Protein 7ZRN (pdb70)

B-factor: mean 32.04, std 11.94, range [15.29, 106.59]

Solvent-accessible surface area: 23651 Å² total; per-residue (Å²): 150,17,63,38,52,7,113,60,59,110,45,14,126,75,25,79,83,0,16,92,42,0,12,98,8,0,79,155,28,48,6,26,102,73,101,36,100,175,7,24,60,46,0,98,14,1,0,39,7,0,0,67,3,10,11,127,7,126,40,109,37,0,48,0,0,0,0,8,15,0,0,15,27,9,2,31,41,59,4,32,67,36,6,43,126,62,24,80,3,122,74,1,13,62,49,0,80,101,10,8,23,7,11,169,24,144,130,92,64,26,7,117,1,2,32,37,1,29,143,53,2,19,127,18,17,45,21,63,0,81,137,8,5,17,61,19,2,38,3,0,2,7,0,10,5,4,19,1,3,5,50,84,45,138,53,30,2,6,31,43,1,2,36,32,4,29,9,17,15,19,10,11,24,1,8,0,1,3,19,3,6,9,44,78,80,37,1,35,57,125,1,2,84,60,14,13,1,30,8,1,13,59,0,0,0,0,2,3,2,3,4,27,0,21,43,0,5,138,62,20,61,97,54,211,9,39,11,0,0,0,15,0,0,55,73,38,50,183,48,147,80,133,47,0,48,68,89,0,26,40,20,5,39,40,20,0,97,7,0,53,64,7,21,156,121,52,32,112,64,50,82,73,39,46,137,15,2,33,117,5,3,71,10,0,68,27,10,10,58,9,10,31,57,20,5,103,114,7,82,52,40,140,20,71,32,64,6,106,65,55,111,44,9,121,72,28,78,89,0,11,77,43,0,10,88,23,0,88,170,34,49,7,27,101,72,97,42,100,161,10,39,74,51,0,96,14,2,0,42,4,0,0,69,3,11,19,112,10,141,29,122,45,0,38,0,0,0,0,10,5,0,0,14,35,17,0,27,42,60,4,36,63,36,5,21,118,65,26,78,4,109,72,3,18,60,49,0,61,77,2,8,31,24,15,163,104,117,80,49,20,1,105,3,3,21,44,2,34,165,75,2,16,135,16,15,46,23,63,0,78,137,2,7,18,55,22,4,30,4,0,1,7,0,8,9,8,18,0,3,6,43,81,39,140,34,32,1,10,28,42,1,1,35,32,3,27,8,16,14,20,10,11,26,0,8,0,2,2,20,2,6,6,36,76,62,38,1,42,60,109,0,3,77,58,13,13,0,30,9,0,18,61,0,0,0,0,2,2,2,4,3,24,0,18,32,0,5,116,58,22,63,97,50,149,10,32,11,0,0,0,26,0,0,55,86,32,48,188,43,132,72,127,51,0,49,68,88,0,19,40,19,3,34,36,19,0,111,8,0,58,60,5,20,147,115,51,30,110,57,50,94,75,35,47,122,16,2,53,122,7,2,76,9,0,67,30,10,5,60,10,8,24,54,22,0,78,108,1,56,30,16,100

Nearest PDB structures (foldseek):
  7zrn-assembly1_A  TM=1.003E+00  e=1.644E-41  Sorangium cellulosum
  7zrn-assembly1_B  TM=9.999E-01  e=4.196E-40  Sorangium cellulosum
  7ofl-assembly1_B  TM=9.224E-01  e=2.511E-15  Coniophora puteana RWD-64-598 SS2
  9c7i-assembly4_D  TM=8.944E-01  e=2.142E-12  Streptomyces griseus
  8itq-assembly1_A  TM=8.736E-01  e=1.958E-12  Amycolatopsis arida

Sequence (602 aa):
ALLCCPFPATTPHPQAAQLANDCLEEWTRKCGLLPDESPRTLDKVRRSYSALAAHCYPDAHFERLRAICCDYYSWLFFFFDDDVCCENTSLNGAEPKVVSSLLFDVYGVLRGPTAPFAQALADIWRRIGDGCCPGFWRRRLIRHVENYIDGCVWEAQNRQLDDRVPSRAVFEGMRMHTSTMYEFWDFIEYAGDLFLPDEEVVEHPLVAEVRRAGNAIASFANDIYSLRKETSNRDVHNLVVVLMHEERIELEAAYARAAGIHDAQVEHFLDLVKHLPTFSATIDRNLARYVEGIRIWIRANHDWSIVTPRRYALLCPFPATTPHPQAAQLANDCLEWTRKCGLLPDESPRTLDKVRSYSALAAHCYPDAHFERLRAICCDYYSWLFFFDDVCENTSLNGAEPKVVSSLLFDVYGVLRGHAPFAQALADIWRRIGDGCCPGFWRRRLIRHVENYIDGCVWEAQNRQLDRRVPSRAVFEGMRMHTSTMYEFWDFIEYAGDLFLPDEVVEHPLVAEVRRAGNAIASFANDIYSLRKETSNRDVHNLVVVLMHEERIELEAAYARAAGIHDAQVEHFLDLVKHLPTFSATIDRNLARYVEGIRIWIRANHDWSIVTPRYN

Foldseek 3Di:
DFDQPFDFDDFAPCLVVLLVVLLVLCVVLPLQPDDDVLSSLLLSLLSLLLRQLLRPFDSLLSSLVSNVSSLCVSVLVVLLCCLLVPHALVVSLCSLCVQLVCLVHDDPSSNVSVVVSSVSLVVQDDPQLSVQLSVLSVLLSVLSSVQSVCSNVVHQDAQVVLLVSLLSVVSLSNVLSSLCSRVSHDADPCQCVVVLNVLLSSLLSSLLSLLLLLLCVVVCVVSVGNSGQLSNCCVNVVDDRVVSSVVSSVVSNVSVVVNVVSVVPRDDDDDRNVVSVVSSSVSSSSSSVSSNVSSNPRPVD/DFDQPFDFDDFAPCLPVLLVVLLVLCVVLPLQPDDDPLRSLLLSLLSLLLRQLLRPFDSLLSSLVSNVSSLCVRVVVVLVCCLLVPDALVVSLCSLCVQLVLLPPVDSNNVSVVVSCVSLVVLDDPQLSVVLSVLSVLLSVLSSVQSVCSNVVHQDAQVVLLVSLLSVVSQSNVLSSLCSRVSHDADCCQCVVVLNVLLSSLLSSLLSLLLLLLQVVVCVVSVGRSGQLSNCCVNVVDDRVVSSVVSSVVSNVSVVVNVVSVVPGDDDDPSNVVSVVSSSVSSSSSSVSSNVSSVDNSSRD

Radius of gyration: 24.59 Å; Cα contacts (8 Å, |Δi|>4): 810; chains: 2; bounding box: 52×53×74 Å

Structure (mmCIF, N/CA/C/O backbone):
data_7ZRN
#
_entry.id   7ZRN
#
_cell.length_a   74.315
_cell.length_b   89.644
_cell.length_c   100.563
_cell.angle_alpha   90.000
_cell.angle_beta   90.000
_cell.angle_gamma   90.000
#
_symmetry.space_group_name_H-M   'P 21 21 21'
#
loop_
_entity.id
_entity.type
_entity.pdbx_description
1 polymer '10-epi-cubebol synthase'
2 non-polymer PYROPHOSPHATE
3 non-polymer 'MAGNESIUM ION'
4 non-polymer 'ACETATE ION'
5 water water
#
loop_
_atom_site.group_PDB
_atom_site.id
_atom_site.type_symbol
_atom_site.label_atom_id
_atom_site.label_alt_id
_atom_site.label_comp_id
_atom_site.label_asym_id
_atom_site.label_entity_id
_atom_site.label_seq_id
_atom_site.pdbx_PDB_ins_code
_atom_site.Cartn_x
_atom_site.Cartn_y
_atom_site.Cartn_z
_atom_site.occupancy
_atom_site.B_iso_or_equiv
_atom_site.auth_seq_id
_atom_site.auth_comp_id
_atom_site.auth_asym_id
_atom_site.auth_atom_id
_atom_site.pdbx_PDB_model_num
ATOM 1 N N . ALA A 1 32 ? 88.84791 5.41119 -21.14610 1.000 36.06532 32 ALA A N 1
ATOM 2 C CA . ALA A 1 32 ? 88.28645 6.05864 -19.96597 1.000 45.25159 32 ALA A CA 1
ATOM 3 C C . ALA A 1 32 ? 88.19249 5.08632 -18.78903 1.000 40.76450 32 ALA A C 1
ATOM 4 O O . ALA A 1 32 ? 88.99458 5.16449 -17.85665 1.000 46.81197 32 ALA A O 1
ATOM 6 N N . LEU A 1 33 ? 87.22072 4.17393 -18.82270 1.000 36.90797 33 LEU A N 1
ATOM 7 C CA . LEU A 1 33 ? 87.09648 3.19885 -17.74727 1.000 33.44365 33 LEU A CA 1
ATOM 8 C C . LEU A 1 33 ? 88.19754 2.14963 -17.84706 1.000 31.87140 33 LEU A C 1
ATOM 9 O O . LEU A 1 33 ? 88.56972 1.70943 -18.93860 1.000 32.69211 33 LEU A O 1
ATOM 24 N N . LEU A 1 34 ? 88.71993 1.75248 -16.69309 1.000 27.12885 34 LEU A N 1
ATOM 25 C CA . LEU A 1 34 ? 89.77916 0.75607 -16.64328 1.000 25.83712 34 LEU A CA 1
ATOM 26 C C . LEU A 1 34 ? 89.22777 -0.60151 -17.05721 1.000 27.24548 34 LEU A C 1
ATOM 27 O O . LEU A 1 34 ? 88.27815 -1.10221 -16.44857 1.000 27.20475 34 LEU A O 1
ATOM 43 N N A CYS A 1 35 ? 89.91795 -1.23300 -18.00520 0.405 28.78685 35 CYS A N 1
ATOM 44 N N B CYS A 1 35 ? 89.73346 -1.16366 -18.15243 0.595 28.80137 35 CYS A N 1
ATOM 45 C CA A CYS A 1 35 ? 89.49450 -2.49449 -18.61518 0.405 29.69432 35 CYS A CA 1
ATOM 46 C CA B CYS A 1 35 ? 89.42122 -2.55049 -18.50116 0.595 29.48026 35 CYS A CA 1
ATOM 47 C C A CYS A 1 35 ? 90.74507 -3.34251 -18.82607 0.405 29.77849 35 CYS A C 1
ATOM 48 C C B CYS A 1 35 ? 90.73267 -3.27768 -18.76906 0.595 29.75615 35 CYS A C 1
ATOM 49 O O A CYS A 1 35 ? 91.29347 -3.40660 -19.93403 0.405 31.40371 35 CYS A O 1
ATOM 50 O O B CYS A 1 35 ? 91.30165 -3.18219 -19.87259 0.595 31.59013 35 CYS A O 1
ATOM 65 N N . PRO A 1 36 ? 91.24814 -3.98889 -17.77340 1.000 27.46051 36 PRO A N 1
ATOM 66 C CA . PRO A 1 36 ? 92.51748 -4.72175 -17.89525 1.000 28.53294 36 PRO A CA 1
ATOM 67 C C . PRO A 1 36 ? 92.39690 -6.16221 -18.36843 1.000 29.76457 36 PRO A C 1
ATOM 68 O O . PRO A 1 36 ? 93.37425 -6.90538 -18.24349 1.000 31.35487 36 PRO A O 1
ATOM 79 N N . PHE A 1 37 ? 91.24621 -6.57998 -18.88596 1.000 27.19104 37 PHE A N 1
ATOM 80 C CA . PHE A 1 37 ? 91.05555 -7.96355 -19.30332 1.000 26.61405 37 PHE A CA 1
ATOM 81 C C . PHE A 1 37 ? 91.03111 -8.04966 -20.81787 1.000 27.79589 37 PHE A C 1
ATOM 82 O O . PHE A 1 37 ? 90.10892 -7.50825 -21.44797 1.000 28.50048 37 PHE A O 1
ATOM 99 N N . PRO A 1 38 ? 92.00962 -8.70598 -21.44384 1.000 27.24688 38 PRO A N 1
ATOM 100 C CA . PRO A 1 38 ? 91.99799 -8.81425 -22.90505 1.000 30.43058 38 PRO A CA 1
ATOM 101 C C . PRO A 1 38 ? 90.72603 -9.47094 -23.41229 1.000 27.24453 38 PRO A C 1
ATOM 102 O O . PRO A 1 38 ? 90.09927 -10.28897 -22.73367 1.000 27.77649 38 PRO A O 1
ATOM 113 N N . ALA A 1 39 ? 90.35339 -9.09156 -24.62967 1.000 28.90308 39 ALA A N 1
ATOM 114 C CA . ALA A 1 39 ? 89.19287 -9.64776 -25.29431 1.000 29.70846 39 ALA A CA 1
ATOM 115 C C . ALA A 1 39 ? 89.46501 -11.07764 -25.76712 1.000 30.57890 39 ALA A C 1
ATOM 116 O O . ALA A 1 39 ? 90.60422 -11.54555 -25.84185 1.000 30.25954 39 ALA A O 1
ATOM 123 N N . THR A 1 40 ? 88.37315 -11.76078 -26.10359 1.000 28.63279 40 THR A N 1
ATOM 124 C CA . THR A 1 40 ? 88.36162 -13.14434 -26.54843 1.000 31.64227 40 THR A CA 1
ATOM 125 C C . THR A 1 40 ? 87.49331 -13.22287 -27.79464 1.000 29.09770 40 THR A C 1
ATOM 126 O O . THR A 1 40 ? 86.50676 -12.49323 -27.91393 1.000 31.95980 40 THR A O 1
ATOM 137 N N . THR A 1 41 ? 87.84279 -14.11056 -28.72070 1.000 27.92874 41 THR A N 1
ATOM 138 C CA . THR A 1 41 ? 86.96508 -14.31206 -29.86470 1.000 31.67205 41 THR A CA 1
ATOM 139 C C . THR A 1 41 ? 85.62405 -14.86652 -29.38277 1.000 28.62683 41 THR A C 1
ATOM 140 O O . THR A 1 41 ? 85.56771 -15.61752 -28.40486 1.000 26.68223 41 THR A O 1
ATOM 151 N N . PRO A 1 42 ? 84.52589 -14.50607 -30.03574 1.000 26.77551 42 PRO A N 1
ATOM 152 C CA . PRO A 1 42 ? 83.21582 -15.00873 -29.60976 1.000 25.33194 42 PRO A CA 1
ATOM 153 C C . PRO A 1 42 ? 83.01569 -16.45069 -30.05619 1.000 23.78534 42 PRO A C 1
ATOM 154 O O . PRO A 1 42 ? 83.81056 -17.01556 -30.80712 1.000 27.56636 42 PRO A O 1
ATOM 165 N N . HIS A 1 43 ? 81.92640 -17.04142 -29.58206 1.000 24.41943 43 HIS A N 1
ATOM 166 C CA . HIS A 1 43 ? 81.56841 -18.37792 -30.02989 1.000 26.23041 43 HIS A CA 1
ATOM 167 C C . HIS A 1 43 ? 81.52392 -18.40643 -31.55914 1.000 28.26106 43 HIS A C 1
ATOM 168 O O . HIS A 1 43 ? 80.95639 -17.49214 -32.17417 1.000 25.36983 43 HIS A O 1
ATOM 182 N N . PRO A 1 44 ? 82.11650 -19.41534 -32.20603 1.000 29.44140 44 PRO A N 1
ATOM 183 C CA . PRO A 1 44 ? 82.15461 -19.41366 -33.68131 1.000 29.27303 44 PRO A CA 1
ATOM 184 C C . PRO A 1 44 ? 80.78746 -19.49348 -34.34390 1.000 27.70905 44 PRO A C 1
ATOM 185 O O . PRO A 1 44 ? 80.66805 -19.14742 -35.52616 1.000 32.07128 44 PRO A O 1
ATOM 196 N N . GLN A 1 45 ? 79.75607 -19.95544 -33.63757 1.000 29.06842 45 GLN A N 1
ATOM 197 C CA . GLN A 1 45 ? 78.40541 -20.02163 -34.18281 1.000 31.50097 45 GLN A CA 1
ATOM 198 C C . GLN A 1 45 ? 77.54776 -18.84684 -33.72867 1.000 26.21065 45 GLN A C 1
ATOM 199 O O . GLN A 1 45 ? 76.31829 -18.95598 -33.67129 1.000 27.10565 45 GLN A O 1
ATOM 213 N N . ALA A 1 46 ? 78.18397 -17.71271 -33.42902 1.000 25.98842 46 ALA A N 1
ATOM 214 C CA . ALA A 1 46 ? 77.45386 -16.54436 -32.95106 1.000 24.93080 46 ALA A CA 1
ATOM 215 C C . ALA A 1 46 ? 76.35317 -16.12386 -33.91862 1.000 27.59520 46 ALA A C 1
ATOM 216 O O . ALA A 1 46 ? 75.27643 -15.68959 -33.49235 1.000 24.65288 46 ALA A O 1
ATOM 223 N N . ALA A 1 47 ? 76.60862 -16.21522 -35.22425 1.000 26.59106 47 ALA A N 1
ATOM 224 C CA . ALA A 1 47 ? 75.62540 -15.73819 -36.19296 1.000 28.41755 47 ALA A CA 1
ATOM 225 C C . ALA A 1 47 ? 74.37097 -16.60322 -36.16507 1.000 29.53838 47 ALA A C 1
ATOM 226 O O . ALA A 1 47 ? 73.24782 -16.08704 -36.11405 1.000 28.99394 47 ALA A O 1
ATOM 233 N N . GLN A 1 48 ? 74.54544 -17.92727 -36.18439 1.000 29.05572 48 GLN A N 1
ATOM 234 C CA . GLN A 1 48 ? 73.39912 -18.82895 -36.11607 1.000 31.13449 48 GLN A CA 1
ATOM 235 C C . GLN A 1 48 ? 72.68768 -18.69628 -34.77730 1.000 28.91951 48 GLN A C 1
ATOM 236 O O . GLN A 1 48 ? 71.45759 -18.79145 -34.70310 1.000 29.15943 48 GLN A O 1
ATOM 250 N N . LEU A 1 49 ? 73.45169 -18.48312 -33.71021 1.000 26.68818 49 LEU A N 1
ATOM 251 C CA . LEU A 1 49 ? 72.86353 -18.27687 -32.39471 1.000 28.70689 49 LEU A CA 1
ATOM 252 C C . LEU A 1 49 ? 71.90017 -17.09757 -32.39252 1.000 25.75357 49 LEU A C 1
ATOM 253 O O . LEU A 1 49 ? 70.79864 -17.18750 -31.83648 1.000 22.59042 49 LEU A O 1
ATOM 269 N N . ALA A 1 50 ? 72.29562 -15.98172 -33.00861 1.000 26.73197 50 ALA A N 1
ATOM 270 C CA . ALA A 1 50 ? 71.42148 -14.81461 -33.05054 1.000 24.39549 50 ALA A CA 1
ATOM 271 C C . ALA A 1 50 ? 70.17417 -15.09108 -33.88129 1.000 27.44441 50 ALA A C 1
ATOM 272 O O . ALA A 1 50 ? 69.06622 -14.71310 -33.48506 1.000 23.13640 50 ALA A O 1
ATOM 279 N N . ASN A 1 51 ? 70.32978 -15.76118 -35.02817 1.000 27.01974 51 ASN A N 1
ATOM 280 C CA . ASN A 1 51 ? 69.16719 -16.13988 -35.82662 1.000 28.08409 51 ASN A CA 1
ATOM 281 C C . ASN A 1 51 ? 68.21356 -17.02256 -35.02634 1.000 25.65615 51 ASN A C 1
ATOM 282 O O . ASN A 1 51 ? 67.00039 -16.78286 -34.99729 1.000 28.44623 51 ASN A O 1
ATOM 293 N N . ASP A 1 52 ? 68.74679 -18.06916 -34.38675 1.000 25.93157 52 ASP A N 1
ATOM 294 C CA . ASP A 1 52 ? 67.89855 -18.99933 -33.64726 1.000 25.96029 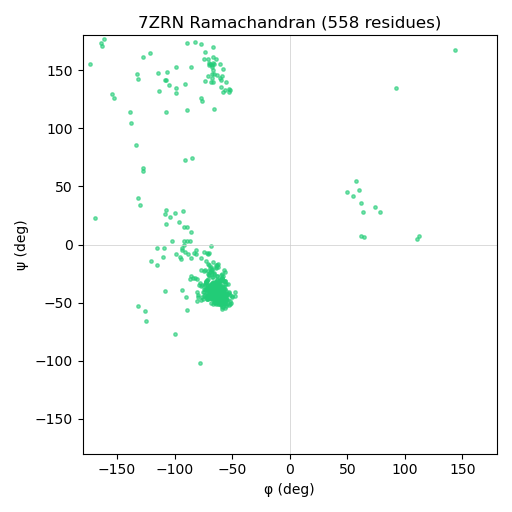52 ASP A CA 1
ATOM 295 C C . ASP A 1 52 ? 67.21988 -18.31538 -32.46739 1.000 27.94371 52 ASP A C 1
ATOM 296 O O . ASP A 1 52 ? 66.04511 -18.57435 -32.17681 1.000 24.73160 52 ASP A O 1
ATOM 305 N N . CYS A 1 53 ? 67.95281 -17.45528 -31.75879 1.000 26.75827 53 CYS A N 1
ATOM 306 C CA . CYS A 1 53 ? 67.37058 -16.77112 -30.61144 1.000 23.94499 53 CYS A CA 1
ATOM 307 C C . CYS A 1 53 ? 66.24330 -15.84170 -31.03895 1.000 25.05209 53 CYS A C 1
ATOM 308 O O . CYS A 1 53 ? 65.19879 -15.77078 -30.38071 1.000 22.61018 53 CYS A O 1
ATOM 316 N N . LEU A 1 54 ? 66.43980 -15.10858 -32.13553 1.000 24.00976 54 LEU A N 1
ATOM 317 C CA . LEU A 1 54 ? 65.39118 -14.22047 -32.62463 1.000 26.24606 54 LEU A CA 1
ATOM 318 C C . LEU A 1 54 ? 64.13801 -15.00676 -32.99340 1.000 26.65559 54 LEU A C 1
ATOM 319 O O . LEU A 1 54 ? 63.01931 -14.61175 -32.64147 1.000 26.58006 54 LEU A O 1
ATOM 335 N N A GLU A 1 55 ? 64.29423 -16.13216 -33.68745 0.512 29.83427 55 GLU A N 1
ATOM 336 N N B GLU A 1 55 ? 64.31194 -16.11268 -33.72792 0.488 29.83675 55 GLU A N 1
ATOM 337 C CA A GLU A 1 55 ? 63.11506 -16.91331 -34.04440 0.512 29.92591 55 GLU A CA 1
ATOM 338 C CA B GLU A 1 55 ? 63.19199 -16.99029 -34.05422 0.488 29.95431 55 GLU A CA 1
ATOM 339 C C A GLU A 1 55 ? 62.42078 -17.45249 -32.79787 0.512 28.70229 55 GLU A C 1
ATOM 340 C C B GLU A 1 55 ? 62.44762 -17.40624 -32.79377 0.488 28.72011 55 GLU A C 1
ATOM 341 O O A GLU A 1 55 ? 61.18631 -17.48941 -32.73324 0.512 28.34640 55 GLU A O 1
ATOM 342 O O B GLU A 1 55 ? 61.21684 -17.31968 -32.71748 0.488 28.40285 55 GLU A O 1
ATOM 365 N N . TRP A 1 56 ? 63.19641 -17.86193 -31.78960 1.000 25.80948 56 TRP A N 1
ATOM 366 C CA . TRP A 1 56 ? 62.58999 -18.31893 -30.54407 1.000 26.68737 56 TRP A CA 1
ATOM 367 C C . TRP A 1 56 ? 61.86590 -17.17521 -29.85120 1.000 28.21255 56 TRP A C 1
ATOM 368 O O . TRP A 1 56 ? 60.73982 -17.34326 -29.36912 1.000 28.04232 56 TRP A O 1
ATOM 389 N N . THR A 1 57 ? 62.50035 -16.00182 -29.79605 1.000 27.34307 57 THR A N 1
ATOM 390 C CA . THR A 1 57 ? 61.87691 -14.84741 -29.15993 1.000 24.41837 57 THR A CA 1
ATOM 391 C C . THR A 1 57 ? 60.56759 -14.49198 -29.85494 1.000 28.20815 57 THR A C 1
ATOM 392 O O . THR A 1 57 ? 59.57590 -14.15810 -29.19682 1.000 26.99699 57 THR A O 1
ATOM 403 N N . ARG A 1 58 ? 60.53750 -14.57801 -31.18461 1.000 29.78142 58 ARG A N 1
ATOM 404 C CA . ARG A 1 58 ? 59.30949 -14.28370 -31.91482 1.000 30.29135 58 ARG A CA 1
ATOM 405 C C . ARG A 1 58 ? 58.24357 -15.34244 -31.65130 1.000 32.16777 58 ARG A C 1
ATOM 406 O O . ARG A 1 58 ? 57.10134 -15.01350 -31.30860 1.000 29.90259 58 ARG A O 1
ATOM 427 N N . LYS A 1 59 ? 58.59887 -16.62279 -31.80409 1.000 33.84923 59 LYS A N 1
ATOM 428 C CA . LYS A 1 59 ? 57.62733 -17.69341 -31.58800 1.000 37.65723 59 LYS A CA 1
ATOM 429 C C . LYS A 1 59 ? 57.02556 -17.61932 -30.18911 1.000 36.34428 59 LYS A C 1
ATOM 430 O O . LYS A 1 59 ? 55.83184 -17.88281 -30.00531 1.000 37.02516 59 LYS A O 1
ATOM 449 N N . CYS A 1 60 ? 57.83679 -17.27845 -29.18638 1.000 32.94946 60 CYS A N 1
ATOM 450 C CA . CYS A 1 60 ? 57.32967 -17.19406 -27.82287 1.000 29.55558 60 CYS A CA 1
ATOM 451 C C . CYS A 1 60 ? 56.48393 -15.95365 -27.58134 1.000 31.98159 60 CYS A C 1
ATOM 452 O O . CYS A 1 60 ? 55.90675 -15.82106 -26.49642 1.000 29.04433 60 CYS A O 1
ATOM 460 N N . GLY A 1 61 ? 56.41277 -15.04196 -28.54523 1.000 28.95433 61 GLY A N 1
ATOM 461 C CA . GLY A 1 61 ? 55.62177 -13.84279 -28.36614 1.000 31.15863 61 GLY A CA 1
ATOM 462 C C . GLY A 1 61 ? 56.19711 -12.80240 -27.43391 1.000 29.58492 61 GLY A C 1
ATOM 463 O O . GLY A 1 61 ? 55.43642 -12.07776 -26.78232 1.000 27.47847 61 GLY A O 1
ATOM 467 N N . LEU A 1 62 ? 57.51483 -12.68389 -27.37072 1.000 23.17217 62 LEU A N 1
ATOM 468 C CA . LEU A 1 62 ? 58.13768 -11.72308 -26.47792 1.000 25.68845 62 LEU A CA 1
ATOM 469 C C . LEU A 1 62 ? 58.47044 -10.39801 -27.15595 1.000 25.36719 62 LEU A C 1
ATOM 470 O O . LEU A 1 62 ? 58.80163 -9.43753 -26.45376 1.000 25.78967 62 LEU A O 1
ATOM 486 N N . LEU A 1 63 ? 58.37879 -10.30616 -28.48236 1.000 25.72601 63 LEU A N 1
ATOM 487 C CA . LEU A 1 63 ? 58.74768 -9.06966 -29.17338 1.000 26.22809 63 LEU A CA 1
ATOM 488 C C . LEU A 1 63 ? 57.65479 -8.01876 -29.00296 1.000 30.45115 63 LEU A C 1
ATOM 489 O O . LEU A 1 63 ? 56.50192 -8.27585 -29.37027 1.000 27.20102 63 LEU A O 1
ATOM 505 N N . PRO A 1 64 ? 57.96625 -6.83096 -28.46752 1.000 25.41882 64 PRO A N 1
ATOM 506 C CA . PRO A 1 64 ? 56.93505 -5.78024 -28.38389 1.000 23.68338 64 PRO A CA 1
ATOM 507 C C . PRO A 1 64 ? 56.42682 -5.32628 -29.74107 1.000 29.03697 64 PRO A C 1
ATOM 508 O O . PRO A 1 64 ? 55.29249 -4.84428 -29.83830 1.000 30.71995 64 PRO A O 1
ATOM 519 N N . ASP A 1 65 ? 57.24453 -5.44838 -30.78415 1.000 24.73064 65 ASP A N 1
ATOM 520 C CA . ASP A 1 65 ? 56.85248 -5.13250 -32.15173 1.000 27.19074 65 ASP A CA 1
ATOM 521 C C . ASP A 1 65 ? 57.88993 -5.76717 -33.06809 1.000 27.30719 65 ASP A C 1
ATOM 522 O O . ASP A 1 65 ? 58.89263 -6.31537 -32.60495 1.000 26.33666 65 ASP A O 1
ATOM 531 N N . GLU A 1 66 ? 57.63436 -5.70204 -34.37782 1.000 26.39167 66 GLU A N 1
ATOM 532 C CA . GLU A 1 66 ? 58.52165 -6.29253 -35.37353 1.000 27.63454 66 GLU A CA 1
ATOM 533 C C . GLU A 1 66 ? 59.36606 -5.24288 -36.10228 1.000 28.07492 66 GLU A C 1
ATOM 534 O O . GLU A 1 66 ? 59.81772 -5.49022 -37.22670 1.000 27.37828 66 GLU A O 1
ATOM 546 N N . SER A 1 67 ? 59.59058 -4.08467 -35.48851 1.000 28.77149 67 SER A N 1
ATOM 547 C CA . SER A 1 67 ? 60.41712 -3.06635 -36.11266 1.000 28.34880 67 SER A CA 1
ATOM 548 C C . SER A 1 67 ? 61.87417 -3.51910 -36.14192 1.000 28.50595 67 SER A C 1
ATOM 549 O O . SER A 1 67 ? 62.30218 -4.32754 -35.31311 1.000 26.71153 67 SER A O 1
ATOM 557 N N . PRO A 1 68 ? 62.66627 -2.99798 -37.08088 1.000 30.24443 68 PRO A N 1
ATOM 558 C CA . PRO A 1 68 ? 64.06140 -3.45312 -37.16473 1.000 30.75527 68 PRO A CA 1
ATOM 559 C C . PRO A 1 68 ? 64.86219 -3.14537 -35.91458 1.000 31.25011 68 PRO A C 1
ATOM 560 O O . PRO A 1 68 ? 65.75829 -3.92307 -35.56465 1.000 30.26950 68 PRO A O 1
ATOM 571 N N . ARG A 1 69 ? 64.56674 -2.04952 -35.21083 1.000 32.81804 69 ARG A N 1
ATOM 572 C CA . ARG A 1 69 ? 65.35211 -1.76232 -34.01687 1.000 38.28725 69 ARG A CA 1
ATOM 573 C C . ARG A 1 69 ? 65.00723 -2.72381 -32.88564 1.000 37.59211 69 ARG A C 1
ATOM 574 O O . ARG A 1 69 ? 65.87634 -3.04724 -32.06961 1.000 33.15266 69 ARG A O 1
ATOM 595 N N . THR A 1 70 ? 63.75898 -3.19518 -32.81651 1.000 31.73541 70 THR A N 1
ATOM 596 C CA . THR A 1 70 ? 63.43470 -4.24229 -31.85351 1.000 27.56850 70 THR A CA 1
ATOM 597 C C . THR A 1 70 ? 64.19126 -5.52202 -32.18733 1.000 26.95482 70 THR A C 1
ATOM 598 O O . THR A 1 70 ? 64.77054 -6.16660 -31.30705 1.000 24.15598 70 THR A O 1
ATOM 609 N N . LEU A 1 71 ? 64.19794 -5.90700 -33.46701 1.000 24.26411 71 LEU A N 1
ATOM 610 C CA . LEU A 1 71 ? 64.87919 -7.13770 -33.84834 1.000 29.80772 71 LEU A CA 1
ATOM 611 C C . LEU A 1 71 ? 66.38083 -7.02586 -33.62354 1.000 27.45544 71 LEU A C 1
ATOM 612 O O . LEU A 1 71 ? 67.03010 -7.99763 -33.21968 1.000 26.43457 71 LEU A O 1
ATOM 628 N N . ASP A 1 72 ? 66.95514 -5.85489 -33.90135 1.000 29.38616 72 ASP A N 1
ATOM 629 C CA . ASP A 1 72 ? 68.39103 -5.69089 -33.71597 1.000 30.44944 72 ASP A CA 1
ATOM 630 C C . ASP A 1 72 ? 68.77388 -5.76447 -32.24292 1.000 29.67306 72 ASP A C 1
ATOM 631 O O . ASP A 1 72 ? 69.89409 -6.17417 -31.92009 1.000 30.28295 72 ASP A O 1
ATOM 640 N N . LYS A 1 73 ? 67.86419 -5.39125 -31.33625 1.000 27.73801 73 LYS A N 1
ATOM 641 C CA . LYS A 1 73 ? 68.14201 -5.55581 -29.91202 1.000 28.91335 73 LYS A CA 1
ATOM 642 C C . LYS A 1 73 ? 68.38404 -7.02283 -29.57414 1.000 28.84369 73 LYS A C 1
ATOM 643 O O . LYS A 1 73 ? 69.33107 -7.36212 -28.85547 1.000 24.85931 73 LYS A O 1
ATOM 662 N N . VAL A 1 74 ? 67.51902 -7.91007 -30.07228 1.000 25.80452 74 VAL A N 1
ATOM 663 C CA . VAL A 1 74 ? 67.70800 -9.33803 -29.83672 1.000 28.65478 74 VAL A CA 1
ATOM 664 C C . VAL A 1 74 ? 69.03715 -9.79932 -30.41645 1.000 25.00394 74 VAL A C 1
ATOM 665 O O . VAL A 1 74 ? 69.77550 -10.56646 -29.78656 1.000 25.45264 74 VAL A O 1
ATOM 678 N N A ARG A 1 75 ? 69.35594 -9.34850 -31.63276 0.507 23.22206 75 ARG A N 1
ATOM 679 N N B ARG A 1 75 ? 69.36886 -9.34839 -31.62530 0.493 23.28278 75 ARG A N 1
ATOM 680 C CA A ARG A 1 75 ? 70.63309 -9.70386 -32.24037 0.507 25.44896 75 ARG A CA 1
ATOM 681 C CA B ARG A 1 75 ? 70.64605 -9.74879 -32.20366 0.493 25.46924 75 ARG A CA 1
ATOM 682 C C A ARG A 1 75 ? 71.79224 -9.20097 -31.38952 0.507 24.54149 75 ARG A C 1
ATOM 683 C C B ARG A 1 75 ? 71.81129 -9.19454 -31.39648 0.493 24.54292 75 ARG A C 1
ATOM 684 O O A ARG A 1 75 ? 72.80206 -9.89610 -31.22481 0.507 23.52674 75 ARG A O 1
ATOM 685 O O B ARG A 1 75 ? 72.84943 -9.85523 -31.27446 0.493 23.43368 75 ARG A O 1
ATOM 726 N N . SER A 1 76 ? 71.65469 -7.99901 -30.82417 1.000 25.41922 76 SER A N 1
ATOM 727 C CA . SER A 1 76 ? 72.71656 -7.43653 -29.99888 1.000 23.79347 76 SER A CA 1
ATOM 728 C C . SER A 1 76 ? 72.89347 -8.21901 -28.70225 1.000 21.53523 76 SER A C 1
ATOM 729 O O . SER A 1 76 ? 74.02793 -8.49876 -28.29943 1.000 23.33698 76 SER A O 1
ATOM 737 N N . TYR A 1 77 ? 71.79482 -8.58242 -28.02737 1.000 21.73037 77 TYR A N 1
ATOM 738 C CA . TYR A 1 77 ? 71.94078 -9.38157 -26.81275 1.000 23.23933 77 TYR A CA 1
ATOM 739 C C . TYR A 1 77 ? 72.52621 -10.75540 -27.11415 1.000 24.35807 77 TYR A C 1
ATOM 740 O O . TYR A 1 77 ? 73.26614 -11.31212 -26.29286 1.000 19.74382 77 TYR A O 1
ATOM 758 N N . SER A 1 78 ? 72.18866 -11.32837 -28.26908 1.000 22.71127 78 SER A N 1
ATOM 759 C CA . SER A 1 78 ? 72.74964 -12.62401 -28.63637 1.000 23.65745 78 SER A CA 1
ATOM 760 C C . SER A 1 78 ? 74.24000 -12.50515 -28.92928 1.000 24.30715 78 SER A C 1
ATOM 761 O O . SER A 1 78 ? 75.01518 -13.41120 -28.60273 1.000 24.06322 78 SER A O 1
ATOM 769 N N . ALA A 1 79 ? 74.65730 -11.39005 -29.53945 1.000 21.30185 79 ALA A N 1
ATOM 770 C CA . ALA A 1 79 ? 76.08195 -11.10512 -29.68053 1.000 22.95030 79 ALA A CA 1
ATOM 771 C C . ALA A 1 79 ? 76.76756 -10.99653 -28.32036 1.000 20.63207 79 ALA A C 1
ATOM 772 O O . ALA A 1 79 ? 77.89406 -11.47633 -28.14920 1.000 20.87614 79 ALA A O 1
ATOM 779 N N . LEU A 1 80 ? 76.12666 -10.34317 -27.34598 1.000 20.86099 80 LEU A N 1
ATOM 780 C CA . LEU A 1 80 ? 76.71808 -10.28023 -26.01019 1.000 22.80663 80 LEU A CA 1
ATOM 781 C C . LEU A 1 80 ? 76.91862 -11.68225 -25.44825 1.000 20.47025 80 LEU A C 1
ATOM 782 O O . LEU A 1 80 ? 78.00689 -12.02714 -24.97382 1.000 20.06483 80 LEU A O 1
ATOM 798 N N . ALA A 1 81 ? 75.87497 -12.51242 -25.50998 1.000 21.00867 81 ALA A N 1
ATOM 799 C CA . ALA A 1 81 ? 75.96947 -13.87032 -24.98454 1.000 21.73532 81 ALA A CA 1
ATOM 800 C C . ALA A 1 81 ? 77.12259 -14.63267 -25.62567 1.000 21.27977 81 ALA A C 1
ATOM 801 O O . ALA A 1 81 ? 77.89680 -15.30790 -24.93727 1.000 21.07409 81 ALA A O 1
ATOM 808 N N . ALA A 1 82 ? 77.24194 -14.54590 -26.95306 1.000 20.16667 82 ALA A N 1
ATOM 809 C CA . ALA A 1 82 ? 78.27533 -15.27760 -27.67682 1.000 22.96788 82 ALA A CA 1
ATOM 810 C C . ALA A 1 82 ? 79.67975 -14.80283 -27.32998 1.000 22.66951 82 ALA A C 1
ATOM 811 O O . ALA A 1 82 ? 80.64064 -15.56298 -27.49870 1.000 22.19393 82 ALA A O 1
ATOM 818 N N . HIS A 1 83 ? 79.82216 -13.56350 -26.86977 1.000 20.32272 83 HIS A N 1
ATOM 819 C CA . HIS A 1 83 ? 81.10347 -13.06352 -26.39205 1.000 20.29837 83 HIS A CA 1
ATOM 820 C C . HIS A 1 83 ? 81.34191 -13.39282 -24.92540 1.000 19.81847 83 HIS A C 1
ATOM 821 O O . HIS A 1 83 ? 82.49607 -13.55729 -24.51788 1.000 19.86647 83 HIS A O 1
ATOM 835 N N . CYS A 1 84 ? 80.27616 -13.50365 -24.12557 1.000 19.40854 84 CYS A N 1
ATOM 836 C CA . CYS A 1 84 ? 80.42453 -13.77899 -22.70118 1.000 18.98519 84 CYS A CA 1
ATOM 837 C C . CYS A 1 84 ? 80.73534 -15.24039 -22.39255 1.000 19.03275 84 CYS A C 1
ATOM 838 O O . CYS A 1 84 ? 81.42239 -15.51888 -21.40405 1.000 20.38613 84 CYS A O 1
ATOM 846 N N . TYR A 1 85 ? 80.22736 -16.18586 -23.18004 1.000 20.89669 85 TYR A N 1
ATOM 847 C CA . TYR A 1 85 ? 80.48230 -17.61179 -22.95764 1.000 21.98848 85 TYR A CA 1
ATOM 848 C C . TYR A 1 85 ? 80.99627 -18.24519 -24.24479 1.000 21.29998 85 TYR A C 1
ATOM 849 O O . TYR A 1 85 ? 80.37003 -19.14593 -24.81090 1.000 20.95768 85 TYR A O 1
ATOM 867 N N . PRO A 1 86 ? 82.16367 -17.80855 -24.72041 1.000 22.11143 86 PRO A N 1
ATOM 868 C CA . PRO A 1 86 ? 82.59635 -18.18750 -26.07672 1.000 23.97770 86 PRO A CA 1
ATOM 869 C C . PRO A 1 86 ? 82.93774 -19.66041 -26.24485 1.000 26.32831 86 PRO A C 1
ATOM 870 O O . PRO A 1 86 ? 82.95868 -20.13767 -27.38797 1.000 23.00802 86 PRO A O 1
ATOM 881 N N . ASP A 1 87 ? 83.21243 -20.38806 -25.16070 1.000 28.23466 87 ASP A N 1
ATOM 882 C CA . ASP A 1 87 ? 83.60325 -21.79163 -25.22406 1.000 29.87277 87 ASP A CA 1
ATOM 883 C C . ASP A 1 87 ? 82.47398 -22.75132 -24.86931 1.000 33.45723 87 ASP A C 1
ATOM 884 O O . ASP A 1 87 ? 82.70017 -23.96484 -24.82859 1.000 28.37253 87 ASP A O 1
ATOM 893 N N . ALA A 1 88 ? 81.27239 -22.24581 -24.61508 1.000 24.90265 88 ALA A N 1
ATOM 894 C CA . ALA A 1 88 ? 80.15297 -23.10628 -24.26381 1.000 27.35156 88 ALA A CA 1
ATOM 895 C C . ALA A 1 88 ? 79.72849 -23.97295 -25.44406 1.000 25.61567 88 ALA A C 1
ATOM 896 O O . ALA A 1 88 ? 79.79274 -23.55955 -26.60307 1.000 26.73243 88 ALA A O 1
ATOM 903 N N . HIS A 1 89 ? 79.27192 -25.18565 -25.14257 1.000 26.22836 89 HIS A N 1
ATOM 904 C CA . HIS A 1 89 ? 78.60382 -25.97212 -26.16829 1.000 32.79069 89 HIS A CA 1
ATOM 905 C C . HIS A 1 89 ? 77.37080 -25.21817 -26.64978 1.000 30.67795 89 HIS A C 1
ATOM 906 O O . HIS A 1 89 ? 76.67885 -24.55742 -25.86887 1.000 25.93972 89 HIS A O 1
ATOM 920 N N . PHE A 1 90 ? 77.10055 -25.32498 -27.95012 1.000 28.91499 90 PHE A N 1
ATOM 921 C CA . PHE A 1 90 ? 76.11738 -24.45539 -28.58535 1.000 31.68676 90 PHE A CA 1
ATOM 922 C C . PHE A 1 90 ? 74.75573 -24.53678 -27.90528 1.000 29.73379 90 PHE A C 1
ATOM 923 O O . PHE A 1 90 ? 74.08436 -23.51180 -27.72846 1.000 28.70800 90 PHE A O 1
ATOM 940 N N . GLU A 1 91 ? 74.31704 -25.74408 -27.52570 1.000 26.24907 91 GLU A N 1
ATOM 941 C CA . GLU A 1 91 ? 72.98105 -25.85602 -26.95207 1.000 25.81106 91 GLU A CA 1
ATOM 942 C C . GLU A 1 91 ? 72.89886 -25.17555 -25.58715 1.000 26.02898 91 GLU A C 1
ATOM 943 O O . GLU A 1 91 ? 71.84508 -24.63721 -25.23029 1.000 24.06070 91 GLU A O 1
ATOM 955 N N . ARG A 1 92 ? 73.98471 -25.19523 -24.80720 1.000 28.35305 92 ARG A N 1
ATOM 956 C CA . ARG A 1 92 ? 73.98362 -24.46831 -23.54093 1.000 23.41792 92 ARG A CA 1
ATOM 957 C C . ARG A 1 92 ? 73.97997 -22.96517 -23.78368 1.000 24.71162 92 ARG A C 1
ATOM 958 O O . ARG A 1 92 ? 73.22215 -22.22508 -23.14502 1.000 23.33282 92 ARG A O 1
ATOM 979 N N . LEU A 1 93 ? 74.80995 -22.50163 -24.71923 1.000 21.29983 93 LEU A N 1
ATOM 980 C CA . LEU A 1 93 ? 74.84957 -21.08049 -25.04559 1.000 25.37184 93 LEU A CA 1
ATOM 981 C C . LEU A 1 93 ? 73.51108 -20.60576 -25.59353 1.000 24.64579 93 LEU A C 1
ATOM 982 O O . LEU A 1 93 ? 73.07945 -19.48052 -25.31674 1.000 23.90249 93 LEU A O 1
ATOM 998 N N . ARG A 1 94 ? 72.84035 -21.45291 -26.37489 1.000 23.24831 94 ARG A N 1
ATOM 999 C CA . ARG A 1 94 ? 71.53256 -21.09667 -26.91432 1.000 26.38306 94 ARG A CA 1
ATOM 1000 C C . ARG A 1 94 ? 70.52480 -20.83641 -25.80069 1.000 23.25957 94 ARG A C 1
ATOM 1001 O O . ARG A 1 94 ? 69.75949 -19.86623 -25.86091 1.000 21.92674 94 ARG A O 1
ATOM 1022 N N . ALA A 1 95 ? 70.49485 -21.69786 -24.78249 1.000 22.94750 95 ALA A N 1
ATOM 1023 C CA . ALA A 1 95 ? 69.57542 -21.47290 -23.67340 1.000 21.34199 95 ALA A CA 1
ATOM 1024 C C . ALA A 1 95 ? 69.92442 -20.18655 -22.93869 1.000 21.62335 95 ALA A C 1
ATOM 1025 O O . ALA A 1 95 ? 69.03680 -19.39893 -22.58705 1.000 21.13248 95 ALA A O 1
ATOM 1032 N N . ILE A 1 96 ? 71.21877 -19.95956 -22.69872 1.000 20.45147 96 ILE A N 1
ATOM 1033 C CA . ILE A 1 96 ? 71.65621 -18.72070 -22.06436 1.000 21.42432 96 ILE A CA 1
ATOM 1034 C C . ILE A 1 96 ? 71.25448 -17.53718 -22.92786 1.000 19.13062 96 ILE A C 1
ATOM 1035 O O . ILE A 1 96 ? 70.79075 -16.50433 -22.42853 1.000 18.86382 96 ILE A O 1
ATOM 1051 N N A CYS A 1 97 ? 71.40561 -17.67924 -24.24297 0.646 20.78902 97 CYS A N 1
ATOM 1052 N N B CYS A 1 97 ? 71.45451 -17.66130 -24.24086 0.354 20.75051 97 CYS A N 1
ATOM 1053 C CA A CYS A 1 97 ? 71.07243 -16.59511 -25.15794 0.646 22.08524 97 CYS A CA 1
ATOM 1054 C CA B CYS A 1 97 ? 71.04463 -16.62155 -25.17438 0.354 22.10223 97 CYS A CA 1
ATOM 1055 C C A CYS A 1 97 ? 69.58779 -16.24883 -25.09913 0.646 21.71066 97 CYS A C 1
ATOM 1056 C C B CYS A 1 97 ? 69.58450 -16.25994 -24.98721 0.354 21.56660 97 CYS A C 1
ATOM 1057 O O A CYS A 1 97 ? 69.22100 -15.06761 -25.06993 0.646 21.71588 97 CYS A O 1
ATOM 1058 O O B CYS A 1 97 ? 69.23233 -15.09685 -24.76323 0.354 21.83998 97 CYS A O 1
ATOM 1073 N N . ASP A 1 98 ? 68.71775 -17.26554 -25.07599 1.000 22.94003 98 ASP A N 1
ATOM 1074 C CA . ASP A 1 98 ? 67.29148 -17.01824 -24.93918 1.000 22.39561 98 ASP A CA 1
ATOM 1075 C C . ASP A 1 98 ? 66.99865 -16.29626 -23.63175 1.000 22.52178 98 ASP A C 1
ATOM 1076 O O . ASP A 1 98 ? 66.11087 -15.43783 -23.56895 1.000 21.13803 98 ASP A O 1
ATOM 1085 N N . TYR A 1 99 ? 67.74055 -16.62866 -22.57249 1.000 19.22042 99 TYR A N 1
ATOM 1086 C CA . TYR A 1 99 ? 67.51013 -15.97063 -21.29232 1.000 18.79168 99 TYR A CA 1
ATOM 1087 C C . TYR A 1 99 ? 67.93265 -14.50439 -21.33162 1.000 20.29892 99 TYR A C 1
ATOM 1088 O O . TYR A 1 99 ? 67.23929 -13.64540 -20.77615 1.000 18.43540 99 TYR A O 1
ATOM 1106 N N . TYR A 1 100 ? 69.06303 -14.19427 -21.97700 1.000 18.62025 100 TYR A N 1
ATOM 1107 C CA . TYR A 1 100 ? 69.46426 -12.79778 -22.13107 1.000 19.41862 100 TYR A CA 1
ATOM 1108 C C . TYR A 1 100 ? 68.32301 -11.96437 -22.70229 1.000 20.16251 100 TYR A C 1
ATOM 1109 O O . TYR A 1 100 ? 67.99451 -10.88833 -22.18992 1.000 19.15367 100 TYR A O 1
ATOM 1127 N N . SER A 1 101 ? 67.73496 -12.43268 -23.80433 1.000 19.88648 101 SER A N 1
ATOM 1128 C CA . SER A 1 101 ? 66.71545 -11.63793 -24.47783 1.000 19.72181 101 SER A CA 1
ATOM 1129 C C . SER A 1 101 ? 65.41563 -11.66291 -23.69242 1.000 21.35733 101 SER A C 1
ATOM 1130 O O . SER A 1 101 ? 64.75365 -10.62964 -23.53940 1.000 22.15792 101 SER A O 1
ATOM 1138 N N . TRP A 1 102 ? 65.05501 -12.83418 -23.16773 1.000 19.43882 102 TRP A N 1
ATOM 1139 C CA . TRP A 1 102 ? 63.89046 -12.94761 -22.30015 1.000 20.33384 102 TRP A CA 1
ATOM 1140 C C . TRP A 1 102 ? 63.99505 -11.98236 -21.13059 1.000 20.27511 102 TRP A C 1
ATOM 1141 O O . TRP A 1 102 ? 63.03868 -11.26974 -20.80193 1.000 22.69473 102 TRP A O 1
ATOM 1162 N N . LEU A 1 103 ? 65.16480 -11.95469 -20.48929 1.000 20.01325 103 LEU A N 1
ATOM 1163 C CA . LEU A 1 103 ? 65.36876 -11.11266 -19.31827 1.000 19.33660 103 LEU A CA 1
ATOM 1164 C C . LEU A 1 103 ? 65.32383 -9.63009 -19.66952 1.000 21.39978 103 LEU A C 1
ATOM 1165 O O . LEU A 1 103 ? 64.70316 -8.84495 -18.94318 1.000 22.68481 103 LEU A O 1
ATOM 1181 N N A PHE A 1 104 ? 65.97701 -9.21849 -20.76138 0.518 22.36954 104 PHE A N 1
ATOM 1182 N N B PHE A 1 104 ? 65.97457 -9.22132 -20.76428 0.482 22.33471 104 PHE A N 1
ATOM 1183 C CA A PHE A 1 104 ? 65.89440 -7.81542 -21.14697 0.518 25.04498 104 PHE A CA 1
ATOM 1184 C CA B PHE A 1 104 ? 65.92107 -7.81672 -21.15915 0.482 25.08499 104 PHE A CA 1
ATOM 1185 C C A PHE A 1 104 ? 64.44216 -7.38429 -21.28561 0.518 24.38744 104 PHE A C 1
ATOM 1186 C C B PHE A 1 104 ? 64.47477 -7.35697 -21.34046 0.482 24.37574 104 PHE A C 1
ATOM 1187 O O A PHE A 1 104 ? 64.01719 -6.36746 -20.72582 0.518 24.89831 104 PHE A O 1
ATOM 1188 O O B PHE A 1 104 ? 64.07841 -6.29803 -20.84012 0.482 24.89085 104 PHE A O 1
ATOM 1207 N N . PHE A 1 105 ? 63.67464 -8.13636 -22.07688 1.000 21.88460 105 PHE A N 1
ATOM 1208 C CA . PHE A 1 105 ? 62.28361 -7.76571 -22.31051 1.000 25.66616 105 PHE A CA 1
ATOM 1209 C C . PHE A 1 105 ? 61.46579 -7.81127 -21.02591 1.000 24.00756 105 PHE A C 1
ATOM 1210 O O . PHE A 1 105 ? 60.68981 -6.88718 -20.75137 1.000 22.47874 105 PHE A O 1
ATOM 1227 N N . PHE A 1 106 ? 61.61950 -8.85924 -20.21497 1.000 22.73048 106 PHE A N 1
ATOM 1228 C CA . PHE A 1 106 ? 60.78392 -8.93384 -19.02129 1.000 21.71734 106 PHE A CA 1
ATOM 1229 C C . PHE A 1 106 ? 61.21730 -7.91210 -17.97379 1.000 25.90663 106 PHE A C 1
ATOM 1230 O O . PHE A 1 106 ? 60.37032 -7.31272 -17.30033 1.000 24.45334 106 PHE A O 1
ATOM 1247 N N . ASP A 1 107 ? 62.52671 -7.69910 -17.81109 1.000 23.43367 107 ASP A N 1
ATOM 1248 C CA . ASP A 1 107 ? 62.96665 -6.66936 -16.87552 1.000 24.36877 107 ASP A CA 1
ATOM 1249 C C . ASP A 1 107 ? 62.41204 -5.31169 -17.28409 1.000 25.00375 107 ASP A C 1
ATOM 1250 O O . ASP A 1 107 ? 62.04533 -4.49760 -16.42888 1.000 25.54420 107 ASP A O 1
ATOM 1259 N N A ASP A 1 108 ? 62.33652 -5.05287 -18.59056 0.467 24.84941 108 ASP A N 1
ATOM 1260 N N B ASP A 1 108 ? 62.33849 -5.05086 -18.59301 0.533 24.91920 108 ASP A N 1
ATOM 1261 C CA A ASP A 1 108 ? 61.77799 -3.79059 -19.05959 0.467 26.59184 108 ASP A CA 1
ATOM 1262 C CA B ASP A 1 108 ? 61.77347 -3.79114 -19.06729 0.533 26.57797 108 ASP A CA 1
ATOM 1263 C C A ASP A 1 108 ? 60.29906 -3.67955 -18.70731 0.467 26.87704 108 ASP A C 1
ATOM 1264 C C B ASP A 1 108 ? 60.29870 -3.68048 -18.70220 0.533 26.86047 108 ASP A C 1
ATOM 1265 O O A ASP A 1 108 ? 59.81738 -2.59555 -18.35793 0.467 25.81239 108 ASP A O 1
ATOM 1266 O O B ASP A 1 108 ? 59.81769 -2.59966 -18.34224 0.533 25.81856 108 ASP A O 1
ATOM 1283 N N . VAL A 1 109 ? 59.56291 -4.78969 -18.79768 1.000 24.37286 109 VAL A N 1
ATOM 1284 C CA . VAL A 1 109 ? 58.14970 -4.78289 -18.42733 1.000 22.40367 109 VAL A CA 1
ATOM 1285 C C . VAL A 1 109 ? 58.00176 -4.47479 -16.94406 1.000 24.32750 109 VAL A C 1
ATOM 1286 O O . VAL A 1 109 ? 57.12446 -3.70441 -16.53517 1.000 22.42082 109 VAL A O 1
ATOM 1299 N N A CYS A 1 110 ? 58.86722 -5.05145 -16.11627 0.700 24.10207 110 CYS A N 1
ATOM 1300 N N B CYS A 1 110 ? 58.85506 -5.08117 -16.11366 0.300 24.21628 110 CYS A N 1
ATOM 1301 C CA A CYS A 1 110 ? 58.78341 -4.79898 -14.68273 0.700 23.29985 110 CYS A CA 1
ATOM 1302 C CA B CYS A 1 110 ? 58.82759 -4.81122 -14.67939 0.300 23.10167 110 CYS A CA 1
ATOM 1303 C C A CYS A 1 110 ? 59.16488 -3.36008 -14.35253 0.700 24.32107 110 CYS A C 1
ATOM 1304 C C B CYS A 1 110 ? 59.13571 -3.34847 -14.39494 0.300 24.51720 110 CYS A C 1
ATOM 1305 O O A CYS A 1 110 ? 58.51758 -2.71932 -13.51652 0.700 23.39897 110 CYS A O 1
ATOM 1306 O O B CYS A 1 110 ? 58.42487 -2.68559 -13.63076 0.300 23.41429 110 CYS A O 1
ATOM 1321 N N . GLU A 1 111 ? 60.19506 -2.82665 -15.01267 1.000 23.37913 111 GLU A N 1
ATOM 1322 C CA . GLU A 1 111 ? 60.56366 -1.43135 -14.80279 1.000 26.76278 111 GLU A CA 1
ATOM 1323 C C . GLU A 1 111 ? 59.40566 -0.50737 -15.15750 1.000 23.04725 111 GLU A C 1
ATOM 1324 O O . GLU A 1 111 ? 59.02636 0.36850 -14.37028 1.000 24.36135 111 GLU A O 1
ATOM 1336 N N . ASN A 1 112 ? 58.81382 -0.70642 -16.33832 1.000 21.97873 112 ASN A N 1
ATOM 1337 C CA . ASN A 1 112 ? 57.73093 0.16586 -16.78210 1.000 24.05212 112 ASN A CA 1
ATOM 1338 C C . ASN A 1 112 ? 56.52240 0.05523 -15.86433 1.000 24.29015 112 ASN A C 1
ATOM 1339 O O . ASN A 1 112 ? 55.81920 1.04470 -15.63198 1.000 24.69361 112 ASN A O 1
ATOM 1350 N N . THR A 1 113 ? 56.25788 -1.14529 -15.34371 1.000 23.90005 113 THR A N 1
ATOM 1351 C CA . THR A 1 113 ? 55.18383 -1.31735 -14.37032 1.000 22.24133 113 THR A CA 1
ATOM 1352 C C . THR A 1 113 ? 55.37967 -0.37543 -13.18943 1.000 23.39011 113 THR A C 1
ATOM 1353 O O . THR A 1 113 ? 54.44820 0.32050 -12.76810 1.000 23.65084 113 THR A O 1
ATOM 1364 N N . SER A 1 114 ? 56.59879 -0.33517 -12.64852 1.000 21.82865 114 SER A N 1
ATOM 1365 C CA . SER A 1 114 ? 56.87625 0.50240 -11.48985 1.000 24.05011 114 SER A CA 1
ATOM 1366 C C . SER A 1 114 ? 56.98125 1.97348 -11.87865 1.000 25.51647 114 SER A C 1
ATOM 1367 O O . SER A 1 114 ? 56.38761 2.83550 -11.22296 1.000 26.83817 114 SER A O 1
ATOM 1375 N N . LEU A 1 115 ? 57.73188 2.27539 -12.94361 1.000 23.33494 115 LEU A N 1
ATOM 1376 C CA . LEU A 1 115 ? 57.89313 3.66187 -13.37145 1.000 24.18588 115 LEU A CA 1
ATOM 1377 C C . LEU A 1 115 ? 56.55556 4.33337 -13.64249 1.000 27.26325 115 LEU A C 1
ATOM 1378 O O . LEU A 1 115 ? 56.41645 5.54615 -13.44947 1.000 30.04090 115 LEU A O 1
ATOM 1394 N N . ASN A 1 116 ? 55.56415 3.57400 -14.09565 1.000 24.89345 116 ASN A N 1
ATOM 1395 C CA . ASN A 1 116 ? 54.25921 4.12715 -14.42004 1.000 26.40532 116 ASN A CA 1
ATOM 1396 C C . ASN A 1 116 ? 53.26403 3.98245 -13.27591 1.000 26.81520 116 ASN A C 1
ATOM 1397 O O . ASN A 1 116 ? 52.05354 4.08328 -13.49904 1.000 28.05702 116 ASN A O 1
ATOM 1408 N N . GLY A 1 117 ? 53.75090 3.76511 -12.05290 1.000 27.41601 117 GLY A N 1
ATOM 1409 C CA . GLY A 1 117 ? 52.96996 4.02198 -10.85852 1.000 28.46974 117 GLY A CA 1
ATOM 1410 C C . GLY A 1 117 ? 52.52544 2.81867 -10.05620 1.000 26.63014 117 GLY A C 1
ATOM 1411 O O . GLY A 1 117 ? 51.79843 3.00018 -9.07198 1.000 23.83907 117 GLY A O 1
ATOM 1415 N N . ALA A 1 118 ? 52.93227 1.60591 -10.41617 1.000 23.23004 118 ALA A N 1
ATOM 1416 C CA . ALA A 1 118 ? 52.43472 0.43008 -9.71590 1.000 23.67494 118 ALA A CA 1
ATOM 1417 C C . ALA A 1 118 ? 52.95153 0.39658 -8.28425 1.000 25.36479 118 ALA A C 1
ATOM 1418 O O . ALA A 1 118 ? 54.09299 0.77396 -8.00877 1.000 22.25480 118 ALA A O 1
ATOM 1425 N N . GLU A 1 119 ? 52.10307 -0.06469 -7.37123 1.000 25.30921 119 GLU A N 1
ATOM 1426 C CA . GLU A 1 119 ? 52.52534 -0.25905 -5.99594 1.000 26.59215 119 GLU A CA 1
ATOM 1427 C C . GLU A 1 119 ? 53.53821 -1.39969 -5.92395 1.000 22.49319 119 GLU A C 1
ATOM 1428 O O . GLU A 1 119 ? 53.54560 -2.28560 -6.78248 1.000 21.55270 119 GLU A O 1
ATOM 1440 N N . PRO A 1 120 ? 54.40933 -1.40251 -4.91377 1.000 23.06381 120 PRO A N 1
ATOM 1441 C CA . PRO A 1 120 ? 55.34285 -2.53091 -4.77850 1.000 20.13080 120 PRO A CA 1
ATOM 1442 C C . PRO A 1 120 ? 54.67102 -3.89319 -4.76138 1.000 21.60974 120 PRO A C 1
ATOM 1443 O O . PRO A 1 120 ? 55.25486 -4.85643 -5.27320 1.000 21.12892 120 PRO A O 1
ATOM 1454 N N . LYS A 1 121 ? 53.46564 -4.01941 -4.19802 1.000 19.28045 121 LYS A N 1
ATOM 1455 C CA . LYS A 1 121 ? 52.83970 -5.33721 -4.15927 1.000 21.96969 121 LYS A CA 1
ATOM 1456 C C . LYS A 1 121 ? 52.53726 -5.83935 -5.56814 1.000 21.63225 121 LYS A C 1
ATOM 1457 O O . LYS A 1 121 ? 52.65666 -7.03831 -5.84382 1.000 23.47048 121 LYS A O 1
ATOM 1476 N N . VAL A 1 122 ? 52.14789 -4.93723 -6.47502 1.000 22.13090 122 VAL A N 1
ATOM 1477 C CA . VAL A 1 122 ? 51.87332 -5.33534 -7.85450 1.000 19.81177 122 VAL A CA 1
ATOM 1478 C C . VAL A 1 122 ? 53.15647 -5.77947 -8.54908 1.000 22.71486 122 VAL A C 1
ATOM 1479 O O . VAL A 1 122 ? 53.16712 -6.75967 -9.30394 1.000 21.68249 122 VAL A O 1
ATOM 1492 N N . VAL A 1 123 ? 54.25430 -5.06100 -8.31949 1.000 20.25566 123 VAL A N 1
ATOM 1493 C CA . VAL A 1 123 ? 55.53760 -5.46774 -8.88578 1.000 20.74286 123 VAL A CA 1
ATOM 1494 C C . VAL A 1 123 ? 55.94338 -6.83124 -8.34030 1.000 21.90585 123 VAL A C 1
ATOM 1495 O O . VAL A 1 123 ? 56.36524 -7.72423 -9.08652 1.000 19.34098 123 VAL A O 1
ATOM 1508 N N . SER A 1 124 ? 55.81462 -7.01074 -7.02582 1.000 22.50088 124 SER A N 1
ATOM 1509 C CA . SER A 1 124 ? 56.13284 -8.29528 -6.41196 1.000 20.42032 124 SER A CA 1
ATOM 1510 C C . SER A 1 124 ? 55.31112 -9.42598 -7.02173 1.000 22.87698 124 SER A C 1
ATOM 1511 O O . SER A 1 124 ? 55.84764 -10.49808 -7.32786 1.000 22.95895 124 SER A O 1
ATOM 1519 N N . SER A 1 125 ? 54.00733 -9.20882 -7.20762 1.000 21.41573 125 SER A N 1
ATOM 1520 C CA . SER A 1 125 ? 53.16034 -10.27726 -7.72692 1.000 24.34514 125 SER A CA 1
ATOM 1521 C C . SER A 1 125 ? 53.50844 -10.60337 -9.17244 1.000 26.90014 125 SER A C 1
ATOM 1522 O O . SER A 1 125 ? 53.54146 -11.77705 -9.56180 1.000 22.99219 125 SER A O 1
ATOM 1530 N N . LEU A 1 126 ? 53.76177 -9.58025 -9.98628 1.000 22.25121 126 LEU A N 1
ATOM 1531 C CA . LEU A 1 126 ? 54.15321 -9.82339 -11.36941 1.000 22.22484 126 LEU A CA 1
ATOM 1532 C C . LEU A 1 126 ? 55.41307 -10.67890 -11.43624 1.000 22.53265 126 LEU A C 1
ATOM 1533 O O . LEU A 1 126 ? 55.47977 -11.65223 -12.19587 1.000 21.74247 126 LEU A O 1
ATOM 1549 N N . LEU A 1 127 ? 56.41731 -10.34173 -10.62660 1.000 20.06822 127 LEU A N 1
ATOM 1550 C CA . LEU A 1 127 ? 57.68095 -11.07110 -10.65763 1.000 22.58275 127 LEU A CA 1
ATOM 1551 C C . LEU A 1 127 ? 57.51829 -12.50433 -10.16214 1.000 23.05762 127 LEU A C 1
ATOM 1552 O O . LEU A 1 127 ? 57.96053 -13.45044 -10.82277 1.000 21.14787 127 LEU A O 1
ATOM 1568 N N . PHE A 1 128 ? 56.90554 -12.69025 -8.99053 1.000 23.59070 128 PHE A N 1
ATOM 1569 C CA . PHE A 1 128 ? 56.79586 -14.03945 -8.44004 1.000 25.13085 128 PHE A CA 1
ATOM 1570 C C . PHE A 1 128 ? 55.91576 -14.92920 -9.31498 1.000 23.76967 128 PHE A C 1
ATOM 1571 O O . PHE A 1 128 ? 56.19412 -16.12765 -9.44862 1.000 26.11137 128 PHE A O 1
ATOM 1588 N N . ASP A 1 129 ? 54.87835 -14.36680 -9.93955 1.000 24.75157 129 ASP A N 1
ATOM 1589 C CA . ASP A 1 129 ? 54.02553 -15.16966 -10.81076 1.000 26.70432 129 ASP A CA 1
ATOM 1590 C C . ASP A 1 129 ? 54.79942 -15.69907 -12.01310 1.000 26.91876 129 ASP A C 1
ATOM 1591 O O . ASP A 1 129 ? 54.63293 -16.85919 -12.40555 1.000 32.37178 129 ASP A O 1
ATOM 1600 N N . VAL A 1 130 ? 55.65411 -14.86938 -12.61096 1.000 22.55857 130 VAL A N 1
ATOM 1601 C CA . VAL A 1 130 ? 56.36158 -15.30605 -13.80934 1.000 24.28980 130 VAL A CA 1
ATOM 1602 C C . VAL A 1 130 ? 57.54397 -16.19583 -13.44848 1.000 25.03750 130 VAL A C 1
ATOM 1603 O O . VAL A 1 130 ? 57.75139 -17.24396 -14.06849 1.000 25.41689 130 VAL A O 1
ATOM 1616 N N . TYR A 1 131 ? 58.33062 -15.80921 -12.44326 1.000 21.39518 131 TYR A N 1
ATOM 1617 C CA . TYR A 1 131 ? 59.50981 -16.58575 -12.08103 1.000 22.16198 131 TYR A CA 1
ATOM 1618 C C . TYR A 1 131 ? 59.16693 -17.83666 -11.28588 1.000 24.84243 131 TYR A C 1
ATOM 1619 O O . TYR A 1 131 ? 60.03536 -18.69851 -11.11169 1.000 30.20092 131 TYR A O 1
ATOM 1637 N N . GLY A 1 132 ? 57.92852 -17.95788 -10.80760 1.000 24.57075 132 GLY A N 1
ATOM 1638 C CA . GLY A 1 132 ? 57.52279 -19.15535 -10.09819 1.000 25.73937 132 GLY A CA 1
ATOM 1639 C C . GLY A 1 132 ? 57.71324 -20.43116 -10.88825 1.000 29.68568 132 GLY A C 1
ATOM 1640 O O . GLY A 1 132 ? 57.83950 -21.50505 -10.28895 1.000 29.58907 132 GLY A O 1
ATOM 1644 N N . VAL A 1 133 ? 57.74059 -20.34082 -12.22199 1.000 25.11200 133 VAL A N 1
ATOM 1645 C CA . VAL A 1 133 ? 57.91340 -21.52591 -13.05273 1.000 29.02490 133 VAL A CA 1
ATOM 1646 C C . VAL A 1 133 ? 59.28620 -22.16341 -12.90203 1.000 30.22844 133 VAL A C 1
ATOM 1647 O O . VAL A 1 133 ? 59.46879 -23.31162 -13.32014 1.000 28.11483 133 VAL A O 1
ATOM 1660 N N . LEU A 1 134 ? 60.25877 -21.46462 -12.30931 1.000 26.63901 134 LEU A N 1
ATOM 1661 C CA . LEU A 1 134 ? 61.53540 -22.11336 -12.02541 1.000 26.45338 134 LEU A CA 1
ATOM 1662 C C . LEU A 1 134 ? 61.36161 -23.27429 -11.05331 1.000 30.55028 134 LEU A C 1
ATOM 1663 O O . LEU A 1 134 ? 62.22957 -24.15086 -10.98060 1.000 26.24664 134 LEU A O 1
ATOM 1679 N N . ARG A 1 135 ? 60.25483 -23.30598 -10.31546 1.000 30.48651 135 ARG A N 1
ATOM 1680 C CA . ARG A 1 135 ? 59.94605 -24.42100 -9.43305 1.000 36.98841 135 ARG A CA 1
ATOM 1681 C C . ARG A 1 135 ? 58.95858 -25.40614 -10.04930 1.000 45.16951 135 ARG A C 1
ATOM 1682 O O . ARG A 1 135 ? 58.74146 -26.47676 -9.47168 1.000 54.17830 135 ARG A O 1
ATOM 1703 N N . GLY A 1 136 ? 58.37585 -25.08233 -11.20850 1.000 40.16363 136 GLY A N 1
ATOM 1704 C CA . GLY A 1 136 ? 57.57842 -26.02199 -11.96767 1.000 49.38969 136 GLY A CA 1
ATOM 1705 C C . GLY A 1 136 ? 56.38711 -25.37538 -12.65068 1.000 56.68630 136 GLY A C 1
ATOM 1706 O O . GLY A 1 136 ? 56.02057 -24.23616 -12.34691 1.000 55.67628 136 GLY A O 1
ATOM 1710 N N . PRO A 1 137 ? 55.74999 -26.09472 -13.57801 1.000 66.67008 137 PRO A N 1
ATOM 1711 C CA . PRO A 1 137 ? 54.60355 -25.52156 -14.29989 1.000 69.74382 137 PRO A CA 1
ATOM 1712 C C . PRO A 1 137 ? 53.55444 -24.95802 -13.35235 1.000 68.59073 137 PRO A C 1
ATOM 1713 O O . PRO A 1 137 ? 53.16344 -25.60145 -12.37494 1.000 62.56205 137 PRO A O 1
ATOM 1724 N N . THR A 1 138 ? 53.09276 -23.74536 -13.65425 1.000 58.84841 138 THR A N 1
ATOM 1725 C CA . THR A 1 138 ? 52.09884 -23.06974 -12.82655 1.000 60.12080 138 THR A CA 1
ATOM 1726 C C . THR A 1 138 ? 50.87737 -22.65246 -13.63715 1.000 53.20477 138 THR A C 1
ATOM 1727 O O . THR A 1 138 ? 49.94412 -22.05486 -13.10027 1.000 59.31833 138 THR A O 1
ATOM 1738 N N . ALA A 1 144 ? 50.30383 -16.58847 -20.26835 1.000 48.25543 144 ALA A N 1
ATOM 1739 C CA . ALA A 1 144 ? 51.25916 -15.48921 -20.21785 1.000 48.59536 144 ALA A CA 1
ATOM 1740 C C . ALA A 1 144 ? 52.49844 -15.84764 -21.02407 1.000 59.73354 144 ALA A C 1
ATOM 1741 O O . ALA A 1 144 ? 53.04140 -16.94711 -20.88102 1.000 52.06661 144 ALA A O 1
ATOM 1743 N N . PRO A 1 145 ? 52.97442 -14.91112 -21.84814 1.000 61.62075 145 PRO A N 1
ATOM 1744 C CA . PRO A 1 145 ? 54.06211 -15.27255 -22.76616 1.000 45.84041 145 PRO A CA 1
ATOM 1745 C C . PRO A 1 145 ? 55.37253 -15.46870 -22.03629 1.000 35.79310 145 PRO A C 1
ATOM 1746 O O . PRO A 1 145 ? 56.16626 -16.34747 -22.39723 1.000 30.72247 145 PRO A O 1
ATOM 1757 N N . PHE A 1 146 ? 55.60340 -14.67764 -20.98837 1.000 33.79515 146 PHE A N 1
ATOM 1758 C CA . PHE A 1 146 ? 56.89861 -14.67624 -20.32294 1.000 30.48789 146 PHE A CA 1
ATOM 1759 C C . PHE A 1 146 ? 57.07968 -15.92045 -19.46513 1.000 28.85846 146 PHE A C 1
ATOM 1760 O O . PHE A 1 146 ? 58.16762 -16.50742 -19.44026 1.000 25.17405 146 PHE A O 1
ATOM 1768 N N . ALA A 1 147 ? 56.02687 -16.34418 -18.76162 1.000 30.86953 147 ALA A N 1
ATOM 1769 C CA . ALA A 1 147 ? 56.14824 -17.52086 -17.90777 1.000 34.59861 147 ALA A CA 1
ATOM 1770 C C . ALA A 1 147 ? 56.36759 -18.77874 -18.73988 1.000 32.65503 147 ALA A C 1
ATOM 1771 O O . ALA A 1 147 ? 57.20209 -19.62137 -18.39046 1.000 29.37629 147 ALA A O 1
ATOM 1778 N N . GLN A 1 148 ? 55.64118 -18.91404 -19.85403 1.000 32.31539 148 GLN A N 1
ATOM 1779 C CA . GLN A 1 148 ? 55.80813 -20.08283 -20.71178 1.000 35.38976 148 GLN A CA 1
ATOM 1780 C C . GLN A 1 148 ? 57.19947 -20.10969 -21.33773 1.000 32.34208 148 GLN A C 1
ATOM 1781 O O . GLN A 1 148 ? 57.82242 -21.17332 -21.44058 1.000 26.22128 148 GLN A O 1
ATOM 1795 N N . ALA A 1 149 ? 57.69698 -18.94662 -21.76920 1.000 27.65155 149 ALA A N 1
ATOM 1796 C CA . ALA A 1 149 ? 59.01916 -18.88216 -22.38308 1.000 25.45776 149 ALA A CA 1
ATOM 1797 C C . ALA A 1 149 ? 60.12221 -19.17813 -21.37229 1.000 24.02924 149 ALA A C 1
ATOM 1798 O O . ALA A 1 149 ? 61.10890 -19.84564 -21.70426 1.000 23.39835 149 ALA A O 1
ATOM 1805 N N . LEU A 1 150 ? 59.99338 -18.66938 -20.14247 1.000 23.58152 150 LEU A N 1
ATOM 1806 C CA . LEU A 1 150 ? 60.98447 -18.98328 -19.11574 1.000 24.10674 150 LEU A CA 1
ATOM 1807 C C . LEU A 1 150 ? 60.99700 -20.47618 -18.81128 1.000 26.09144 150 LEU A C 1
ATOM 1808 O O . LEU A 1 150 ? 62.06282 -21.07206 -18.61510 1.000 22.51328 150 LEU A O 1
ATOM 1824 N N . ALA A 1 151 ? 59.81711 -21.09872 -18.76913 1.000 26.28709 151 ALA A N 1
ATOM 1825 C CA . ALA A 1 151 ? 59.74880 -22.53279 -18.51162 1.000 26.90272 151 ALA A CA 1
ATOM 1826 C C . ALA A 1 151 ? 60.47784 -23.31543 -19.59353 1.000 27.57874 151 ALA A C 1
ATOM 1827 O O . ALA A 1 151 ? 61.14076 -24.31960 -19.30766 1.000 27.05359 151 ALA A O 1
ATOM 1834 N N . ASP A 1 152 ? 60.35648 -22.87253 -20.84700 1.000 26.25376 152 ASP A N 1
ATOM 1835 C CA . ASP A 1 152 ? 61.05678 -23.53444 -21.94125 1.000 27.85506 152 ASP A CA 1
ATOM 1836 C C . ASP A 1 152 ? 62.56520 -23.42112 -21.76731 1.000 29.27620 152 ASP A C 1
ATOM 1837 O O . ASP A 1 152 ? 63.29589 -24.40344 -21.95147 1.000 28.49594 152 ASP A O 1
ATOM 1846 N N . ILE A 1 153 ? 63.04969 -22.22883 -21.41650 1.000 22.57080 153 ILE A N 1
ATOM 1847 C CA . ILE A 1 153 ? 64.47198 -22.05932 -21.13790 1.000 20.85248 153 ILE A CA 1
ATOM 1848 C C . ILE A 1 153 ? 64.89577 -23.00577 -20.02414 1.000 24.91443 153 ILE A C 1
ATOM 1849 O O . ILE A 1 153 ? 65.89714 -23.72384 -20.13173 1.000 25.40363 153 ILE A O 1
ATOM 1865 N N . TRP A 1 154 ? 64.12812 -23.01216 -18.93343 1.000 23.60350 154 TRP A N 1
ATOM 1866 C CA . TRP A 1 154 ? 64.51315 -23.72905 -17.72603 1.000 23.47621 154 TRP A CA 1
ATOM 1867 C C . TRP A 1 154 ? 64.47278 -25.23722 -17.91883 1.000 30.54188 154 TRP A C 1
ATOM 1868 O O . TRP A 1 154 ? 65.28512 -25.95773 -17.32776 1.000 26.66187 154 TRP A O 1
ATOM 1889 N N . ARG A 1 155 ? 63.52274 -25.73472 -18.71088 1.000 28.22071 155 ARG A N 1
ATOM 1890 C CA . ARG A 1 155 ? 63.51347 -27.15389 -19.05314 1.000 30.90613 155 ARG A CA 1
ATOM 1891 C C . ARG A 1 155 ? 64.84623 -27.56043 -19.66268 1.000 32.74276 155 ARG A C 1
ATOM 1892 O O . ARG A 1 155 ? 65.41642 -28.59706 -19.30186 1.000 34.35230 155 ARG A O 1
ATOM 1913 N N . ARG A 1 156 ? 65.38441 -26.72479 -20.54975 1.000 28.27522 156 ARG A N 1
ATOM 1914 C CA . ARG A 1 156 ? 66.65014 -27.04067 -21.20027 1.000 32.54459 156 ARG A CA 1
ATOM 1915 C C . ARG A 1 156 ? 67.82238 -26.91257 -20.23350 1.000 33.02297 156 ARG A C 1
ATOM 1916 O O . ARG A 1 156 ? 68.67659 -27.80327 -20.16256 1.000 31.69973 156 ARG A O 1
ATOM 1937 N N . ILE A 1 157 ? 67.88620 -25.81294 -19.47987 1.000 30.70226 157 ILE A N 1
ATOM 1938 C CA . ILE A 1 157 ? 69.01730 -25.61258 -18.57792 1.000 28.28013 157 ILE A CA 1
ATOM 1939 C C . ILE A 1 157 ? 69.01741 -26.67043 -17.48075 1.000 36.51878 157 ILE A C 1
ATOM 1940 O O . ILE A 1 157 ? 70.07058 -27.21497 -17.12588 1.000 29.59775 157 ILE A O 1
ATOM 1956 N N . GLY A 1 158 ? 67.83757 -26.99159 -16.94355 1.000 43.13447 158 GLY A N 1
ATOM 1957 C CA . GLY A 1 158 ? 67.75129 -27.97065 -15.87413 1.000 40.01060 158 GLY A CA 1
ATOM 1958 C C . GLY A 1 158 ? 68.25738 -29.34587 -16.26022 1.000 48.80518 158 GLY A C 1
ATOM 1959 O O . GLY A 1 158 ? 68.76568 -30.08322 -15.41149 1.000 58.39189 158 GLY A O 1
ATOM 1963 N N . ASP A 1 159 ? 68.12815 -29.71599 -17.53391 1.000 48.38359 159 ASP A N 1
ATOM 1964 C CA . ASP A 1 159 ? 68.60762 -31.02078 -17.97330 1.000 51.61706 159 ASP A CA 1
ATOM 1965 C C . ASP A 1 159 ? 70.12372 -31.13900 -17.93516 1.000 50.89583 159 ASP A C 1
ATOM 1966 O O . ASP A 1 159 ? 70.64884 -32.20930 -18.26326 1.000 50.79211 159 ASP A O 1
ATOM 1975 N N . GLY A 1 160 ? 70.83255 -30.08040 -17.55523 1.000 39.49408 160 GLY A N 1
ATOM 1976 C CA . GLY A 1 160 ? 72.27748 -30.09371 -17.61520 1.000 32.90912 160 GLY A CA 1
ATOM 1977 C C . GLY A 1 160 ? 72.95405 -29.51721 -16.39081 1.000 34.63674 160 GLY A C 1
ATOM 1978 O O . GLY A 1 160 ? 74.04926 -28.95810 -16.50212 1.000 31.60032 160 GLY A O 1
ATOM 1982 N N A CYS A 1 161 ? 72.34237 -29.66838 -15.21578 0.572 31.55994 161 CYS A N 1
ATOM 1983 N N B CYS A 1 161 ? 72.31933 -29.63438 -15.22807 0.428 31.54484 161 CYS A N 1
ATOM 1984 C CA A CYS A 1 161 ? 72.89459 -29.06966 -14.00788 0.572 29.13110 161 CYS A CA 1
ATOM 1985 C CA B CYS A 1 161 ? 72.85626 -29.07059 -13.99882 0.428 29.11289 161 CYS A CA 1
ATOM 1986 C C A CYS A 1 161 ? 72.38262 -29.81823 -12.78920 0.572 30.17516 161 CYS A C 1
ATOM 1987 C C B CYS A 1 161 ? 72.45137 -29.94819 -12.82964 0.428 30.11218 161 CYS A C 1
ATOM 1988 O O A CYS A 1 161 ? 71.27877 -30.37367 -12.82438 0.572 30.75025 161 CYS A O 1
ATOM 1989 O O B CYS A 1 161 ? 71.49048 -30.72073 -12.92985 0.428 30.87254 161 CYS A O 1
ATOM 2004 N N . PRO A 1 162 ? 73.14982 -29.84153 -11.70193 1.000 26.51542 162 PRO A N 1
ATOM 2005 C CA . PRO A 1 162 ? 72.69489 -30.49449 -10.47226 1.000 28.61410 162 PRO A CA 1
ATOM 2006 C C . PRO A 1 162 ? 71.75791 -29.62124 -9.64779 1.000 29.43274 162 PRO A C 1
ATOM 2007 O O . PRO A 1 162 ? 71.66546 -28.40477 -9.82283 1.000 25.49945 162 PRO A O 1
ATOM 2018 N N . GLY A 1 163 ? 71.07680 -30.28154 -8.71050 1.000 27.16909 163 GLY A N 1
ATOM 2019 C CA . GLY A 1 163 ? 70.08382 -29.59594 -7.90231 1.000 26.98080 163 GLY A CA 1
ATOM 2020 C C . GLY A 1 163 ? 70.64146 -28.41382 -7.13192 1.000 28.86751 163 GLY A C 1
ATOM 2021 O O . GLY A 1 163 ? 70.00706 -27.35863 -7.05897 1.000 25.25747 163 GLY A O 1
ATOM 2025 N N . PHE A 1 164 ? 71.82603 -28.57021 -6.53121 1.000 25.47187 164 PHE A N 1
ATOM 2026 C CA . PHE A 1 164 ? 72.36801 -27.46130 -5.75112 1.000 23.26424 164 PHE A CA 1
ATOM 2027 C C . PHE A 1 164 ? 72.60015 -26.23072 -6.62169 1.000 23.03118 164 PHE A C 1
ATOM 2028 O O . PHE A 1 164 ? 72.45809 -25.10081 -6.14158 1.000 21.16998 164 PHE A O 1
ATOM 2045 N N . TRP A 1 165 ? 72.92382 -26.41539 -7.90362 1.000 21.74960 165 TRP A N 1
ATOM 2046 C CA . TRP A 1 165 ? 73.11157 -25.25486 -8.76916 1.000 20.89701 165 TRP A CA 1
ATOM 2047 C C . TRP A 1 165 ? 71.77257 -24.62325 -9.13838 1.000 18.85568 165 TRP A C 1
ATOM 2048 O O . TRP A 1 165 ? 71.65161 -23.39469 -9.18584 1.000 19.23900 165 TRP A O 1
ATOM 2069 N N . ARG A 1 166 ? 70.74815 -25.44186 -9.38074 1.000 21.71433 166 ARG A N 1
ATOM 2070 C CA . ARG A 1 166 ? 69.42008 -24.89331 -9.63830 1.000 22.19868 166 ARG A CA 1
ATOM 2071 C C . ARG A 1 166 ? 68.92833 -24.05313 -8.46474 1.000 20.50489 166 ARG A C 1
ATOM 2072 O O . ARG A 1 166 ? 68.36741 -22.97017 -8.66288 1.000 21.64183 166 ARG A O 1
ATOM 2093 N N . ARG A 1 167 ? 69.12645 -24.53084 -7.23351 1.000 20.11206 167 ARG A N 1
ATOM 2094 C CA . ARG A 1 167 ? 68.70108 -23.74985 -6.07519 1.000 22.88510 167 ARG A CA 1
ATOM 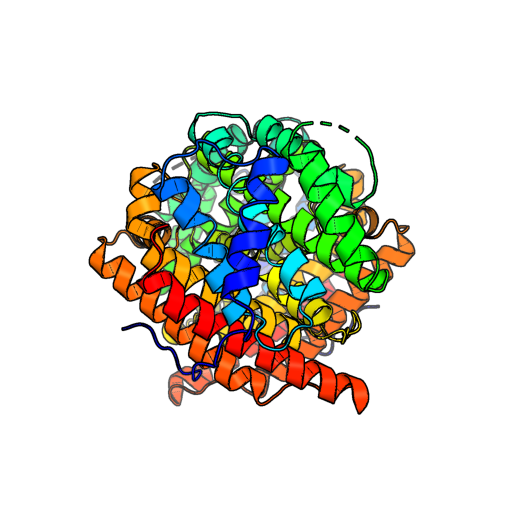2095 C C . ARG A 1 167 ? 69.49192 -22.45145 -5.97643 1.000 20.48453 167 ARG A C 1
ATOM 2096 O O . ARG A 1 167 ? 68.94962 -21.40959 -5.58797 1.000 22.01389 167 ARG A O 1
ATOM 2117 N N . ARG A 1 168 ? 70.77702 -22.49667 -6.33230 1.000 22.41511 168 ARG A N 1
ATOM 2118 C CA . ARG A 1 168 ? 71.61222 -21.29880 -6.32116 1.000 20.42904 168 ARG A CA 1
ATOM 2119 C C . ARG A 1 168 ? 71.08496 -20.25109 -7.29550 1.000 20.48784 168 ARG A C 1
ATOM 2120 O O . ARG A 1 168 ? 70.97334 -19.06624 -6.95551 1.000 19.23388 168 ARG A O 1
ATOM 2141 N N . LEU A 1 169 ? 70.76509 -20.67118 -8.52051 1.000 19.69976 169 LEU A N 1
ATOM 2142 C CA . LEU A 1 169 ? 70.21308 -19.74596 -9.50539 1.000 18.11691 169 LEU A CA 1
ATOM 2143 C C . LEU A 1 169 ? 68.88781 -19.17493 -9.02135 1.000 20.26723 169 LEU A C 1
ATOM 2144 O O . LEU A 1 169 ? 68.65767 -17.96163 -9.08373 1.000 19.74355 169 LEU A O 1
ATOM 2160 N N . ILE A 1 170 ? 68.00274 -20.04401 -8.53002 1.000 20.01770 170 ILE A N 1
ATOM 2161 C CA . ILE A 1 170 ? 66.68547 -19.60138 -8.08396 1.000 20.35350 170 ILE A CA 1
ATOM 2162 C C . ILE A 1 170 ? 66.82305 -18.59957 -6.94780 1.000 20.38138 170 ILE A C 1
ATOM 2163 O O . ILE A 1 170 ? 66.10771 -17.59096 -6.89951 1.000 20.54947 170 ILE A O 1
ATOM 2179 N N . ARG A 1 171 ? 67.76615 -18.84248 -6.03515 1.000 19.15507 171 ARG A N 1
ATOM 2180 C CA . ARG A 1 171 ? 68.01066 -17.89103 -4.95819 1.000 20.40847 171 ARG A CA 1
ATOM 2181 C C . ARG A 1 171 ? 68.45456 -16.53750 -5.50199 1.000 18.30550 171 ARG A C 1
ATOM 2182 O O . ARG A 1 171 ? 68.01332 -15.49107 -5.01526 1.000 19.82380 171 ARG A O 1
ATOM 2203 N N . HIS A 1 172 ? 69.33371 -16.53060 -6.50791 1.000 18.34209 172 HIS A N 1
ATOM 2204 C CA . HIS A 1 172 ? 69.75510 -15.25955 -7.09394 1.000 18.02559 172 HIS A CA 1
ATOM 2205 C C . HIS A 1 172 ? 68.60379 -14.57427 -7.82257 1.000 17.86226 172 HIS A C 1
ATOM 2206 O O . HIS A 1 172 ? 68.53086 -13.33962 -7.84719 1.000 19.05271 172 HIS A O 1
ATOM 2220 N N . VAL A 1 173 ? 67.69376 -15.34945 -8.41248 1.000 16.35494 173 VAL A N 1
ATOM 2221 C CA . VAL A 1 173 ? 66.48300 -14.75891 -8.97380 1.000 17.60684 173 VAL A CA 1
ATOM 2222 C C . VAL A 1 173 ? 65.63512 -14.14079 -7.86714 1.000 19.36437 173 VAL A C 1
ATOM 2223 O O . VAL A 1 173 ? 65.11149 -13.02996 -8.01264 1.000 16.34428 173 VAL A O 1
ATOM 2236 N N . GLU A 1 174 ? 65.50054 -14.83609 -6.73604 1.000 17.72674 174 GLU A N 1
ATOM 2237 C CA . GLU A 1 174 ? 64.70718 -14.29185 -5.63689 1.000 20.54402 174 GLU A CA 1
ATOM 2238 C C . GLU A 1 174 ? 65.35292 -13.03752 -5.05519 1.000 19.90077 174 GLU A C 1
ATOM 2239 O O . GLU A 1 174 ? 64.64725 -12.09878 -4.66413 1.000 19.08652 174 GLU A O 1
ATOM 2251 N 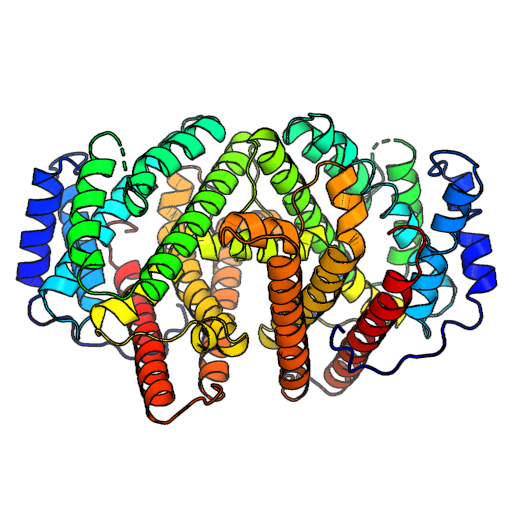N . ASN A 1 175 ? 66.68968 -12.99579 -4.99696 1.000 19.83104 175 ASN A N 1
ATOM 2252 C CA . ASN A 1 175 ? 67.36817 -11.76987 -4.58232 1.000 16.31556 175 ASN A CA 1
ATOM 2253 C C . ASN A 1 175 ? 67.01829 -10.61844 -5.51615 1.000 18.17416 175 ASN A C 1
ATOM 2254 O O . ASN A 1 175 ? 66.74918 -9.49759 -5.07069 1.000 17.98883 175 ASN A O 1
ATOM 2265 N N . TYR A 1 176 ? 67.09249 -10.87111 -6.82981 1.000 17.09647 176 TYR A N 1
ATOM 2266 C CA . TYR A 1 176 ? 66.75548 -9.85986 -7.82976 1.000 18.65625 176 TYR A CA 1
ATOM 2267 C C . TYR A 1 176 ? 65.32054 -9.38278 -7.65912 1.000 16.64274 176 TYR A C 1
ATOM 2268 O O . TYR A 1 176 ? 65.03557 -8.18502 -7.77939 1.000 18.69040 176 TYR A O 1
ATOM 2286 N N . ILE A 1 177 ? 64.39979 -10.30421 -7.37757 1.000 17.93260 177 ILE A N 1
ATOM 2287 C CA . ILE A 1 177 ? 63.01022 -9.90783 -7.17350 1.000 16.36688 177 ILE A CA 1
ATOM 2288 C C . ILE A 1 177 ? 62.91156 -8.96341 -5.98079 1.000 16.24071 177 ILE A C 1
ATOM 2289 O O . ILE A 1 177 ? 62.30482 -7.88763 -6.06436 1.000 16.95806 177 ILE A O 1
ATOM 2305 N N . ASP A 1 178 ? 63.51675 -9.34854 -4.85218 1.000 17.34022 178 ASP A N 1
ATOM 2306 C CA . ASP A 1 178 ? 63.58264 -8.44151 -3.71202 1.000 17.97823 178 ASP A CA 1
ATOM 2307 C C . ASP A 1 178 ? 64.14554 -7.08887 -4.13453 1.000 20.12914 178 ASP A C 1
ATOM 2308 O O . ASP A 1 178 ? 63.62033 -6.03744 -3.75047 1.000 17.75857 178 ASP A O 1
ATOM 2317 N N . GLY A 1 179 ? 65.20565 -7.09900 -4.94467 1.000 20.45364 179 GLY A N 1
ATOM 2318 C CA . GLY A 1 179 ? 65.77844 -5.84897 -5.41386 1.000 17.20799 179 GLY A CA 1
ATOM 2319 C C . GLY A 1 179 ? 64.79418 -5.00755 -6.20336 1.000 18.56738 179 GLY A C 1
ATOM 2320 O O . GLY A 1 179 ? 64.72086 -3.78940 -6.01962 1.000 18.01638 179 GLY A O 1
ATOM 2324 N N . CYS A 1 180 ? 64.02476 -5.64441 -7.09361 1.000 18.00022 180 CYS A N 1
ATOM 2325 C CA . CYS A 1 180 ? 63.07299 -4.90458 -7.91780 1.000 18.04845 180 CYS A CA 1
ATOM 2326 C C . CYS A 1 180 ? 61.92319 -4.36269 -7.08248 1.000 18.29296 180 CYS A C 1
ATOM 2327 O O . CYS A 1 180 ? 61.43714 -3.25352 -7.32764 1.000 20.45712 180 CYS A O 1
ATOM 2335 N N . VAL A 1 181 ? 61.46348 -5.13367 -6.10085 1.000 18.87634 181 VAL A N 1
ATOM 2336 C CA . VAL A 1 181 ? 60.39887 -4.64625 -5.23136 1.000 16.75338 181 VAL A CA 1
ATOM 2337 C C . VAL A 1 181 ? 60.88682 -3.43919 -4.44630 1.000 16.64891 181 VAL A C 1
ATOM 2338 O O . VAL A 1 181 ? 60.14841 -2.46713 -4.24242 1.000 18.21515 181 VAL A O 1
ATOM 2351 N N . TRP A 1 182 ? 62.15589 -3.46429 -4.03771 1.000 18.16677 182 TRP A N 1
ATOM 2352 C CA . TRP A 1 182 ? 62.74891 -2.32126 -3.35456 1.000 19.48907 182 TRP A CA 1
ATOM 2353 C C . TRP A 1 182 ? 62.81513 -1.09563 -4.25765 1.000 18.89505 182 TRP A C 1
ATOM 2354 O O . TRP A 1 182 ? 62.53372 0.02098 -3.81354 1.000 18.76911 182 TRP A O 1
ATOM 2375 N N . GLU A 1 183 ? 63.20035 -1.27079 -5.52372 1.000 17.96492 183 GLU A N 1
ATOM 2376 C CA . GLU A 1 183 ? 63.16201 -0.14188 -6.44819 1.000 17.13525 183 GLU A CA 1
ATOM 2377 C C . GLU A 1 183 ? 61.75653 0.43713 -6.54772 1.000 17.15078 183 GLU A C 1
ATOM 2378 O O . GLU A 1 183 ? 61.57618 1.66027 -6.58107 1.000 17.63525 183 GLU A O 1
ATOM 2390 N N . ALA A 1 184 ? 60.74688 -0.42971 -6.62943 1.000 17.24044 184 ALA A N 1
ATOM 2391 C CA . ALA A 1 184 ? 59.37105 0.05055 -6.70176 1.000 17.66217 184 ALA A CA 1
ATOM 2392 C C . ALA A 1 184 ? 58.99509 0.82167 -5.44084 1.000 17.74137 184 ALA A C 1
ATOM 2393 O O . ALA A 1 184 ? 58.24694 1.80562 -5.49885 1.000 18.13299 184 ALA A O 1
ATOM 2400 N N . GLN A 1 185 ? 59.50787 0.37937 -4.29223 1.000 17.41945 185 GLN A N 1
ATOM 2401 C CA . GLN A 1 185 ? 59.34834 1.10796 -3.03793 1.000 19.78532 185 GLN A CA 1
ATOM 2402 C C . GLN A 1 185 ? 59.90107 2.52146 -3.14118 1.000 17.90683 185 GLN A C 1
ATOM 2403 O O . GLN A 1 185 ? 59.24633 3.49277 -2.74354 1.000 20.87144 185 GLN A O 1
ATOM 2417 N N . ASN A 1 186 ? 61.13648 2.64713 -3.63184 1.000 18.07416 186 ASN A N 1
ATOM 2418 C CA . ASN A 1 186 ? 61.74583 3.96292 -3.77011 1.000 18.08395 186 ASN A CA 1
ATOM 2419 C C . ASN A 1 186 ? 60.90953 4.85754 -4.67248 1.000 18.71265 186 ASN A C 1
ATOM 2420 O O . ASN A 1 186 ? 60.70710 6.04248 -4.37843 1.000 20.55561 186 ASN A O 1
ATOM 2431 N N . ARG A 1 187 ? 60.43786 4.31628 -5.79126 1.000 20.97234 187 ARG A N 1
ATOM 2432 C CA . ARG A 1 187 ? 59.66147 5.13128 -6.71411 1.000 18.82642 187 ARG A CA 1
ATOM 2433 C C . ARG A 1 187 ? 58.33745 5.54239 -6.08311 1.000 21.53734 187 ARG A C 1
ATOM 2434 O O . ARG A 1 187 ? 57.89101 6.68086 -6.25645 1.000 21.19862 187 ARG A O 1
ATOM 2455 N N . GLN A 1 188 ? 57.71473 4.65320 -5.30746 1.000 21.47407 188 GLN A N 1
ATOM 2456 C CA . GLN A 1 188 ? 56.47404 5.03073 -4.64064 1.000 23.89240 188 GLN A CA 1
ATOM 2457 C C . GLN A 1 188 ? 56.70350 6.15848 -3.64276 1.000 21.78385 188 GLN A C 1
ATOM 2458 O O . GLN A 1 188 ? 55.84500 7.03218 -3.47094 1.000 22.69647 188 GLN A O 1
ATOM 2472 N N . LEU A 1 189 ? 57.84815 6.14798 -2.96548 1.000 20.53583 189 LEU A N 1
ATOM 2473 C CA . LEU A 1 189 ? 58.15068 7.11779 -1.92276 1.000 23.81976 189 LEU A CA 1
ATOM 2474 C C . LEU A 1 189 ? 58.93594 8.31964 -2.44654 1.000 25.08349 189 LEU A C 1
ATOM 2475 O O . LEU A 1 189 ? 59.34202 9.16965 -1.64882 1.000 23.68939 189 LEU A O 1
ATOM 2491 N N A ASP A 1 190 ? 59.14146 8.41230 -3.76201 0.523 24.49547 190 ASP A N 1
ATOM 2492 N N B ASP A 1 190 ? 59.15474 8.40686 -3.75954 0.477 24.50867 190 ASP A N 1
ATOM 2493 C CA A ASP A 1 190 ? 59.94809 9.47165 -4.37304 0.523 25.83771 190 ASP A CA 1
ATOM 2494 C CA B ASP A 1 190 ? 59.94456 9.48739 -4.35168 0.477 25.85750 190 ASP A CA 1
ATOM 2495 C C A ASP A 1 190 ? 61.30527 9.59166 -3.68074 0.523 24.79098 190 ASP A C 1
ATOM 2496 C C B ASP A 1 190 ? 61.31112 9.59348 -3.68107 0.477 24.77517 190 ASP A C 1
ATOM 2497 O O A ASP A 1 190 ? 61.77861 10.68425 -3.36002 0.523 25.23856 190 ASP A O 1
ATOM 2498 O O B ASP A 1 190 ? 61.79772 10.68401 -3.37316 0.477 25.26431 190 ASP A O 1
ATOM 2515 N N . ARG A 1 191 ? 61.93978 8.44310 -3.46273 1.000 23.43246 191 ARG A N 1
ATOM 2516 C CA . ARG A 1 191 ? 63.22243 8.35652 -2.78082 1.000 24.56243 191 ARG A CA 1
ATOM 2517 C C . ARG A 1 191 ? 64.31747 8.03252 -3.78551 1.000 20.41639 191 ARG A C 1
ATOM 2518 O O . ARG A 1 191 ? 64.19405 7.07492 -4.55496 1.000 19.81651 191 ARG A O 1
ATOM 2539 N N . VAL A 1 192 ? 65.37640 8.83352 -3.78695 1.000 23.26905 192 VAL A N 1
ATOM 2540 C CA . VAL A 1 192 ? 66.64668 8.44840 -4.39215 1.000 19.37127 192 VAL A CA 1
ATOM 2541 C C . VAL A 1 192 ? 67.45593 7.74410 -3.30662 1.000 19.96457 192 VAL A C 1
ATOM 2542 O O . VAL A 1 192 ? 67.77445 8.37488 -2.28557 1.000 18.97926 192 VAL A O 1
ATOM 2555 N N . PRO A 1 193 ? 67.76842 6.46088 -3.45507 1.000 19.69181 193 PRO A N 1
ATOM 2556 C CA . PRO A 1 193 ? 68.42192 5.74569 -2.35527 1.000 19.27692 193 PRO A CA 1
ATOM 2557 C C . PRO A 1 193 ? 69.81404 6.29071 -2.09489 1.000 20.15057 193 PRO A C 1
ATOM 2558 O O . PRO A 1 193 ? 70.51377 6.73544 -3.00809 1.000 19.77950 193 PRO A O 1
ATOM 2569 N N . SER A 1 194 ? 70.20521 6.26795 -0.82254 1.000 20.85243 194 SER A N 1
ATOM 2570 C CA . SER A 1 194 ? 71.57905 6.58699 -0.45918 1.000 21.16297 194 SER A CA 1
ATOM 2571 C C . SER A 1 194 ? 72.52906 5.59756 -1.13534 1.000 19.63646 194 SER A C 1
ATOM 2572 O O . SER A 1 194 ? 72.15128 4.47466 -1.47703 1.000 18.93717 194 SER A O 1
ATOM 2580 N N . ARG A 1 195 ? 73.78269 6.02325 -1.32573 1.000 21.26905 195 ARG A N 1
ATOM 2581 C CA . ARG A 1 195 ? 74.67628 5.29698 -2.22655 1.000 20.41358 195 ARG A CA 1
ATOM 2582 C C . ARG A 1 195 ? 74.99031 3.88932 -1.72950 1.000 20.03952 195 ARG A C 1
ATOM 2583 O O . ARG A 1 195 ? 74.93666 2.92341 -2.49931 1.000 17.20666 195 ARG A O 1
ATOM 2604 N N . ALA A 1 196 ? 75.39294 3.75617 -0.46543 1.000 20.76841 196 ALA A N 1
ATOM 2605 C CA . ALA A 1 196 ? 75.82415 2.44592 0.01339 1.000 20.87849 196 ALA A CA 1
ATOM 2606 C C . ALA A 1 196 ? 74.69698 1.42684 -0.09836 1.000 20.15257 196 ALA A C 1
ATOM 2607 O O . ALA A 1 196 ? 74.92675 0.27279 -0.47724 1.000 18.13177 196 ALA A O 1
ATOM 2614 N N . VAL A 1 197 ? 73.46893 1.84102 0.21558 1.000 21.96469 197 VAL A N 1
ATOM 2615 C CA . VAL A 1 197 ? 72.31382 0.96210 0.05812 1.000 19.07788 197 VAL A CA 1
ATOM 2616 C C . VAL A 1 197 ? 72.09769 0.62637 -1.41587 1.000 18.64587 197 VAL A C 1
ATOM 2617 O O . VAL A 1 197 ? 71.89067 -0.53733 -1.77930 1.000 18.33646 197 VAL A O 1
ATOM 2630 N N . PHE A 1 198 ? 72.16342 1.63240 -2.29240 1.000 17.97073 198 PHE A N 1
ATOM 2631 C CA . PHE A 1 198 ? 71.99728 1.36799 -3.71913 1.000 19.87241 198 PHE A CA 1
ATOM 2632 C C . PHE A 1 198 ? 73.03515 0.37420 -4.23262 1.000 19.35726 198 PHE A C 1
ATOM 2633 O O . PHE A 1 198 ? 72.70608 -0.56573 -4.96662 1.000 20.33339 198 PHE A O 1
ATOM 2650 N N . GLU A 1 199 ? 74.30638 0.58797 -3.88648 1.000 18.36132 199 GLU A N 1
ATOM 2651 C CA . GLU A 1 199 ? 75.35872 -0.28404 -4.39810 1.000 21.25841 199 GLU A CA 1
ATOM 2652 C C . GLU A 1 199 ? 75.13610 -1.72919 -3.96789 1.000 20.86060 199 GLU A C 1
ATOM 2653 O O . GLU A 1 199 ? 75.35899 -2.65739 -4.75249 1.000 22.81652 199 GLU A O 1
ATOM 2665 N N . GLY A 1 200 ? 74.69886 -1.94449 -2.72623 1.000 20.75417 200 GLY A N 1
ATOM 2666 C CA . GLY A 1 200 ? 74.42088 -3.30096 -2.28581 1.000 20.07507 200 GLY A CA 1
ATOM 2667 C C . GLY A 1 200 ? 73.23112 -3.90270 -3.00585 1.000 21.69234 200 GLY A C 1
ATOM 2668 O O . GLY A 1 200 ? 73.26662 -5.06309 -3.42888 1.000 19.50775 200 GLY A O 1
ATOM 2672 N N . MET A 1 201 ? 72.16146 -3.12216 -3.16708 1.000 16.81076 201 MET A N 1
ATOM 2673 C CA . MET A 1 201 ? 70.99311 -3.65627 -3.85412 1.000 17.58686 201 MET A CA 1
ATOM 2674 C C . MET A 1 201 ? 71.25194 -3.81163 -5.34445 1.000 20.19221 201 MET A C 1
ATOM 2675 O O . MET A 1 2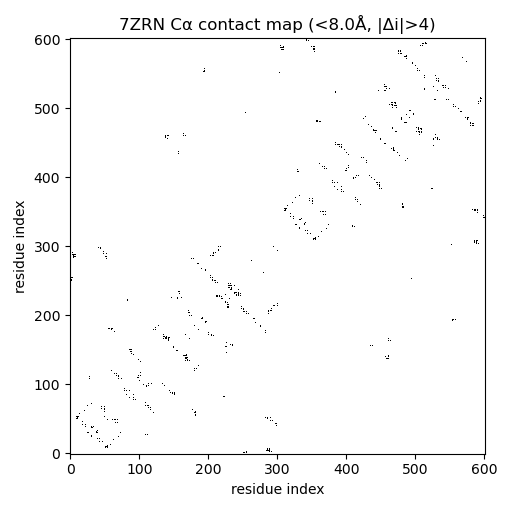01 ? 70.70365 -4.71958 -5.97606 1.000 20.93902 201 MET A O 1
ATOM 2689 N N . ARG A 1 202 ? 72.09287 -2.94669 -5.91545 1.000 17.14399 202 ARG A N 1
ATOM 2690 C CA . ARG A 1 202 ? 72.41230 -3.04265 -7.33467 1.000 19.35969 202 ARG A CA 1
ATOM 2691 C C . ARG A 1 202 ? 73.05101 -4.38262 -7.67421 1.000 19.24216 202 ARG A C 1
ATOM 2692 O O . ARG A 1 202 ? 72.96093 -4.84345 -8.81799 1.000 19.14928 202 ARG A O 1
ATOM 2713 N N . MET A 1 203 ? 73.71008 -5.01793 -6.70598 1.000 18.74324 203 MET A N 1
ATOM 2714 C CA . MET A 1 203 ? 74.29286 -6.32679 -6.96832 1.000 20.13334 203 MET A CA 1
ATOM 2715 C C . MET A 1 203 ? 73.21691 -7.35330 -7.29197 1.000 20.40929 203 MET A C 1
ATOM 2716 O O . MET A 1 203 ? 73.48266 -8.33294 -7.99733 1.000 17.65468 203 MET A O 1
ATOM 2730 N N . HIS A 1 204 ? 72.00325 -7.15593 -6.77949 1.000 15.46934 204 HIS A N 1
ATOM 2731 C CA . HIS A 1 204 ? 70.91645 -8.08529 -7.05158 1.000 15.37495 204 HIS A CA 1
ATOM 2732 C C . HIS A 1 204 ? 70.06833 -7.65306 -8.23455 1.000 17.45185 204 HIS A C 1
ATOM 2733 O O . HIS A 1 204 ? 69.65203 -8.50227 -9.02885 1.000 18.68399 204 HIS A O 1
ATOM 2747 N N . THR A 1 205 ? 69.80507 -6.35186 -8.38018 1.000 15.54245 205 THR A N 1
ATOM 2748 C CA . THR A 1 205 ? 69.00814 -5.91058 -9.51605 1.000 16.40441 205 THR A CA 1
ATOM 2749 C C . THR A 1 205 ? 69.76180 -6.06171 -10.83368 1.000 16.67610 205 THR A C 1
ATOM 2750 O O . THR A 1 205 ? 69.12421 -6.16690 -11.88477 1.000 19.48285 205 THR A O 1
ATOM 2761 N N . SER A 1 206 ? 71.09893 -6.08554 -10.80250 1.000 18.10085 206 SER A N 1
ATOM 2762 C CA . SER A 1 206 ? 71.86951 -6.24216 -12.03117 1.000 22.11347 206 SER A CA 1
ATOM 2763 C C . SER A 1 206 ? 71.73951 -7.63443 -12.63966 1.000 19.37011 206 SER A C 1
ATOM 2764 O O . SER A 1 206 ? 72.02319 -7.80310 -13.83000 1.000 18.36971 206 SER A O 1
ATOM 2772 N N . THR A 1 207 ? 71.33928 -8.62379 -11.84449 1.000 15.90568 207 THR A N 1
ATOM 2773 C CA . THR A 1 207 ? 71.31706 -10.04916 -12.16602 1.000 17.66113 207 THR A CA 1
ATOM 2774 C C . THR A 1 207 ? 72.69415 -10.64008 -12.47093 1.000 17.51691 207 THR A C 1
ATOM 2775 O O . THR A 1 207 ? 72.77590 -11.80288 -12.87689 1.000 19.26902 207 THR A O 1
ATOM 2786 N N . MET A 1 208 ? 73.78626 -9.89545 -12.27718 1.000 17.74123 208 MET A N 1
ATOM 2787 C CA . MET A 1 208 ? 75.09259 -10.46673 -12.59087 1.000 19.07403 208 MET A CA 1
ATOM 2788 C C . MET A 1 208 ? 75.39206 -11.74390 -11.80792 1.000 19.07365 208 MET A C 1
ATOM 2789 O O . MET A 1 208 ? 76.12448 -12.60701 -12.30245 1.000 16.33716 208 MET A O 1
ATOM 2803 N N . TYR A 1 209 ? 74.84709 -11.90854 -10.60224 1.000 15.81807 209 TYR A N 1
ATOM 2804 C CA . TYR A 1 209 ? 75.12132 -13.15530 -9.89753 1.000 15.84380 209 TYR A CA 1
ATOM 2805 C C . TYR A 1 209 ? 74.54356 -14.34668 -10.65067 1.000 16.05705 209 TYR A C 1
ATOM 2806 O O . TYR A 1 209 ? 75.11009 -15.44448 -10.60177 1.000 16.96890 209 TYR A O 1
ATOM 2824 N N . GLU A 1 210 ? 73.41406 -14.15460 -11.34383 1.000 18.88628 210 GLU A N 1
ATOM 2825 C CA . GLU A 1 210 ? 72.86325 -15.21687 -12.17967 1.000 16.37827 210 GLU A CA 1
ATOM 2826 C C . GLU A 1 210 ? 73.80632 -15.54560 -13.32687 1.000 17.88545 210 GLU A C 1
ATOM 2827 O O . GLU A 1 210 ? 73.98351 -16.71318 -13.69205 1.000 18.03293 210 GLU A O 1
ATOM 2839 N N . PHE A 1 211 ? 74.40349 -14.52164 -13.92472 1.000 17.39231 211 PHE A N 1
ATOM 2840 C CA . PHE A 1 211 ? 75.30993 -14.74997 -15.04050 1.000 19.65633 211 PHE A CA 1
ATOM 2841 C C . PHE A 1 211 ? 76.64930 -15.30446 -14.58937 1.000 17.85247 211 PHE A C 1
ATOM 2842 O O . PHE A 1 211 ? 77.30499 -15.99418 -15.37763 1.000 17.10242 211 PHE A O 1
ATOM 2859 N N . TRP A 1 212 ? 77.04882 -15.09451 -13.33448 1.000 16.61707 212 TRP A N 1
ATOM 2860 C CA . TRP A 1 212 ? 78.15782 -15.89491 -12.83683 1.000 16.73452 212 TRP A CA 1
ATOM 2861 C C . TRP A 1 212 ? 77.73161 -17.35719 -12.69058 1.000 18.38540 212 TRP A C 1
ATOM 2862 O O . TRP A 1 212 ? 78.47913 -18.26831 -13.06346 1.000 18.54326 212 TRP A O 1
ATOM 2883 N N . ASP A 1 213 ? 76.52147 -17.60187 -12.16582 1.000 16.83273 213 ASP A N 1
ATOM 2884 C CA . ASP A 1 213 ? 76.00363 -18.96787 -12.11515 1.000 17.99982 213 ASP A CA 1
ATOM 2885 C C . ASP A 1 213 ? 76.06447 -19.63436 -13.48987 1.000 17.43006 213 ASP A C 1
ATOM 2886 O O . ASP A 1 213 ? 76.40761 -20.81780 -13.60362 1.000 19.44086 213 ASP A O 1
ATOM 2895 N N . PHE A 1 214 ? 75.71751 -18.89257 -14.54822 1.000 17.40699 214 PHE A N 1
ATOM 2896 C CA . PHE A 1 214 ? 75.72381 -19.46904 -15.88761 1.000 17.78869 214 PHE A CA 1
ATOM 2897 C C . PHE A 1 214 ? 77.12886 -19.80943 -16.37752 1.000 19.44861 214 PHE A C 1
ATOM 2898 O O . PHE A 1 214 ? 77.25873 -20.63032 -17.29153 1.000 18.89124 214 PHE A O 1
ATOM 2915 N N . ILE A 1 215 ? 78.17782 -19.19235 -15.81697 1.000 18.49539 215 ILE A N 1
ATOM 2916 C CA . ILE A 1 215 ? 79.53756 -19.63754 -16.12100 1.000 18.08214 215 ILE A CA 1
ATOM 2917 C C . ILE A 1 215 ? 79.68028 -21.12048 -15.80134 1.000 19.75663 215 ILE A C 1
ATOM 2918 O O . ILE A 1 215 ? 80.27578 -21.88947 -16.56766 1.000 20.64110 215 ILE A O 1
ATOM 2934 N N . GLU A 1 216 ? 79.12365 -21.54520 -14.66462 1.000 18.59157 216 GLU A N 1
ATOM 2935 C CA . GLU A 1 216 ? 79.17671 -22.95268 -14.28825 1.000 20.04690 216 GLU A CA 1
ATOM 2936 C C . GLU A 1 216 ? 78.39764 -23.81014 -15.27557 1.000 20.31133 216 GLU A C 1
ATOM 2937 O O . GLU A 1 216 ? 78.88973 -24.84080 -15.75040 1.000 20.55106 216 GLU A O 1
ATOM 2949 N N . TYR A 1 217 ? 77.15997 -23.40735 -15.57541 1.000 23.17873 217 TYR A N 1
ATOM 2950 C CA . TYR A 1 217 ? 76.33992 -24.15190 -16.52414 1.000 22.17468 217 TYR A CA 1
ATOM 2951 C C . TYR A 1 217 ? 77.00370 -24.21127 -17.89168 1.000 21.48656 217 TYR A C 1
ATOM 2952 O O . TYR A 1 217 ? 77.07853 -25.27665 -18.51472 1.000 21.53317 217 TYR A O 1
ATOM 2970 N N . ALA A 1 218 ? 77.50073 -23.06741 -18.36875 1.000 19.97091 218 ALA A N 1
ATOM 2971 C CA . ALA A 1 218 ? 78.06051 -22.99439 -19.71329 1.000 22.74941 218 ALA A CA 1
ATOM 2972 C C . ALA A 1 218 ? 79.25355 -23.92562 -19.87984 1.000 23.18348 218 ALA A C 1
ATOM 2973 O O . ALA A 1 218 ? 79.44176 -24.51527 -20.95028 1.000 23.60290 218 ALA A O 1
ATOM 2980 N N . GLY A 1 219 ? 80.08864 -24.04333 -18.85137 1.000 21.89692 219 GLY A N 1
ATOM 2981 C CA . GLY A 1 219 ? 81.26436 -24.88271 -18.90434 1.000 25.59302 219 GLY A CA 1
ATOM 2982 C C . GLY A 1 219 ? 81.04941 -26.28600 -18.40488 1.000 26.48504 219 GLY A C 1
ATOM 2983 O O . GLY A 1 219 ? 81.97680 -27.10245 -18.42621 1.000 27.96914 219 GLY A O 1
ATOM 2987 N N . ASP A 1 220 ? 79.83029 -26.58958 -17.96572 1.000 24.79988 220 ASP A N 1
ATOM 2988 C CA . ASP A 1 220 ? 79.49664 -27.86975 -17.35202 1.000 26.89067 220 ASP A CA 1
ATOM 2989 C C . ASP A 1 220 ? 80.49655 -28.21296 -16.25151 1.000 27.61272 220 ASP A C 1
ATOM 2990 O O . ASP A 1 220 ? 80.98405 -29.33888 -16.14644 1.000 27.29599 220 ASP A O 1
ATOM 2999 N N . LEU A 1 221 ? 80.80089 -27.22010 -15.41877 1.000 25.64311 221 LEU A N 1
ATOM 3000 C CA . LEU A 1 221 ? 81.71459 -27.39556 -14.29085 1.000 28.08432 221 LEU A CA 1
ATOM 3001 C C . LEU A 1 221 ? 81.11832 -26.63574 -13.11372 1.000 28.02998 221 LEU A C 1
ATOM 3002 O O . LEU A 1 221 ? 81.02317 -25.40577 -13.15553 1.000 30.07095 221 LEU A O 1
ATOM 3018 N N . PHE A 1 222 ? 80.70956 -27.35547 -12.07214 1.000 22.86496 222 PHE A N 1
ATOM 3019 C CA . PHE A 1 222 ? 79.91686 -26.77773 -10.99395 1.000 22.01165 222 PHE A CA 1
ATOM 3020 C C . PHE A 1 222 ? 80.70475 -26.75371 -9.69493 1.000 23.17362 222 PHE A C 1
ATOM 3021 O O . PHE A 1 222 ? 81.31059 -27.75657 -9.30162 1.000 23.97087 222 PHE A O 1
ATOM 3038 N N . LEU A 1 223 ? 80.69107 -25.60185 -9.04160 1.000 22.14898 223 LEU A N 1
ATOM 3039 C CA . LEU A 1 223 ? 81.35192 -25.34458 -7.77378 1.000 22.15312 223 LEU A CA 1
ATOM 3040 C C . LEU A 1 223 ? 80.40397 -25.64487 -6.61745 1.000 19.63036 223 LEU A C 1
ATOM 3041 O O . LEU A 1 223 ? 79.21751 -25.30889 -6.68605 1.000 19.74150 223 LEU A O 1
ATOM 3057 N N . PRO A 1 224 ? 80.89162 -26.27484 -5.55001 1.000 22.86048 224 PRO A N 1
ATOM 3058 C CA . PRO A 1 224 ? 80.04916 -26.46900 -4.36326 1.000 25.56709 224 PRO A CA 1
ATOM 3059 C C . PRO A 1 224 ? 79.71905 -25.14972 -3.67780 1.000 21.33402 224 PRO A C 1
ATOM 3060 O O . PRO A 1 224 ? 80.43402 -24.15216 -3.80202 1.000 18.68299 224 PRO A O 1
ATOM 3071 N N . ASP A 1 225 ? 78.60673 -25.17294 -2.93202 1.000 20.78888 225 ASP A N 1
ATOM 3072 C CA . ASP A 1 225 ? 78.21720 -24.03175 -2.11041 1.000 21.57863 225 ASP A CA 1
ATOM 3073 C C . ASP A 1 225 ? 79.38686 -23.50485 -1.28853 1.000 21.80412 225 ASP A C 1
ATOM 3074 O O . ASP A 1 225 ? 79.59677 -22.28934 -1.20018 1.000 24.85220 225 ASP A O 1
ATOM 3083 N N A GLU A 1 226 ? 80.15562 -24.41353 -0.67033 0.560 25.10461 226 GLU A N 1
ATOM 3084 N N B GLU A 1 226 ? 80.14619 -24.40214 -0.65123 0.440 25.18876 226 GLU A N 1
ATOM 3085 C CA A GLU A 1 226 ? 81.23626 -23.99870 0.21541 0.560 25.19594 226 GLU A CA 1
ATOM 3086 C CA B GLU A 1 226 ? 81.22383 -23.94496 0.22133 0.440 25.15583 226 GLU A CA 1
ATOM 3087 C C A GLU A 1 226 ? 82.27184 -23.14652 -0.50459 0.560 24.76448 226 GLU A C 1
ATOM 3088 C C B GLU A 1 226 ? 82.17933 -23.02138 -0.52019 0.440 24.74739 226 GLU A C 1
ATOM 3089 O O A GLU A 1 226 ? 83.05065 -22.44719 0.15145 0.560 24.43613 226 GLU A O 1
ATOM 3090 O O B GLU A 1 226 ? 82.77004 -22.12012 0.08381 0.440 24.45245 226 GLU A O 1
ATOM 3113 N N . VAL A 1 227 ? 82.30789 -23.19908 -1.83207 1.000 19.52747 227 VAL A N 1
ATOM 3114 C CA . VAL A 1 227 ? 83.29240 -22.44357 -2.59342 1.000 20.28727 227 VAL A CA 1
ATOM 3115 C C . VAL A 1 227 ? 82.74308 -21.07221 -2.96238 1.000 21.86097 227 VAL A C 1
ATOM 3116 O O . VAL A 1 227 ? 83.36641 -20.04407 -2.67948 1.000 21.50183 227 VAL A O 1
ATOM 3129 N N . VAL A 1 228 ? 81.57034 -21.02637 -3.60383 1.000 18.42256 228 VAL A N 1
ATOM 3130 C CA . VAL A 1 228 ? 81.07373 -19.73195 -4.05968 1.000 19.94015 228 VAL A CA 1
ATOM 3131 C C . VAL A 1 228 ? 80.65846 -18.86741 -2.87344 1.000 21.32626 228 VAL A C 1
ATOM 3132 O O . VAL A 1 228 ? 80.66812 -17.63428 -2.96531 1.000 21.57186 228 VAL A O 1
ATOM 3145 N N . GLU A 1 229 ? 80.27844 -19.48628 -1.75244 1.000 20.66770 229 GLU A N 1
ATOM 3146 C CA . GLU A 1 229 ? 79.90057 -18.75154 -0.55150 1.000 24.07481 229 GLU A CA 1
ATOM 3147 C C . GLU A 1 229 ? 81.08598 -18.45013 0.36272 1.000 22.10885 229 GLU A C 1
ATOM 3148 O O . GLU A 1 229 ? 80.91269 -17.73213 1.35282 1.000 21.15875 229 GLU A O 1
ATOM 3160 N N . HIS A 1 230 ? 82.26917 -18.99381 0.08416 1.000 23.00898 230 HIS A N 1
ATOM 3161 C CA . HIS A 1 230 ? 83.44503 -18.62956 0.86731 1.000 21.62355 230 HIS A CA 1
ATOM 3162 C C . HIS A 1 230 ? 83.60484 -17.11407 0.79816 1.000 21.90109 230 HIS A C 1
ATOM 3163 O O . HIS A 1 230 ? 83.49730 -16.53914 -0.29315 1.000 21.71556 230 HIS A O 1
ATOM 3177 N N . PRO A 1 231 ? 83.82376 -16.42659 1.92158 1.000 22.53865 231 PRO A N 1
ATOM 3178 C CA . PRO A 1 231 ? 83.74082 -14.95581 1.87480 1.000 22.80137 231 PRO A CA 1
ATOM 3179 C C . PRO A 1 231 ? 84.71242 -14.30297 0.90259 1.000 22.67734 231 PRO A C 1
ATOM 3180 O O . PRO A 1 231 ? 84.39256 -13.24046 0.35356 1.000 24.31482 231 PRO A O 1
ATOM 3191 N N . LEU A 1 232 ? 85.87955 -14.89963 0.65542 1.000 21.80207 232 LEU A N 1
ATOM 3192 C CA . LEU A 1 232 ? 86.81335 -14.32581 -0.31324 1.000 21.93908 232 LEU A CA 1
ATOM 3193 C C . LEU A 1 232 ? 86.29060 -14.49593 -1.73623 1.000 21.21794 232 LEU A C 1
ATOM 3194 O O . LEU A 1 232 ? 86.30235 -13.55033 -2.53274 1.000 21.35857 232 LEU A O 1
ATOM 3210 N N . VAL A 1 233 ? 85.80511 -15.69596 -2.06607 1.000 19.96780 233 VAL A N 1
ATOM 3211 C CA . VAL A 1 233 ? 85.19389 -15.92078 -3.37366 1.000 18.81329 233 VAL A CA 1
ATOM 3212 C C . VAL A 1 233 ? 83.95936 -15.04364 -3.54962 1.000 19.57393 233 VAL A C 1
ATOM 3213 O O . VAL A 1 233 ? 83.72226 -14.49332 -4.63210 1.000 19.97564 233 VAL A O 1
ATOM 3226 N N . ALA A 1 234 ? 83.14584 -14.90815 -2.49710 1.000 20.14096 234 ALA A N 1
ATOM 3227 C CA . ALA A 1 234 ? 81.96583 -14.05167 -2.58605 1.000 21.76873 234 ALA A CA 1
ATOM 3228 C C . ALA A 1 234 ? 82.36164 -12.61218 -2.87963 1.000 18.26490 234 ALA A C 1
ATOM 3229 O O . ALA A 1 234 ? 81.67288 -11.90236 -3.62231 1.000 21.01524 234 ALA A O 1
ATOM 3236 N N . GLU A 1 235 ? 83.47424 -12.16487 -2.30304 1.000 17.37310 235 GLU A N 1
ATOM 3237 C CA . GLU A 1 235 ? 83.93371 -10.79882 -2.52542 1.000 21.29892 235 GLU A CA 1
ATOM 3238 C C . GLU A 1 235 ? 84.48763 -10.64084 -3.93457 1.000 19.81486 235 GLU A C 1
ATOM 3239 O O . GLU A 1 235 ? 84.34925 -9.56848 -4.53480 1.000 21.03270 235 GLU A O 1
ATOM 3251 N N . VAL A 1 236 ? 85.08091 -11.70348 -4.48854 1.000 18.78569 236 VAL A N 1
ATOM 3252 C CA . VAL A 1 236 ? 85.46025 -11.69766 -5.89969 1.000 19.46325 236 VAL A CA 1
ATOM 3253 C C . VAL A 1 236 ? 84.21723 -11.58707 -6.77108 1.000 17.52376 236 VAL A C 1
ATOM 3254 O O . VAL A 1 236 ? 84.16624 -10.79843 -7.72290 1.000 18.93690 236 VAL A O 1
ATOM 3267 N N . ARG A 1 237 ? 83.19614 -12.38822 -6.45855 1.000 18.26896 237 ARG A N 1
ATOM 3268 C CA . ARG A 1 237 ? 81.94932 -12.33122 -7.21281 1.000 18.30627 237 ARG A CA 1
ATOM 3269 C C . ARG A 1 237 ? 81.29685 -10.96033 -7.09625 1.000 18.71978 237 ARG A C 1
ATOM 3270 O O . ARG A 1 237 ? 80.76956 -10.43361 -8.08347 1.000 18.25782 237 ARG A O 1
ATOM 3291 N N . ARG A 1 238 ? 81.32464 -10.36182 -5.90221 1.000 20.49637 238 ARG A N 1
ATOM 3292 C CA . ARG A 1 238 ? 80.72829 -9.04091 -5.73242 1.000 20.22998 238 ARG A CA 1
ATOM 3293 C C . ARG A 1 238 ? 81.50088 -7.98018 -6.50458 1.000 17.96827 238 ARG A C 1
ATOM 3294 O O . ARG A 1 238 ? 80.90664 -7.11259 -7.15551 1.000 21.07264 238 ARG A O 1
ATOM 3315 N N . ALA A 1 239 ? 82.83182 -8.00009 -6.39824 1.000 17.47562 239 ALA A N 1
ATOM 3316 C CA . ALA A 1 239 ? 83.63197 -7.00833 -7.10646 1.000 19.38838 239 ALA A CA 1
ATOM 3317 C C . ALA A 1 239 ? 83.37176 -7.07114 -8.60432 1.000 16.93817 239 ALA A C 1
ATOM 3318 O O . ALA A 1 239 ? 83.20586 -6.03483 -9.25861 1.000 17.97762 239 ALA A O 1
ATOM 3325 N N . GLY A 1 240 ? 83.32181 -8.27966 -9.16564 1.000 18.00378 240 GLY A N 1
ATOM 3326 C CA . GLY A 1 240 ? 83.05448 -8.40312 -10.58734 1.000 17.51774 240 GLY A CA 1
ATOM 3327 C C . GLY A 1 240 ? 81.66237 -7.92681 -10.94816 1.000 17.79228 240 GLY A C 1
ATOM 3328 O O . GLY A 1 240 ? 81.45707 -7.30807 -11.99615 1.000 18.29177 240 GLY A O 1
ATOM 3332 N N . ASN A 1 241 ? 80.68776 -8.21836 -10.08741 1.000 18.97060 241 ASN A N 1
ATOM 3333 C CA . ASN A 1 241 ? 79.33373 -7.70420 -10.26425 1.000 16.64974 241 ASN A CA 1
ATOM 3334 C C . ASN A 1 241 ? 79.34134 -6.18157 -10.30458 1.000 16.09576 241 ASN A C 1
ATOM 3335 O O . ASN A 1 241 ? 78.78591 -5.56578 -11.22315 1.000 18.65244 241 ASN A O 1
ATOM 3346 N N . ALA A 1 242 ? 80.01954 -5.56014 -9.33781 1.000 16.09421 242 ALA A N 1
ATOM 3347 C CA . ALA A 1 242 ? 80.10228 -4.10451 -9.28968 1.000 17.57244 242 ALA A CA 1
ATOM 3348 C C . ALA A 1 242 ? 80.78254 -3.53556 -10.52934 1.000 17.53629 242 ALA A C 1
ATOM 3349 O O . ALA A 1 242 ? 80.31555 -2.53942 -11.09712 1.000 17.21887 242 ALA A O 1
ATOM 3356 N N . ILE A 1 243 ? 81.88868 -4.14279 -10.96041 1.000 16.78034 243 ILE A N 1
ATOM 3357 C CA . ILE A 1 243 ? 82.57410 -3.65981 -12.15387 1.000 17.18268 243 ILE A CA 1
ATOM 3358 C C . ILE A 1 243 ? 81.60999 -3.61380 -13.33259 1.000 18.24248 243 ILE A C 1
ATOM 3359 O O . ILE A 1 243 ? 81.46136 -2.58202 -13.99707 1.000 20.92717 243 ILE A O 1
ATOM 3375 N N . ALA A 1 244 ? 80.93781 -4.73311 -13.60860 1.000 17.84635 244 ALA A N 1
ATOM 3376 C CA . ALA A 1 244 ? 80.02920 -4.78016 -14.74842 1.000 20.31750 244 ALA A CA 1
ATOM 3377 C C . ALA A 1 244 ? 78.82543 -3.87003 -14.53657 1.000 19.43058 244 ALA A C 1
ATOM 3378 O O . ALA A 1 244 ? 78.38561 -3.18666 -15.46926 1.000 23.16817 244 ALA A O 1
ATOM 3385 N N . SER A 1 245 ? 78.27680 -3.84933 -13.31838 1.000 18.31194 245 SER A N 1
ATOM 3386 C CA . SER A 1 245 ? 77.05974 -3.08384 -13.07491 1.000 20.21392 245 SER A CA 1
ATOM 3387 C C . SER A 1 245 ? 77.33445 -1.59012 -13.11759 1.000 21.62011 245 SER A C 1
ATOM 3388 O O . SER A 1 245 ? 76.54848 -0.82236 -13.68407 1.000 22.65071 245 SER A O 1
ATOM 3396 N N . PHE A 1 246 ? 78.43846 -1.15560 -12.50958 1.000 18.87191 246 PHE A N 1
ATOM 3397 C CA . PHE A 1 246 ? 78.72643 0.27185 -12.47905 1.000 19.53087 246 PHE A CA 1
ATOM 3398 C C . PHE A 1 246 ? 79.17234 0.76626 -13.84856 1.000 22.15673 246 PHE A C 1
ATOM 3399 O O . PHE A 1 246 ? 78.88371 1.90993 -14.21267 1.000 24.10062 246 PHE A O 1
ATOM 3416 N N . ALA A 1 247 ? 79.85545 -0.07876 -14.62780 1.000 22.04336 247 ALA A N 1
ATOM 3417 C CA . ALA A 1 247 ? 80.09980 0.26201 -16.02598 1.000 20.58313 247 ALA A CA 1
ATOM 3418 C C . ALA A 1 247 ? 78.78154 0.41256 -16.77562 1.000 22.14303 247 ALA A C 1
ATOM 3419 O O . ALA A 1 247 ? 78.61033 1.34491 -17.56969 1.000 27.26725 247 ALA A O 1
ATOM 3426 N N . ASN A 1 248 ? 77.82402 -0.48074 -16.50968 1.000 25.18711 248 ASN A N 1
ATOM 3427 C CA . ASN A 1 248 ? 76.52553 -0.39304 -17.16956 1.000 27.11869 248 ASN A CA 1
ATOM 3428 C C . ASN A 1 248 ? 75.78702 0.87945 -16.77254 1.000 28.24997 248 ASN A C 1
ATOM 3429 O O . ASN A 1 248 ? 75.17615 1.53746 -17.62219 1.000 27.01495 248 ASN A O 1
ATOM 3440 N N . ASP A 1 249 ? 75.83073 1.24497 -15.48809 1.000 26.75129 249 ASP A N 1
ATOM 3441 C CA . ASP A 1 249 ? 75.22087 2.50020 -15.05826 1.000 26.46386 249 ASP A CA 1
ATOM 3442 C C . ASP A 1 249 ? 75.80990 3.68190 -15.82149 1.000 26.11439 249 ASP A C 1
ATOM 3443 O O . ASP A 1 249 ? 75.07903 4.55311 -16.30855 1.000 27.61731 249 ASP A O 1
ATOM 3452 N N . ILE A 1 250 ? 77.13988 3.72672 -15.93139 1.000 23.41237 250 ILE A N 1
ATOM 3453 C CA . ILE A 1 250 ? 77.80332 4.85509 -16.57876 1.000 25.24812 250 ILE A CA 1
ATOM 3454 C C . ILE A 1 250 ? 77.40377 4.94073 -18.04490 1.000 32.83760 250 ILE A C 1
ATOM 3455 O O . ILE A 1 250 ? 77.10212 6.02510 -18.55782 1.000 30.40712 250 ILE A O 1
ATOM 3471 N N . TYR A 1 251 ? 77.39048 3.80289 -18.74175 1.000 29.45384 251 TYR A N 1
ATOM 3472 C CA . TYR A 1 251 ? 77.08855 3.80832 -20.16773 1.000 37.24051 251 TYR A CA 1
ATOM 3473 C C . TYR A 1 251 ? 75.58916 3.91630 -20.41827 1.000 35.32497 251 TYR A C 1
ATOM 3474 O O . TYR A 1 251 ? 75.17242 4.56619 -21.38561 1.000 43.32980 251 TYR A O 1
ATOM 3492 N N . SER A 1 252 ? 74.77161 3.31234 -19.55169 1.000 37.80656 252 SER A N 1
ATOM 3493 C CA . SER A 1 252 ? 73.32047 3.33148 -19.68520 1.000 41.25140 252 SER A CA 1
ATOM 3494 C C . SER A 1 252 ? 72.66701 4.47757 -18.92094 1.000 54.95988 252 SER A C 1
ATOM 3495 O O . SER A 1 252 ? 71.50997 4.34695 -18.49602 1.000 52.87425 252 SER A O 1
ATOM 3503 N N . LEU A 1 253 ? 73.35999 5.60326 -18.73958 1.000 49.07627 253 LEU A N 1
ATOM 3504 C CA . LEU A 1 253 ? 72.75167 6.69636 -17.98778 1.000 52.16372 253 LEU A CA 1
ATOM 3505 C C . LEU A 1 253 ? 71.77742 7.48971 -18.84903 1.000 66.39277 253 LEU A C 1
ATOM 3506 O O . LEU A 1 253 ? 70.67717 7.82721 -18.39890 1.000 68.94537 253 LEU A O 1
ATOM 3522 N N . ARG A 1 254 ? 72.16399 7.78946 -20.08864 1.000 68.66354 254 ARG A N 1
ATOM 3523 C CA . ARG A 1 254 ? 71.34186 8.64533 -20.93487 1.000 74.29019 254 ARG A CA 1
ATOM 3524 C C . ARG A 1 254 ? 69.95548 8.05070 -21.15333 1.000 70.04174 254 ARG A C 1
ATOM 3525 O O . ARG A 1 254 ? 68.95811 8.78137 -21.18018 1.000 68.07565 254 ARG A O 1
ATOM 3546 N N . LYS A 1 255 ? 69.86480 6.72723 -21.29444 1.000 77.00183 255 LYS A N 1
ATOM 3547 C CA . LYS A 1 255 ? 68.56587 6.10748 -21.53807 1.000 81.75572 255 LYS A CA 1
ATOM 3548 C C . LYS A 1 255 ? 67.77172 5.90736 -20.25207 1.000 74.38725 255 LYS A C 1
ATOM 3549 O O . LYS A 1 255 ? 66.53618 5.92269 -20.28764 1.000 70.00757 255 LYS A O 1
ATOM 3568 N N . GLU A 1 256 ? 68.44666 5.73037 -19.11273 1.000 69.83879 256 GLU A N 1
ATOM 3569 C CA . GLU A 1 256 ? 67.72061 5.54416 -17.85936 1.000 67.97808 256 GLU A CA 1
ATOM 3570 C C . GLU A 1 256 ? 67.10892 6.85395 -17.36973 1.000 60.83871 256 GLU A C 1
ATOM 3571 O O . GLU A 1 256 ? 66.00908 6.85392 -16.80419 1.000 56.37897 256 GLU A O 1
ATOM 3583 N N . THR A 1 257 ? 67.79005 7.98395 -17.58981 1.000 59.53914 257 THR A N 1
ATOM 3584 C CA . THR A 1 257 ? 67.21668 9.26556 -17.18364 1.000 58.93707 257 THR A CA 1
ATOM 3585 C C . THR A 1 257 ? 66.08229 9.69751 -18.10811 1.000 63.42228 257 THR A C 1
ATOM 3586 O O . THR A 1 257 ? 65.12096 10.32483 -17.64927 1.000 58.94294 257 THR A O 1
ATOM 3597 N N . SER A 1 258 ? 66.16921 9.38364 -19.40500 1.000 62.43148 258 SER A N 1
ATOM 3598 C CA . SER A 1 258 ? 65.02267 9.59740 -20.28301 1.000 70.95809 258 SER A CA 1
ATOM 3599 C C . SER A 1 258 ? 63.83787 8.73051 -19.87333 1.000 71.75315 258 SER A C 1
ATOM 3600 O O . SER A 1 258 ? 62.70393 9.01177 -20.27776 1.000 65.28878 258 SER A O 1
ATOM 3608 N N . ASN A 1 259 ? 64.08150 7.68494 -19.08260 1.000 65.38025 259 ASN A N 1
ATOM 3609 C CA . ASN A 1 259 ? 63.04131 6.83212 -18.52317 1.000 66.26741 259 ASN A CA 1
ATOM 3610 C C . ASN A 1 259 ? 62.57066 7.29753 -17.14943 1.000 61.57697 259 ASN A C 1
ATOM 3611 O O . ASN A 1 259 ? 61.73921 6.62131 -16.53510 1.000 55.05292 259 ASN A O 1
ATOM 3622 N N . ARG A 1 260 ? 63.09030 8.42130 -16.65103 1.000 54.13688 260 ARG A N 1
ATOM 3623 C CA . ARG A 1 260 ? 62.73478 8.94799 -15.33112 1.000 55.11422 260 ARG A CA 1
ATOM 3624 C C . ARG A 1 260 ? 63.11014 7.97490 -14.20805 1.000 48.91057 260 ARG A C 1
ATOM 3625 O O . ARG A 1 260 ? 62.40631 7.86665 -13.20152 1.000 46.46754 260 ARG A O 1
ATOM 3646 N N . ASP A 1 261 ? 64.23310 7.27235 -14.36307 1.000 49.99888 261 ASP A N 1
ATOM 3647 C CA . ASP A 1 261 ? 64.71007 6.32995 -13.35716 1.000 45.40232 261 ASP A CA 1
ATOM 3648 C C . ASP A 1 261 ? 65.93860 6.88816 -12.65024 1.000 40.51328 261 ASP A C 1
ATOM 3649 O O . ASP A 1 261 ? 66.79964 7.51264 -13.27836 1.000 43.79658 261 ASP A O 1
ATOM 3658 N N . VAL A 1 262 ? 66.01583 6.64708 -11.34083 1.000 32.37384 262 VAL A N 1
ATOM 3659 C CA . VAL A 1 262 ? 67.09144 7.15507 -10.49842 1.000 30.05353 262 VAL A CA 1
ATOM 3660 C C . VAL A 1 262 ? 68.02908 6.06083 -10.03172 1.000 26.88295 262 VAL A C 1
ATOM 3661 O O . VAL A 1 262 ? 69.01404 6.35959 -9.34073 1.000 25.13678 262 VAL A O 1
ATOM 3674 N N . HIS A 1 263 ? 67.75630 4.80267 -10.37546 1.000 24.11442 263 HIS A N 1
ATOM 3675 C CA . HIS A 1 263 ? 68.52194 3.66802 -9.85568 1.000 24.42828 263 HIS A CA 1
ATOM 3676 C C . HIS A 1 263 ? 69.76147 3.46261 -10.72277 1.000 25.73042 263 HIS A C 1
ATOM 3677 O O . HIS A 1 263 ? 69.88166 2.52826 -11.51680 1.000 25.32313 263 HIS A O 1
ATOM 3691 N N . ASN A 1 264 ? 70.70735 4.37478 -10.51925 1.000 23.55746 264 ASN A N 1
ATOM 3692 C CA . ASN A 1 264 ? 71.89897 4.49750 -11.34493 1.000 23.69239 264 ASN A CA 1
ATOM 3693 C C . ASN A 1 264 ? 72.98118 5.14122 -10.49119 1.000 21.27404 264 ASN A C 1
ATOM 3694 O O . ASN A 1 264 ? 72.73217 6.17834 -9.87195 1.000 22.14005 264 ASN A O 1
ATOM 3705 N N . LEU A 1 265 ? 74.17252 4.53666 -10.45244 1.000 22.68771 265 LEU A N 1
ATOM 3706 C CA . LEU A 1 265 ? 75.21663 5.05075 -9.56826 1.000 22.13721 265 LEU A CA 1
ATOM 3707 C C . LEU A 1 265 ? 75.44340 6.54086 -9.78635 1.000 20.83366 265 LEU A C 1
ATOM 3708 O O . LEU A 1 265 ? 75.61884 7.29923 -8.82568 1.000 21.80835 265 LEU A O 1
ATOM 3724 N N . VAL A 1 266 ? 75.43875 6.98403 -11.04347 1.000 21.27643 266 VAL A N 1
ATOM 3725 C CA . VAL A 1 266 ? 75.76279 8.37951 -11.32040 1.000 21.90483 266 VAL A CA 1
ATOM 3726 C C . VAL A 1 266 ? 74.71323 9.29582 -10.70166 1.000 25.14947 266 VAL A C 1
ATOM 3727 O O . VAL A 1 266 ? 75.04689 10.30221 -10.06679 1.000 23.82790 266 VAL A O 1
ATOM 3740 N N . VAL A 1 267 ? 73.43184 8.94845 -10.84600 1.000 22.01672 267 VAL A N 1
ATOM 3741 C CA . VAL A 1 267 ? 72.37275 9.77700 -10.27389 1.000 24.55348 267 VAL A CA 1
ATOM 3742 C C . VAL A 1 267 ? 72.42421 9.72515 -8.75473 1.000 22.12822 267 VAL A C 1
ATOM 3743 O O . VAL A 1 267 ? 72.27265 10.74520 -8.06916 1.000 22.23588 267 VAL A O 1
ATOM 3756 N N . VAL A 1 268 ? 72.63148 8.53035 -8.21031 1.000 21.17511 268 VAL A N 1
ATOM 3757 C CA . VAL A 1 268 ? 72.73476 8.35777 -6.76838 1.000 22.20674 268 VAL A CA 1
ATOM 3758 C C . VAL A 1 268 ? 73.87107 9.20159 -6.20449 1.000 22.43518 268 VAL A C 1
ATOM 3759 O O . VAL A 1 268 ? 73.74813 9.77953 -5.11832 1.000 21.79469 268 VAL A O 1
ATOM 3772 N N . LEU A 1 269 ? 74.98379 9.31015 -6.93778 1.000 19.74703 269 LEU A N 1
ATOM 3773 C CA . LEU A 1 269 ? 76.07681 10.16845 -6.48723 1.000 22.96946 269 LEU A CA 1
ATOM 3774 C C . LEU A 1 269 ? 75.67984 11.64145 -6.49691 1.000 24.68973 269 LEU A C 1
ATOM 3775 O O . LEU A 1 269 ? 76.00837 12.38498 -5.56393 1.000 23.61052 269 LEU A O 1
ATOM 3791 N N . MET A 1 270 ? 75.00843 12.09620 -7.55666 1.000 22.50433 270 MET A N 1
ATOM 3792 C CA . MET A 1 270 ? 74.60658 13.49729 -7.60253 1.000 22.38978 270 MET A CA 1
ATOM 3793 C C . MET A 1 270 ? 73.75172 13.85606 -6.39547 1.000 25.15149 270 MET A C 1
ATOM 3794 O O . MET A 1 270 ? 73.96054 14.89284 -5.75656 1.000 24.69788 270 MET A O 1
ATOM 3808 N N . HIS A 1 271 ? 72.77348 13.01219 -6.06888 1.000 22.68328 271 HIS A N 1
ATOM 3809 C CA . HIS A 1 271 ? 71.88599 13.34472 -4.96248 1.000 27.24731 271 HIS A CA 1
ATOM 3810 C C . HIS A 1 271 ? 72.60151 13.24358 -3.62164 1.000 28.95331 271 HIS A C 1
ATOM 3811 O O . HIS A 1 271 ? 72.39116 14.08722 -2.74455 1.000 25.61304 271 HIS A O 1
ATOM 3825 N N . GLU A 1 272 ? 73.45963 12.23622 -3.43874 1.000 23.03079 272 GLU A N 1
ATOM 3826 C CA . GLU A 1 272 ? 74.08369 12.06401 -2.13094 1.000 23.66732 272 GLU A CA 1
ATOM 3827 C C . GLU A 1 272 ? 75.16569 13.10608 -1.88169 1.000 23.74180 272 GLU A C 1
ATOM 3828 O O . GLU A 1 272 ? 75.25358 13.67030 -0.78589 1.000 26.19574 272 GLU A O 1
ATOM 3840 N N . GLU A 1 273 ? 76.01134 13.35797 -2.86722 1.000 26.47013 273 GLU A N 1
ATOM 3841 C CA . GLU A 1 273 ? 77.13411 14.26604 -2.68606 1.000 26.63865 273 GLU A CA 1
ATOM 3842 C C . GLU A 1 273 ? 76.80224 15.68766 -3.10891 1.000 27.67931 273 GLU A C 1
ATOM 3843 O O . GLU A 1 273 ? 77.61054 16.59050 -2.87559 1.000 27.90578 273 GLU A O 1
ATOM 3855 N N . ARG A 1 274 ? 75.61147 15.91339 -3.66749 1.000 27.12680 274 ARG A N 1
ATOM 3856 C CA . ARG A 1 274 ? 75.18318 17.23707 -4.11917 1.000 30.68287 274 ARG A CA 1
ATOM 3857 C C . ARG A 1 274 ? 76.16434 17.80328 -5.14270 1.000 32.32450 274 ARG A C 1
ATOM 3858 O O . ARG A 1 274 ? 76.69151 18.90803 -4.99419 1.000 28.85075 274 ARG A O 1
ATOM 3879 N N . ILE A 1 275 ? 76.40306 17.03073 -6.20042 1.000 32.05182 275 ILE A N 1
ATOM 3880 C CA . ILE A 1 275 ? 77.34375 17.41115 -7.24100 1.000 26.51032 275 ILE A CA 1
ATOM 3881 C C . ILE A 1 275 ? 76.65143 17.32659 -8.59308 1.000 31.96703 275 ILE A C 1
ATOM 3882 O O . ILE A 1 275 ? 75.62281 16.66720 -8.75740 1.000 28.02500 275 ILE A O 1
ATOM 3898 N N . GLU A 1 276 ? 77.24612 17.99829 -9.57098 1.000 29.94802 276 GLU A N 1
ATOM 3899 C CA . GLU A 1 276 ? 76.69736 18.04432 -10.91616 1.000 33.07317 276 GLU A CA 1
ATOM 3900 C C . GLU A 1 276 ? 77.09996 16.79533 -11.70194 1.000 33.08210 276 GLU A C 1
ATOM 3901 O O . GLU A 1 276 ? 77.87445 15.95257 -11.23982 1.000 32.96000 276 GLU A O 1
ATOM 3913 N N . LEU A 1 277 ? 76.53801 16.68251 -12.90871 1.000 30.24306 277 LEU A N 1
ATOM 3914 C CA . LEU A 1 277 ? 76.56956 15.42210 -13.64606 1.000 33.25151 277 LEU A CA 1
ATOM 3915 C C . LEU A 1 277 ? 77.99146 14.98851 -13.98490 1.000 35.60495 277 LEU A C 1
ATOM 3916 O O . LEU A 1 277 ? 78.36941 13.83391 -13.75429 1.000 33.49644 277 LEU A O 1
ATOM 3932 N N . GLU A 1 278 ? 78.78132 15.88196 -14.58499 1.000 33.61091 278 GLU A N 1
ATOM 3933 C CA . GLU A 1 278 ? 80.13306 15.50076 -14.98710 1.000 34.29616 278 GLU A CA 1
ATOM 3934 C C . GLU A 1 278 ? 80.96932 15.10056 -13.77539 1.000 34.59682 278 GLU A C 1
ATOM 3935 O O . GLU A 1 278 ? 81.72720 14.12421 -13.82883 1.000 33.51552 278 GLU A O 1
ATOM 3947 N N . ALA A 1 279 ? 80.83995 15.83680 -12.66909 1.000 32.69189 279 ALA A N 1
ATOM 3948 C CA . ALA A 1 279 ? 81.50712 15.42948 -11.43751 1.000 31.96560 279 ALA A CA 1
ATOM 3949 C C . ALA A 1 279 ? 81.06665 14.03335 -11.00782 1.000 29.12603 279 ALA A C 1
ATOM 3950 O O . ALA A 1 279 ? 81.88769 13.22549 -10.55622 1.000 26.62097 279 ALA A O 1
ATOM 3957 N N . ALA A 1 280 ? 79.77294 13.72861 -11.14126 1.000 30.86443 280 ALA A N 1
ATOM 3958 C CA . ALA A 1 280 ? 79.27579 12.42707 -10.70471 1.000 32.25078 280 ALA A CA 1
ATOM 3959 C C . ALA A 1 280 ? 79.74959 11.31268 -11.63014 1.000 27.82444 280 ALA A C 1
ATOM 3960 O O . ALA A 1 280 ? 80.02617 10.19660 -11.17541 1.000 25.60424 280 ALA A O 1
ATOM 3967 N N . TYR A 1 281 ? 79.83172 11.58553 -12.93408 1.000 26.76197 281 TYR A N 1
ATOM 3968 C CA . TYR A 1 281 ? 80.46832 10.63210 -13.83475 1.000 28.44854 281 TYR A CA 1
ATOM 3969 C C . TYR A 1 281 ? 81.89014 10.33355 -13.37406 1.000 25.97552 281 TYR A C 1
ATOM 3970 O O . TYR A 1 281 ? 82.31847 9.17368 -13.34936 1.000 27.09759 281 TYR A O 1
ATOM 3988 N N . ALA A 1 282 ? 82.63248 11.37716 -12.99328 1.000 25.01209 282 ALA A N 1
ATOM 3989 C CA . ALA A 1 282 ? 84.01797 11.19824 -12.57332 1.000 30.14945 282 ALA A CA 1
ATOM 3990 C C . ALA A 1 282 ? 84.10965 10.36955 -11.29936 1.000 28.27385 282 ALA A C 1
ATOM 3991 O O . ALA A 1 282 ? 84.95132 9.46972 -11.19277 1.000 26.59018 282 ALA A O 1
ATOM 3998 N N . ARG A 1 283 ? 83.25720 10.66501 -10.31478 1.000 27.36904 283 ARG A N 1
ATOM 3999 C CA . ARG A 1 283 ? 83.21698 9.84389 -9.10955 1.000 26.11978 283 ARG A CA 1
ATOM 4000 C C . ARG A 1 283 ? 82.85236 8.40224 -9.44425 1.000 25.55444 283 ARG A C 1
ATOM 4001 O O . ARG A 1 283 ? 83.47209 7.46310 -8.92920 1.000 24.47190 283 ARG A O 1
ATOM 4022 N N . ALA A 1 284 ? 81.84919 8.20665 -10.30516 1.000 23.29038 284 ALA A N 1
ATOM 4023 C CA . ALA A 1 284 ? 81.41665 6.85400 -10.63977 1.000 23.41141 284 ALA A CA 1
ATOM 4024 C C . ALA A 1 284 ? 82.53330 6.06732 -11.31264 1.000 24.80917 284 ALA A C 1
ATOM 4025 O O . ALA A 1 284 ? 82.68764 4.86402 -11.07357 1.000 24.27139 284 ALA A O 1
ATOM 4032 N N . ALA A 1 285 ? 83.31755 6.72870 -12.16656 1.000 22.25580 285 ALA A N 1
ATOM 4033 C CA . ALA A 1 285 ? 84.42360 6.04992 -12.83448 1.000 25.65275 285 ALA A CA 1
ATOM 4034 C C . ALA A 1 285 ? 85.50746 5.65970 -11.83771 1.000 25.17640 285 ALA A C 1
ATOM 4035 O O . ALA A 1 285 ? 86.09240 4.57368 -11.93697 1.000 25.84002 285 ALA A O 1
ATOM 4042 N N . GLY A 1 286 ? 85.77694 6.52779 -10.86153 1.000 25.48069 286 GLY A N 1
ATOM 4043 C CA . GLY A 1 286 ? 86.73340 6.18382 -9.82402 1.000 24.71677 286 GLY A CA 1
ATOM 4044 C C . GLY A 1 286 ? 86.29137 4.99446 -8.99409 1.000 22.85879 286 GLY A C 1
ATOM 4045 O O . GLY A 1 286 ? 87.09647 4.11571 -8.67552 1.000 23.04584 286 GLY A O 1
ATOM 4049 N N . ILE A 1 287 ? 85.00835 4.95597 -8.62318 1.000 22.83640 287 ILE A N 1
ATOM 4050 C CA . ILE A 1 287 ? 84.47530 3.81484 -7.87967 1.000 21.00510 287 ILE A CA 1
ATOM 4051 C C . ILE A 1 287 ? 84.59706 2.54423 -8.71455 1.000 20.42323 287 ILE A C 1
ATOM 4052 O O . ILE A 1 287 ? 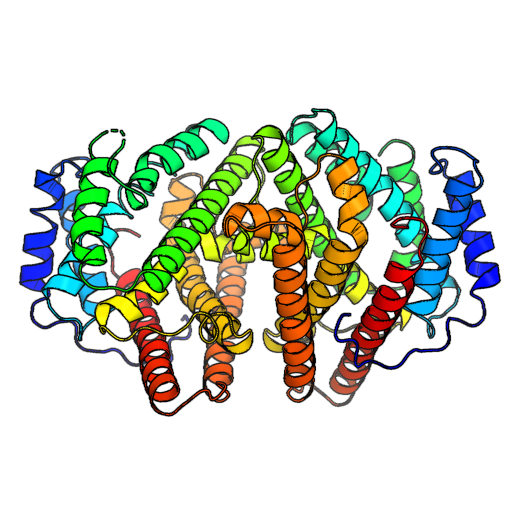85.03201 1.49686 -8.22288 1.000 23.37863 287 ILE A O 1
ATOM 4068 N N . HIS A 1 288 ? 84.23370 2.62340 -9.99696 1.000 21.66701 288 HIS A N 1
ATOM 4069 C CA . HIS A 1 288 ? 84.40673 1.48329 -10.89352 1.000 20.72111 288 HIS A CA 1
ATOM 4070 C C . HIS A 1 288 ? 85.85887 1.01866 -10.92364 1.000 21.12812 288 HIS A C 1
ATOM 4071 O O . HIS A 1 288 ? 86.14661 -0.17311 -10.75917 1.000 20.55196 288 HIS A O 1
ATOM 4085 N N . ASP A 1 289 ? 86.79091 1.95131 -11.13688 1.000 23.39791 289 ASP A N 1
ATOM 4086 C CA . ASP A 1 289 ? 88.19697 1.57990 -11.25910 1.000 20.48299 289 ASP A CA 1
ATOM 4087 C C . ASP A 1 289 ? 88.74489 0.99691 -9.96203 1.000 22.93308 289 ASP A C 1
ATOM 4088 O O . ASP A 1 289 ? 89.59581 0.10280 -9.99820 1.000 20.94045 289 ASP A O 1
ATOM 4097 N N . ALA A 1 290 ? 88.27903 1.48098 -8.80942 1.000 21.22996 290 ALA A N 1
ATOM 4098 C CA . ALA A 1 290 ? 88.74619 0.91140 -7.54928 1.000 21.29424 290 ALA A CA 1
ATOM 4099 C C . ALA A 1 290 ? 88.28426 -0.53476 -7.39939 1.000 22.07985 290 ALA A C 1
ATOM 4100 O O . ALA A 1 290 ? 89.02060 -1.37470 -6.86754 1.000 22.40684 290 ALA A O 1
ATOM 4107 N N . GLN A 1 291 ? 87.07171 -0.84877 -7.86715 1.000 21.73994 291 GLN A N 1
ATOM 4108 C CA . GLN A 1 291 ? 86.61434 -2.23496 -7.83758 1.000 20.37265 291 GLN A CA 1
ATOM 4109 C C . GLN A 1 291 ? 87.46000 -3.11342 -8.75291 1.000 20.68906 291 GLN A C 1
ATOM 4110 O O . GLN A 1 291 ? 87.77378 -4.25939 -8.40856 1.000 19.82690 291 GLN A O 1
ATOM 4124 N N . VAL A 1 292 ? 87.83591 -2.59448 -9.92392 1.000 18.25270 292 VAL A N 1
ATOM 4125 C CA . VAL A 1 292 ? 88.70112 -3.34555 -10.83147 1.000 18.54231 292 VAL A CA 1
ATOM 4126 C C . VAL A 1 292 ? 90.02983 -3.67181 -10.15570 1.000 19.54752 292 VAL A C 1
ATOM 4127 O O . VAL A 1 292 ? 90.46863 -4.82794 -10.14007 1.000 21.58696 292 VAL A O 1
ATOM 4140 N N . GLU A 1 293 ? 90.69243 -2.66061 -9.58604 1.000 22.20813 293 GLU A N 1
ATOM 4141 C CA . GLU A 1 293 ? 91.97278 -2.90786 -8.92633 1.000 24.95280 293 GLU A CA 1
ATOM 4142 C C . GLU A 1 293 ? 91.81174 -3.88677 -7.77012 1.000 21.00165 293 GLU A C 1
ATOM 4143 O O . GLU A 1 293 ? 92.67517 -4.74292 -7.54176 1.000 24.95634 293 GLU A O 1
ATOM 4155 N N . HIS A 1 294 ? 90.70531 -3.77192 -7.03378 1.000 20.12561 294 HIS A N 1
ATOM 4156 C CA . HIS A 1 294 ? 90.39532 -4.70442 -5.95255 1.000 21.12938 294 HIS A CA 1
ATOM 4157 C C . HIS A 1 294 ? 90.27233 -6.12874 -6.48034 1.000 24.34691 294 HIS A C 1
ATOM 4158 O O . HIS A 1 294 ? 90.86387 -7.06383 -5.92889 1.000 22.94279 294 HIS A O 1
ATOM 4172 N N . PHE A 1 295 ? 89.52457 -6.30537 -7.56974 1.000 21.95780 295 PHE A N 1
ATOM 4173 C CA . PHE A 1 295 ? 89.35862 -7.62403 -8.17615 1.000 20.35305 295 PHE A CA 1
ATOM 4174 C C . PHE A 1 295 ? 90.70334 -8.21608 -8.59018 1.000 21.03156 295 PHE A C 1
ATOM 4175 O O . PHE A 1 295 ? 90.98217 -9.39661 -8.34254 1.000 21.17134 295 PHE A O 1
ATOM 4192 N N . LEU A 1 296 ? 91.54869 -7.40918 -9.23379 1.000 21.87709 296 LEU A N 1
ATOM 4193 C CA . LEU A 1 296 ? 92.84542 -7.90277 -9.68929 1.000 20.40244 296 LEU A CA 1
ATOM 4194 C C . LEU A 1 296 ? 93.68514 -8.40423 -8.52344 1.000 27.06531 296 LEU A C 1
ATOM 4195 O O . LEU A 1 296 ? 94.43381 -9.38042 -8.65663 1.000 24.02584 296 LEU A O 1
ATOM 4211 N N . ASP A 1 297 ? 93.59057 -7.72685 -7.37930 1.000 23.66120 297 ASP A N 1
ATOM 4212 C CA . ASP A 1 297 ? 94.33719 -8.13992 -6.19824 1.000 25.89259 297 ASP A CA 1
ATOM 4213 C C . ASP A 1 297 ? 93.74078 -9.40326 -5.59676 1.000 26.38200 297 ASP A C 1
ATOM 4214 O O . ASP A 1 297 ? 94.46402 -10.34959 -5.26395 1.000 28.91999 297 ASP A O 1
ATOM 4223 N N . LEU A 1 298 ? 92.41319 -9.44219 -5.47258 1.000 21.40405 298 LEU A N 1
ATOM 4224 C CA . LEU A 1 298 ? 91.76591 -10.54530 -4.77526 1.000 27.06423 298 LEU A CA 1
ATOM 4225 C C . LEU A 1 298 ? 92.02242 -11.87696 -5.46130 1.000 24.80681 298 LEU A C 1
ATOM 4226 O O . LEU A 1 298 ? 92.21834 -12.89957 -4.79501 1.000 24.05335 298 LEU A O 1
ATOM 4242 N N . VAL A 1 299 ? 91.97947 -11.89979 -6.79420 1.000 21.40300 299 VAL A N 1
ATOM 4243 C CA . VAL A 1 299 ? 92.09214 -13.16901 -7.50105 1.000 21.99326 299 VAL A CA 1
ATOM 4244 C C . VAL A 1 299 ? 93.49281 -13.75358 -7.41404 1.000 26.44057 299 VAL A C 1
ATOM 4245 O O . VAL A 1 299 ? 93.70164 -14.89801 -7.82786 1.000 27.37989 299 VAL A O 1
ATOM 4258 N N . LYS A 1 300 ? 94.45577 -13.01173 -6.86914 1.000 29.16260 300 LYS A N 1
ATOM 4259 C CA . LYS A 1 300 ? 95.76966 -13.58135 -6.60960 1.000 31.24726 300 LYS A CA 1
ATOM 4260 C C . LYS A 1 300 ? 95.83210 -14.34431 -5.29368 1.000 33.20908 300 LYS A C 1
ATOM 4261 O O . LYS A 1 300 ? 96.85529 -14.97721 -5.01351 1.000 31.91835 300 LYS A O 1
ATOM 4280 N N . HIS A 1 301 ? 94.77489 -14.28918 -4.47984 1.000 31.65426 301 HIS A N 1
ATOM 4281 C CA . HIS A 1 301 ? 94.77110 -14.87538 -3.14426 1.000 33.31912 301 HIS A CA 1
ATOM 4282 C C . HIS A 1 301 ? 93.54167 -15.75006 -2.92963 1.000 29.44137 301 HIS A C 1
ATOM 4283 O O . HIS A 1 301 ? 93.00574 -15.82192 -1.82021 1.000 28.12248 301 HIS A O 1
ATOM 4297 N N . LEU A 1 302 ? 93.08610 -16.42118 -3.97954 1.000 27.65912 302 LEU A N 1
ATOM 4298 C CA . LEU A 1 302 ? 91.95958 -17.33030 -3.84251 1.000 25.05381 302 LEU A CA 1
ATOM 4299 C C . LEU A 1 302 ? 92.27768 -18.41405 -2.81379 1.000 26.71263 302 LEU A C 1
ATOM 4300 O O . LEU A 1 302 ? 93.42568 -18.86399 -2.71731 1.000 29.51406 302 LEU A O 1
ATOM 4316 N N . PRO A 1 303 ? 91.29289 -18.86591 -2.04247 1.000 26.21031 303 PRO A N 1
ATOM 4317 C CA . PRO A 1 303 ? 91.51093 -20.03696 -1.18536 1.000 26.15378 303 PRO A CA 1
ATOM 4318 C C . PRO A 1 303 ? 91.62623 -21.31447 -2.00804 1.000 28.83183 303 PRO A C 1
ATOM 4319 O O . PRO A 1 303 ? 91.19899 -21.38681 -3.16268 1.000 26.23380 303 PRO A O 1
ATOM 4330 N N . THR A 1 304 ? 92.22793 -22.33315 -1.39280 1.000 27.03121 304 THR A N 1
ATOM 4331 C CA . THR A 1 304 ? 92.38551 -23.64856 -2.00071 1.000 28.60401 304 THR A CA 1
ATOM 4332 C C . THR A 1 304 ? 91.44666 -24.63847 -1.32388 1.000 29.12365 304 THR A C 1
ATOM 4333 O O . THR A 1 304 ? 91.24932 -24.58651 -0.10556 1.000 27.00388 304 THR A O 1
ATOM 4344 N N . PHE A 1 305 ? 90.87223 -25.53973 -2.12006 1.000 24.50301 305 PHE A N 1
ATOM 4345 C CA . PHE A 1 305 ? 89.84871 -26.45531 -1.63216 1.000 23.51500 305 PHE A CA 1
ATOM 4346 C C . PHE A 1 305 ? 90.23631 -27.89148 -1.94233 1.000 28.63182 305 PHE A C 1
ATOM 4347 O O . PHE A 1 305 ? 90.32777 -28.73431 -1.04369 1.000 26.29437 305 PHE A O 1
ATOM 4364 N N . SER A 1 306 ? 90.45670 -28.16530 -3.22394 1.000 23.89838 306 SER A N 1
ATOM 4365 C CA . SER A 1 306 ? 90.86318 -29.48137 -3.68955 1.000 26.32793 306 SER A CA 1
ATOM 4366 C C . SER A 1 306 ? 91.41794 -29.32489 -5.09827 1.000 23.89837 306 SER A C 1
ATOM 4367 O O . SER A 1 306 ? 91.30826 -28.26417 -5.71647 1.000 23.44073 306 SER A O 1
ATOM 4375 N N . ALA A 1 307 ? 92.01645 -30.40404 -5.60228 1.000 23.93136 307 ALA A N 1
ATOM 4376 C CA . ALA A 1 307 ? 92.57058 -30.37805 -6.95247 1.000 25.56286 307 ALA A CA 1
ATOM 4377 C C . ALA A 1 307 ? 91.51132 -29.98996 -7.98096 1.000 24.41977 307 ALA A C 1
ATOM 4378 O O . ALA A 1 307 ? 91.69559 -29.04166 -8.75499 1.000 23.14004 307 ALA A O 1
ATOM 4385 N N . THR A 1 308 ? 90.39173 -30.71459 -8.00518 1.000 23.82401 308 THR A N 1
ATOM 4386 C CA . THR A 1 308 ? 89.37496 -30.46862 -9.02354 1.000 24.57085 308 THR A CA 1
ATOM 4387 C C . THR A 1 308 ? 88.67188 -29.13756 -8.79384 1.000 22.85399 308 THR A C 1
ATOM 4388 O O . THR A 1 308 ? 88.42747 -28.38595 -9.74606 1.000 21.90815 308 THR A O 1
ATOM 4399 N N . ILE A 1 309 ? 88.33825 -28.82922 -7.53849 1.000 22.04579 309 ILE A N 1
ATOM 4400 C CA . ILE A 1 309 ? 87.63498 -27.58406 -7.25402 1.000 23.51506 309 ILE A CA 1
ATOM 4401 C C . ILE A 1 309 ? 88.50113 -26.39108 -7.63031 1.000 23.36052 309 ILE A C 1
ATOM 4402 O O . ILE A 1 309 ? 88.01605 -25.40978 -8.20731 1.000 21.43434 309 ILE A O 1
ATOM 4418 N N . ASP A 1 310 ? 89.79049 -26.44189 -7.28389 1.000 21.42110 310 ASP A N 1
ATOM 4419 C CA . ASP A 1 310 ? 90.66265 -25.31244 -7.57435 1.000 23.35251 310 ASP A CA 1
ATOM 4420 C C . ASP A 1 310 ? 90.76252 -25.09192 -9.07242 1.000 23.37844 310 ASP A C 1
ATOM 4421 O O . ASP A 1 310 ? 90.80649 -23.94924 -9.54175 1.000 22.44254 310 ASP A O 1
ATOM 4430 N N . ARG A 1 311 ? 90.81568 -26.17947 -9.84216 1.000 21.69644 311 ARG A N 1
ATOM 4431 C CA . ARG A 1 311 ? 90.82164 -26.04219 -11.29332 1.000 24.27488 311 ARG A CA 1
ATOM 4432 C C . ARG A 1 311 ? 89.52500 -25.39741 -11.76589 1.000 23.51084 311 ARG A C 1
ATOM 4433 O O . ARG A 1 311 ? 89.54283 -24.47358 -12.58816 1.000 22.39312 311 ARG A O 1
ATOM 4454 N N . ASN A 1 312 ? 88.39417 -25.83785 -11.22226 1.000 22.32928 312 ASN A N 1
ATOM 4455 C CA . ASN A 1 312 ? 87.11031 -25.30336 -11.65836 1.000 22.15237 312 ASN A CA 1
ATOM 4456 C C . ASN A 1 312 ? 86.93541 -23.86000 -11.21730 1.000 19.87964 312 ASN A C 1
ATOM 4457 O O . ASN A 1 312 ? 86.30921 -23.05914 -11.92030 1.000 20.10202 312 ASN A O 1
ATOM 4468 N N . LEU A 1 313 ? 87.45185 -23.52019 -10.03578 1.000 20.40420 313 LEU A N 1
ATOM 4469 C CA . LEU A 1 313 ? 87.37766 -22.14336 -9.56595 1.000 19.33791 313 LEU A CA 1
ATOM 4470 C C . LEU A 1 313 ? 88.19206 -21.22498 -10.46326 1.000 19.63435 313 LEU A C 1
ATOM 4471 O O . LEU A 1 313 ? 87.77309 -20.09973 -10.75946 1.000 20.28795 313 LEU A O 1
ATOM 4487 N N . ALA A 1 314 ? 89.35938 -21.69337 -10.91325 1.000 22.80132 314 ALA A N 1
ATOM 4488 C CA . ALA A 1 314 ? 90.17597 -20.89066 -11.81605 1.000 23.11846 314 ALA A CA 1
ATOM 4489 C C . ALA A 1 314 ? 89.42725 -20.59967 -13.11036 1.000 22.45422 314 ALA A C 1
ATOM 4490 O O . ALA A 1 314 ? 89.45519 -19.46922 -13.60846 1.000 22.01705 314 ALA A O 1
ATOM 4497 N N . ARG A 1 315 ? 88.75115 -21.61172 -13.66881 1.000 20.50454 315 ARG A N 1
ATOM 4498 C CA . ARG A 1 315 ? 87.93302 -21.40480 -14.86204 1.000 26.24206 315 ARG A CA 1
ATOM 4499 C C . ARG A 1 315 ? 86.78573 -20.43669 -14.59619 1.000 19.82182 315 ARG A C 1
ATOM 4500 O O . ARG A 1 315 ? 86.43991 -19.61748 -15.45519 1.000 21.30156 315 ARG A O 1
ATOM 4521 N N . TYR A 1 316 ? 86.15298 -20.55255 -13.42978 1.000 20.46419 316 TYR A N 1
ATOM 4522 C CA . TYR A 1 316 ? 85.05289 -19.66414 -13.06185 1.000 18.48381 316 TYR A CA 1
ATOM 4523 C C . TYR A 1 316 ? 85.51038 -18.21479 -13.00255 1.000 19.95003 316 TYR A C 1
ATOM 4524 O O . TYR A 1 316 ? 84.87168 -17.32567 -13.57869 1.000 18.92561 316 TYR A O 1
ATOM 4542 N N . VAL A 1 317 ? 86.62141 -17.95975 -12.30785 1.000 19.09956 317 VAL A N 1
ATOM 4543 C CA . VAL A 1 317 ? 87.17016 -16.60841 -12.24182 1.000 18.29929 317 VAL A CA 1
ATOM 4544 C C . VAL A 1 317 ? 87.53663 -16.10519 -13.63127 1.000 19.36244 317 VAL A C 1
ATOM 4545 O O . VAL A 1 317 ? 87.29616 -14.93835 -13.96447 1.000 18.72682 317 VAL A O 1
ATOM 4558 N N . GLU A 1 318 ? 88.13461 -16.96551 -14.46110 1.000 21.61500 318 GLU A N 1
ATOM 4559 C CA . GLU A 1 318 ? 88.45562 -16.55891 -15.82766 1.000 20.44224 318 GLU A CA 1
ATOM 4560 C C . GLU A 1 318 ? 87.18446 -16.22983 -16.59850 1.000 21.35998 318 GLU A C 1
ATOM 4561 O O . GLU A 1 318 ? 87.16028 -15.29346 -17.40591 1.000 19.78785 318 GLU A O 1
ATOM 4573 N N . GLY A 1 319 ? 86.11571 -16.99061 -16.35600 1.000 18.75337 319 GLY A N 1
ATOM 4574 C CA . GLY A 1 319 ? 84.83430 -16.66391 -16.95589 1.000 18.53884 319 GLY A CA 1
ATOM 4575 C C . GLY A 1 319 ? 84.34378 -15.28041 -16.57629 1.000 19.53970 319 GLY A C 1
ATOM 4576 O O . GLY A 1 319 ? 83.76877 -14.56875 -17.40299 1.000 18.87808 319 GLY A O 1
ATOM 4580 N N . ILE A 1 320 ? 84.55558 -14.87812 -15.32133 1.000 17.94860 320 ILE A N 1
ATOM 4581 C CA . ILE A 1 320 ? 84.15870 -13.53148 -14.92015 1.000 17.67297 320 ILE A CA 1
ATOM 4582 C C . ILE A 1 320 ? 84.97514 -12.48535 -15.67535 1.000 19.86266 320 ILE A C 1
ATOM 4583 O O . ILE A 1 320 ? 84.44330 -11.45430 -16.10738 1.000 17.87222 320 ILE A O 1
ATOM 4599 N N . ARG A 1 321 ? 86.28248 -12.71954 -15.82716 1.000 19.08185 321 ARG A N 1
ATOM 4600 C CA . ARG A 1 321 ? 87.10539 -11.81751 -16.62742 1.000 20.63037 321 ARG A CA 1
ATOM 4601 C C . ARG A 1 321 ? 86.55753 -11.67723 -18.04106 1.000 19.66303 321 ARG A C 1
ATOM 4602 O O . ARG A 1 321 ? 86.41804 -10.56403 -18.56041 1.000 20.05698 321 ARG A O 1
ATOM 4623 N N . ILE A 1 322 ? 86.30241 -12.81024 -18.70109 1.000 19.14202 322 ILE A N 1
ATOM 4624 C CA . ILE A 1 322 ? 85.76509 -12.79487 -20.05968 1.000 20.64638 322 ILE A CA 1
ATOM 4625 C C . ILE A 1 322 ? 84.47588 -11.98750 -20.10415 1.000 19.56294 322 ILE A C 1
ATOM 4626 O O . ILE A 1 322 ? 84.28223 -11.12999 -20.97503 1.000 22.55226 322 ILE A O 1
ATOM 4642 N N . TRP A 1 323 ? 83.57285 -12.25700 -19.16221 1.000 19.62118 323 TRP A N 1
ATOM 4643 C CA . TRP A 1 323 ? 82.28699 -11.57178 -19.13539 1.000 18.24302 323 TRP A CA 1
ATOM 4644 C C . TRP A 1 323 ? 82.47693 -10.06790 -18.99338 1.000 21.02063 323 TRP A C 1
ATOM 4645 O O . TRP A 1 323 ? 81.84567 -9.28460 -19.71259 1.000 20.67490 323 TRP A O 1
ATOM 4666 N N . ILE A 1 324 ? 83.37053 -9.64609 -18.09574 1.000 20.58545 324 ILE A N 1
ATOM 4667 C CA . ILE A 1 324 ? 83.55974 -8.21867 -17.84942 1.000 18.69351 324 ILE A CA 1
ATOM 4668 C C . ILE A 1 324 ? 84.04625 -7.51375 -19.11353 1.000 20.31541 324 ILE A C 1
ATOM 4669 O O . ILE A 1 324 ? 83.54159 -6.44653 -19.47982 1.000 21.91894 324 ILE A O 1
ATOM 4685 N N . ARG A 1 325 ? 85.04620 -8.08285 -19.79367 1.000 19.02489 325 ARG A N 1
ATOM 4686 C CA . ARG A 1 325 ? 85.52346 -7.44194 -21.01700 1.000 20.08372 325 ARG A CA 1
ATOM 4687 C C . ARG A 1 325 ? 84.45990 -7.49690 -22.10850 1.000 21.98967 325 ARG A C 1
ATOM 4688 O O . ARG A 1 325 ? 84.27666 -6.52954 -22.85683 1.000 22.45638 325 ARG A O 1
ATOM 4709 N N . ALA A 1 326 ? 83.75862 -8.62405 -22.22879 1.000 19.44591 326 ALA A N 1
ATOM 4710 C CA . ALA A 1 326 ? 82.72273 -8.71331 -23.24922 1.000 20.47552 326 ALA A CA 1
ATOM 4711 C C . ALA A 1 326 ? 81.65390 -7.65338 -23.02061 1.000 22.00677 326 ALA A C 1
ATOM 4712 O O . ALA A 1 326 ? 81.22060 -6.98138 -23.96462 1.000 23.93562 326 ALA A O 1
ATOM 4719 N N . ASN A 1 327 ? 81.23145 -7.48077 -21.76472 1.000 20.10311 327 ASN A N 1
ATOM 4720 C CA . ASN A 1 327 ? 80.25296 -6.45129 -21.42920 1.000 24.52945 327 ASN A CA 1
ATOM 4721 C C . ASN A 1 327 ? 80.78050 -5.05861 -21.75015 1.000 28.45473 327 ASN A C 1
ATOM 4722 O O . ASN A 1 327 ? 80.04695 -4.21216 -22.27396 1.000 27.03166 327 ASN A O 1
ATOM 4733 N N . HIS A 1 328 ? 82.05286 -4.80374 -21.44196 1.000 23.09630 328 HIS A N 1
ATOM 4734 C CA . HIS A 1 328 ? 82.65731 -3.50901 -21.74404 1.000 29.16048 328 HIS A CA 1
ATOM 4735 C C . HIS A 1 328 ? 82.61039 -3.21139 -23.24006 1.000 28.96149 328 HIS A C 1
ATOM 4736 O O . HIS A 1 328 ? 82.12950 -2.15113 -23.65748 1.000 33.31520 328 HIS A O 1
ATOM 4750 N N . ASP A 1 329 ? 83.09818 -4.14170 -24.06664 1.000 27.91093 329 ASP A N 1
ATOM 4751 C CA . ASP A 1 329 ? 83.13343 -3.90791 -25.50844 1.000 28.13849 329 ASP A CA 1
ATOM 4752 C C . ASP A 1 329 ? 81.73912 -3.71742 -26.08756 1.000 32.27408 329 ASP A C 1
ATOM 4753 O O . ASP A 1 329 ? 81.55472 -2.95399 -27.04320 1.000 32.16075 329 ASP A O 1
ATOM 4762 N N . TRP A 1 330 ? 80.75456 -4.41597 -25.53217 1.000 26.54558 330 TRP A N 1
ATOM 4763 C CA . TRP A 1 330 ? 79.39786 -4.39881 -26.06270 1.000 31.91521 330 TRP A CA 1
ATOM 4764 C C . TRP A 1 330 ? 78.63491 -3.15815 -25.62387 1.000 35.34429 330 TRP A C 1
ATOM 4765 O O . TRP A 1 330 ? 77.89389 -2.56590 -26.41817 1.000 33.38710 330 TRP A O 1
ATOM 4786 N N . SER A 1 331 ? 78.80572 -2.75754 -24.36243 1.000 33.89366 331 SER A N 1
ATOM 4787 C CA . SER A 1 331 ? 78.05922 -1.62632 -23.82614 1.000 36.70973 331 SER A CA 1
ATOM 4788 C C . SER A 1 331 ? 78.35493 -0.34615 -24.59080 1.000 38.54219 331 SER A C 1
ATOM 4789 O O . SER A 1 331 ? 77.49565 0.53830 -24.68252 1.000 41.28193 331 SER A O 1
ATOM 4797 N N . ILE A 1 332 ? 79.56414 -0.23000 -25.14227 1.000 31.82973 332 ILE A N 1
ATOM 4798 C CA . ILE A 1 332 ? 79.96006 0.97492 -25.85762 1.000 38.58771 332 ILE A CA 1
ATOM 4799 C C . ILE A 1 332 ? 79.28087 1.07901 -27.21429 1.000 47.71511 332 ILE A C 1
ATOM 4800 O O . ILE A 1 332 ? 79.15170 2.18486 -27.75237 1.000 48.41656 332 ILE A O 1
ATOM 4816 N N . VAL A 1 333 ? 78.82154 -0.03656 -27.77497 1.000 46.08564 333 VAL A N 1
ATOM 4817 C CA . VAL A 1 333 ? 78.31704 -0.06320 -29.14299 1.000 43.50157 333 VAL A CA 1
ATOM 4818 C C . VAL A 1 333 ? 76.86703 -0.51099 -29.23992 1.000 48.38211 333 VAL A C 1
ATOM 4819 O O . VAL A 1 333 ? 76.24165 -0.29920 -30.29141 1.000 49.59181 333 VAL A O 1
ATOM 4832 N N . THR A 1 334 ? 76.30244 -1.09748 -28.19008 1.000 44.68232 334 THR A N 1
ATOM 4833 C CA . THR A 1 334 ? 74.98828 -1.71507 -28.30143 1.000 50.09219 334 THR A CA 1
ATOM 4834 C C . THR A 1 334 ? 73.90762 -0.66611 -28.55874 1.000 54.16119 334 THR A C 1
ATOM 4835 O O . THR A 1 334 ? 73.92833 0.41163 -27.95418 1.000 50.42145 334 THR A O 1
ATOM 4846 N N . PRO A 1 335 ? 72.93885 -0.95928 -29.43364 1.000 57.54500 335 PRO A N 1
ATOM 4847 C CA . PRO A 1 335 ? 71.82304 -0.01784 -29.63220 1.000 54.02257 335 PRO A CA 1
ATOM 4848 C C . PRO A 1 335 ? 70.96917 0.19263 -28.39242 1.000 52.58377 335 PRO A C 1
ATOM 4849 O O . PRO A 1 335 ? 70.23625 1.18758 -28.32789 1.000 52.64993 335 PRO A O 1
ATOM 4860 N N A ARG A 1 336 ? 71.04986 -0.70349 -27.40825 0.385 52.79290 336 ARG A N 1
ATOM 4861 N N B ARG A 1 336 ? 71.03378 -0.70398 -27.40260 0.615 52.77383 336 ARG A N 1
ATOM 4862 C CA A ARG A 1 336 ? 70.20992 -0.57589 -26.22395 0.385 53.05045 336 ARG A CA 1
ATOM 4863 C CA B ARG A 1 336 ? 70.17657 -0.56731 -26.22623 0.615 53.06105 336 ARG A CA 1
ATOM 4864 C C A ARG A 1 336 ? 70.47351 0.73182 -25.49248 0.385 57.20005 336 ARG A C 1
ATOM 4865 C C B ARG A 1 336 ? 70.46722 0.72720 -25.47040 0.615 57.27280 336 ARG A C 1
ATOM 4866 O O A ARG A 1 336 ? 69.53626 1.39675 -25.03530 0.385 56.41149 336 ARG A O 1
ATOM 4867 O O B ARG A 1 336 ? 69.54264 1.38281 -24.97569 0.615 56.38671 336 ARG A O 1
ATOM 4886 N N . TYR A 1 337 ? 71.73627 1.11755 -25.37482 1.000 59.88837 337 TYR A N 1
ATOM 4887 C CA . TYR A 1 337 ? 72.09405 2.36070 -24.70001 1.000 68.39456 337 TYR A CA 1
ATOM 4888 C C . TYR A 1 337 ? 72.33918 3.45896 -25.72883 1.000 67.97328 337 TYR A C 1
ATOM 4889 O O . TYR A 1 337 ? 72.80503 3.19618 -26.83735 1.000 70.63550 337 TYR A O 1
ATOM 4907 N N . ALA B 1 32 ? 79.28329 -20.64804 22.08668 1.000 47.86502 32 ALA B N 1
ATOM 4908 C CA . ALA B 1 32 ? 78.94416 -21.45524 20.92110 1.000 47.44154 32 ALA B CA 1
ATOM 4909 C C . ALA B 1 32 ? 79.46155 -20.82504 19.63000 1.000 42.70268 32 ALA B C 1
ATOM 4910 O O . ALA B 1 32 ? 79.55017 -21.49565 18.60226 1.000 45.77386 32 ALA B O 1
ATOM 4912 N N . LEU B 1 33 ? 79.80059 -19.53892 19.68228 1.000 36.48882 33 LEU B N 1
ATOM 4913 C CA . LEU B 1 33 ? 80.27833 -18.80849 18.51888 1.000 33.61955 33 LEU B CA 1
ATOM 4914 C C . LEU B 1 33 ? 81.77558 -18.55221 18.62646 1.000 33.17212 33 LEU B C 1
ATOM 4915 O O . LEU B 1 33 ? 82.31945 -18.38805 19.72174 1.000 38.17762 33 LEU B O 1
ATOM 4930 N N . LEU B 1 34 ? 82.43531 -18.50778 17.47477 1.000 33.26361 34 LEU B N 1
ATOM 4931 C CA . LEU B 1 34 ? 83.85534 -18.18313 17.42577 1.000 32.90343 34 LEU B CA 1
ATOM 4932 C C . LEU B 1 34 ? 84.06435 -16.73933 17.87241 1.000 37.76678 34 LEU B C 1
ATOM 4933 O O . LEU B 1 34 ? 83.57470 -15.81095 17.22033 1.000 32.25462 34 LEU B O 1
ATOM 4949 N N . CYS B 1 35 ? 84.77507 -16.54163 18.98499 1.000 38.53785 35 CYS B N 1
ATOM 4950 C CA . CYS B 1 35 ? 85.19640 -15.20662 19.41001 1.000 39.59357 35 CYS B CA 1
ATOM 4951 C C . CYS B 1 35 ? 86.66240 -15.23221 19.81736 1.000 34.63372 35 CYS B C 1
ATOM 4952 O O . CYS B 1 35 ? 86.99350 -15.36897 21.00428 1.000 36.89946 35 CYS B O 1
ATOM 4960 N N . PRO B 1 36 ? 87.57069 -15.07412 18.85755 1.000 35.45744 36 PRO B N 1
ATOM 4961 C CA . PRO B 1 36 ? 89.01103 -15.16036 19.13999 1.000 35.23276 36 PRO B CA 1
ATOM 4962 C C . PRO B 1 36 ? 89.65167 -13.86302 19.61059 1.000 38.90922 36 PRO B C 1
ATOM 4963 O O . PRO B 1 36 ? 90.88310 -13.79096 19.65867 1.000 41.20685 36 PRO B O 1
ATOM 4974 N N . PHE B 1 37 ? 88.87034 -12.86089 19.93754 1.000 38.35294 37 PHE B N 1
ATOM 4975 C CA . PHE B 1 37 ? 89.40388 -11.56935 20.33746 1.000 38.04125 37 PHE B CA 1
ATOM 4976 C C . PHE B 1 37 ? 89.41349 -11.46897 21.85031 1.000 41.88818 37 PHE B C 1
ATOM 4977 O O . PHE B 1 37 ? 88.39184 -11.75961 22.48727 1.000 40.69881 37 PHE B O 1
ATOM 4994 N N . PRO B 1 38 ? 90.52892 -11.07714 22.46252 1.000 41.88087 38 PRO B N 1
ATOM 4995 C CA . PRO B 1 38 ? 90.58215 -11.03988 23.92757 1.000 40.99389 38 PRO B CA 1
ATOM 4996 C C . PRO B 1 38 ? 89.71325 -9.93015 24.49532 1.000 37.30666 38 PRO B C 1
ATOM 4997 O O . PRO B 1 38 ? 89.43456 -8.92312 23.83832 1.000 36.37706 38 PRO B O 1
ATOM 5008 N N . ALA B 1 39 ? 89.28267 -10.12995 25.73877 1.000 41.63446 39 ALA B N 1
ATOM 5009 C CA . ALA B 1 39 ? 88.48919 -9.11784 26.41395 1.000 40.31572 39 ALA B CA 1
ATOM 5010 C C . ALA B 1 39 ? 89.37744 -7.95564 26.84219 1.000 37.17699 39 ALA B C 1
ATOM 5011 O O . ALA B 1 39 ? 90.60034 -8.07521 26.96073 1.000 37.89304 39 ALA B O 1
ATOM 5018 N N . THR B 1 40 ? 88.73901 -6.81772 27.07890 1.000 40.98885 40 THR B N 1
ATOM 5019 C CA . THR B 1 40 ? 89.43245 -5.57913 27.38780 1.000 42.91935 40 THR B CA 1
ATOM 5020 C C . THR B 1 40 ? 88.79557 -4.94512 28.61326 1.000 38.71003 40 THR B C 1
ATOM 5021 O O . THR B 1 40 ? 87.57558 -4.99934 28.79070 1.000 35.88774 40 THR B O 1
ATOM 5032 N N . THR B 1 41 ? 89.63050 -4.35677 29.45725 1.000 33.76568 41 THR B N 1
ATOM 5033 C CA . THR B 1 41 ? 89.13620 -3.61433 30.60745 1.000 33.37081 41 THR B CA 1
ATOM 5034 C C . THR B 1 41 ? 88.20563 -2.49637 30.14392 1.000 31.87573 41 THR B C 1
ATOM 5035 O O . THR B 1 41 ? 88.57013 -1.72994 29.24134 1.000 31.27735 41 THR B O 1
ATOM 5046 N N . PRO B 1 42 ? 87.01849 -2.35432 30.73202 1.000 29.57928 42 PRO B N 1
ATOM 5047 C CA . PRO B 1 42 ? 86.14077 -1.24104 30.35084 1.000 29.59750 42 PRO B CA 1
ATOM 5048 C C . PRO B 1 42 ? 86.73503 0.09843 30.75985 1.000 29.70607 42 PRO B C 1
ATOM 5049 O O . PRO B 1 42 ? 87.72495 0.18770 31.48761 1.000 28.34704 42 PRO B O 1
ATOM 5060 N N . HIS B 1 43 ? 86.09715 1.15563 30.26963 1.000 28.12387 43 HIS B N 1
ATOM 5061 C CA . HIS B 1 43 ? 86.51704 2.51121 30.59801 1.000 28.42264 43 HIS B CA 1
ATOM 5062 C C . HIS B 1 43 ? 86.54498 2.70554 32.11343 1.000 31.80118 43 HIS B C 1
ATOM 5063 O O . HIS B 1 43 ? 85.65133 2.22459 32.81867 1.000 29.53817 43 HIS B O 1
ATOM 5077 N N . PRO B 1 44 ? 87.54968 3.41048 32.64831 1.000 30.99198 44 PRO B N 1
ATOM 5078 C CA . PRO B 1 44 ? 87.66990 3.51188 34.11538 1.000 30.05424 44 PRO B CA 1
ATOM 5079 C C . PRO B 1 44 ? 86.51814 4.24443 34.79335 1.000 30.86756 44 PRO B C 1
ATOM 5080 O O . PRO B 1 44 ? 86.33314 4.07485 36.00525 1.000 31.66870 44 PRO B O 1
ATOM 5091 N N . GLN B 1 45 ? 85.73944 5.04709 34.06434 1.000 30.58690 45 GLN B N 1
ATOM 5092 C CA . GLN B 1 45 ? 84.61925 5.78674 34.63742 1.000 29.26613 45 GLN B CA 1
ATOM 5093 C C . GLN B 1 45 ? 83.27419 5.19639 34.21186 1.000 28.62530 45 GLN B C 1
ATOM 5094 O O . GLN B 1 45 ? 82.27218 5.91081 34.12404 1.000 30.41135 45 GLN B O 1
ATOM 5108 N N . ALA B 1 46 ? 83.24360 3.88266 33.96851 1.000 26.74221 46 ALA B N 1
ATOM 5109 C CA . ALA B 1 46 ? 82.02539 3.21625 33.51799 1.000 29.05630 46 ALA B CA 1
ATOM 5110 C C . ALA B 1 46 ? 80.84178 3.47933 34.44180 1.000 28.59348 46 ALA B C 1
ATOM 5111 O O . ALA B 1 46 ? 79.71606 3.69443 33.97620 1.000 28.86849 46 ALA B O 1
ATOM 5118 N N . ALA B 1 47 ? 81.06599 3.44086 35.75516 1.000 29.36715 47 ALA B N 1
ATOM 5119 C CA . ALA B 1 47 ? 79.95893 3.60302 36.69208 1.000 30.96084 47 ALA B CA 1
ATOM 5120 C C . ALA B 1 47 ? 79.35738 5.00111 36.59674 1.000 32.52383 47 ALA B C 1
ATOM 5121 O O . ALA B 1 47 ? 78.13469 5.15623 36.48996 1.000 29.83556 47 ALA B O 1
ATOM 5128 N N . GLN B 1 48 ? 80.20149 6.03547 36.63988 1.000 31.41995 48 GLN B N 1
ATOM 5129 C CA . GLN B 1 48 ? 79.69126 7.39779 36.52554 1.000 32.25425 48 GLN B CA 1
ATOM 5130 C C . GLN B 1 48 ? 79.01058 7.60420 35.18231 1.000 31.33127 48 GLN B C 1
ATOM 5131 O O . GLN B 1 48 ? 77.97055 8.26768 35.09090 1.000 30.10160 48 GLN B O 1
ATOM 5145 N N . LEU B 1 49 ? 79.60483 7.05546 34.12612 1.000 32.64324 49 LEU B N 1
ATOM 5146 C CA . LEU B 1 49 ? 79.01862 7.13035 32.79638 1.000 29.07580 49 LEU B CA 1
ATOM 5147 C C . LEU B 1 49 ? 77.58674 6.61519 32.79290 1.000 30.65395 49 LEU B C 1
ATOM 5148 O O . LEU B 1 49 ? 76.68326 7.25842 32.24657 1.000 27.30773 49 LEU B O 1
ATOM 5164 N N . ALA B 1 50 ? 77.36162 5.44527 33.39298 1.000 28.02632 50 ALA B N 1
ATOM 5165 C CA . ALA B 1 50 ? 76.01415 4.89009 33.41313 1.000 28.26974 50 ALA B CA 1
ATOM 5166 C C . ALA B 1 50 ? 75.06952 5.78878 34.20051 1.000 28.73413 50 ALA B C 1
ATOM 5167 O O . ALA B 1 50 ? 73.91554 5.98829 33.80309 1.000 24.35519 50 ALA B O 1
ATOM 5174 N N . ASN B 1 51 ? 75.54360 6.35264 35.31449 1.000 28.96957 51 ASN B N 1
ATOM 5175 C CA . ASN B 1 51 ? 74.68984 7.22731 36.11001 1.000 29.49954 51 ASN B CA 1
ATOM 5176 C C . ASN B 1 51 ? 74.31949 8.47937 35.32640 1.000 25.55425 51 ASN B C 1
ATOM 5177 O O . ASN B 1 51 ? 73.14529 8.85827 35.25811 1.000 28.73948 51 ASN B O 1
ATOM 5188 N N . ASP B 1 52 ? 75.31662 9.13620 34.72426 1.000 25.47015 52 ASP B N 1
ATOM 5189 C CA . ASP B 1 52 ? 75.04603 10.34229 33.95014 1.000 28.45968 52 ASP B CA 1
ATOM 5190 C C . ASP B 1 52 ? 74.15176 10.04441 32.75475 1.000 26.90087 52 ASP B C 1
ATOM 5191 O O . ASP B 1 52 ? 73.25756 10.83229 32.42489 1.000 30.00072 52 ASP B O 1
ATOM 5200 N N . CYS B 1 53 ? 74.39411 8.92626 32.07168 1.000 29.09436 53 CYS B N 1
ATOM 5201 C CA . CYS B 1 53 ? 73.59315 8.62408 30.89376 1.000 24.16839 53 CYS B CA 1
ATOM 5202 C C . CYS B 1 53 ? 72.13663 8.38931 31.27080 1.000 23.55088 53 CYS B C 1
ATOM 5203 O O . CYS B 1 53 ? 71.22591 8.88667 30.59975 1.000 24.83460 53 CYS B O 1
ATOM 5211 N N . LEU B 1 54 ? 71.89749 7.63742 32.34723 1.000 26.86095 54 LEU B N 1
ATOM 5212 C CA . LEU B 1 54 ? 70.53023 7.39764 32.79747 1.000 26.57221 54 LEU B CA 1
ATOM 5213 C C . LEU B 1 54 ? 69.82476 8.70965 33.11857 1.000 30.75143 54 LEU B C 1
ATOM 5214 O O . LEU B 1 54 ? 68.67118 8.91812 32.72942 1.000 28.17858 54 LEU B O 1
ATOM 5230 N N . GLU B 1 55 ? 70.50616 9.61016 33.83306 1.000 30.43669 55 GLU B N 1
ATOM 5231 C CA . GLU B 1 55 ? 69.91525 10.90701 34.15993 1.000 33.67487 55 GLU B CA 1
ATOM 5232 C C . GLU B 1 55 ? 69.57805 11.68966 32.89672 1.000 32.47121 55 GLU B C 1
ATOM 5233 O O . GLU B 1 55 ? 68.52845 12.33887 32.81715 1.000 29.69459 55 GLU B O 1
ATOM 5245 N N . TRP B 1 56 ? 70.45404 11.63241 31.89472 1.000 28.69430 56 TRP B N 1
ATOM 5246 C CA . TRP B 1 56 ? 70.19738 12.32821 30.63922 1.000 24.28180 56 TRP B CA 1
ATOM 5247 C C . TRP B 1 56 ? 69.00105 11.73477 29.90087 1.000 26.64438 56 TRP B C 1
ATOM 5248 O O . TRP B 1 56 ? 68.16860 12.47413 29.36073 1.000 24.47097 56 TRP B O 1
ATOM 5269 N N . THR B 1 57 ? 68.90234 10.40446 29.84789 1.000 27.38904 57 THR B N 1
ATOM 5270 C CA . THR B 1 57 ? 67.77978 9.78716 29.14719 1.000 30.51655 57 THR B CA 1
ATOM 5271 C C . THR B 1 57 ? 66.46144 10.11765 29.83909 1.000 30.74666 57 THR B C 1
ATOM 5272 O O . THR B 1 57 ? 65.44505 10.35607 29.17649 1.000 26.47517 57 THR B O 1
ATOM 5283 N N . ARG B 1 58 ? 66.46268 10.14996 31.17416 1.000 28.60390 58 ARG B N 1
ATOM 5284 C CA . ARG B 1 58 ? 65.26665 10.54560 31.91216 1.000 30.63756 58 ARG B CA 1
ATOM 5285 C C . ARG B 1 58 ? 64.89800 11.99400 31.62107 1.000 33.47470 58 ARG B C 1
ATOM 5286 O O . ARG B 1 58 ? 63.75061 12.30038 31.27755 1.000 34.61948 58 ARG B O 1
ATOM 5307 N N . LYS B 1 59 ? 65.86697 12.90204 31.76297 1.000 31.10777 59 LYS B N 1
ATOM 5308 C CA . LYS B 1 59 ? 65.59949 14.32514 31.58503 1.000 35.30575 59 LYS B CA 1
ATOM 5309 C C . LYS B 1 59 ? 65.15086 14.64691 30.16479 1.000 34.64577 59 LYS B C 1
ATOM 5310 O O . LYS B 1 59 ? 64.37448 15.58799 29.96144 1.000 36.69421 59 LYS B O 1
ATOM 5329 N N . CYS B 1 60 ? 65.61729 13.88934 29.17278 1.000 30.46336 60 CYS B N 1
ATOM 5330 C CA . CYS B 1 60 ? 65.17174 14.10494 27.80220 1.000 27.66860 60 CYS B CA 1
ATOM 5331 C C . CYS B 1 60 ? 63.83302 13.44370 27.49848 1.000 29.91969 60 CYS B C 1
ATOM 5332 O O . CYS B 1 60 ? 63.31477 13.61923 26.39069 1.000 28.46039 60 CYS B O 1
ATOM 5340 N N . GLY B 1 61 ? 63.26777 12.68871 28.43663 1.000 30.74588 61 GLY B N 1
ATOM 5341 C CA . GLY B 1 61 ? 61.96859 12.08361 28.22324 1.000 28.69096 61 GLY B CA 1
ATOM 5342 C C . GLY B 1 61 ? 61.97462 10.83974 27.36520 1.000 30.87092 61 GLY B C 1
ATOM 5343 O O . GLY B 1 61 ? 60.96818 10.54182 26.71542 1.000 30.01599 61 GLY B O 1
ATOM 5347 N N . LEU B 1 62 ? 63.07618 10.09095 27.34982 1.000 25.28655 62 LEU B N 1
ATOM 5348 C CA . LEU B 1 62 ? 63.20276 8.94552 26.45791 1.000 26.94284 62 LEU B CA 1
ATOM 5349 C C . LEU B 1 62 ? 62.81502 7.62113 27.10741 1.000 26.34565 62 LEU B C 1
ATOM 5350 O O . LEU B 1 62 ? 62.65577 6.62676 26.39152 1.000 28.29430 62 LEU B O 1
ATOM 5366 N N . LEU B 1 63 ? 62.64785 7.58262 28.42762 1.000 28.45540 63 LEU B N 1
ATOM 5367 C CA . LEU B 1 63 ? 62.30716 6.34054 29.11935 1.000 26.54852 63 LEU B CA 1
ATOM 5368 C C . LEU B 1 63 ? 60.83059 6.00965 28.92338 1.000 27.01050 63 LEU B C 1
ATOM 5369 O O . LEU B 1 63 ? 59.97160 6.83953 29.23875 1.000 26.45669 63 LEU B O 1
ATOM 5385 N N . PRO B 1 64 ? 60.49318 4.80930 28.43370 1.000 26.56431 64 PRO B N 1
ATOM 5386 C CA . PRO B 1 64 ? 59.06696 4.46072 28.31202 1.000 26.99756 64 PRO B CA 1
ATOM 5387 C C . PRO B 1 64 ? 58.38623 4.30286 29.65848 1.000 28.17289 64 PRO B C 1
ATOM 5388 O O . PRO B 1 64 ? 57.17032 4.50778 29.76019 1.000 28.22332 64 PRO B O 1
ATOM 5399 N N . ASP B 1 65 ? 59.13631 3.93142 30.68951 1.000 25.33242 65 ASP B N 1
ATOM 5400 C CA . ASP B 1 65 ? 58.63321 3.86545 32.05389 1.000 25.98777 65 ASP B CA 1
ATOM 5401 C C . ASP B 1 65 ? 59.84478 3.85856 32.97759 1.000 24.96166 65 ASP B C 1
ATOM 5402 O O . ASP B 1 65 ? 60.99251 3.84117 32.52332 1.000 24.49543 65 ASP B O 1
ATOM 5411 N N . GLU B 1 66 ? 59.58190 3.86981 34.28403 1.000 25.66020 66 GLU B N 1
ATOM 5412 C CA . GLU B 1 66 ? 60.63003 3.90513 35.29704 1.000 26.68212 66 GLU B CA 1
ATOM 5413 C C . GLU B 1 66 ? 60.76335 2.57353 36.03427 1.000 26.23405 66 GLU B C 1
ATOM 5414 O O . GLU B 1 66 ? 61.22547 2.53171 37.17683 1.000 26.75472 66 GLU B O 1
ATOM 5426 N N . SER B 1 67 ? 60.37681 1.47610 35.39293 1.000 25.95752 67 SER B N 1
ATOM 5427 C CA . SER B 1 67 ? 60.51614 0.17216 36.01597 1.000 28.30441 67 SER B CA 1
ATOM 5428 C C . SER B 1 67 ? 61.98969 -0.22106 36.11507 1.000 27.96935 67 SER B C 1
ATOM 5429 O O . SER B 1 67 ? 62.83029 0.26649 35.35502 1.000 25.45571 67 SER B O 1
ATOM 5437 N N . PRO B 1 68 ? 62.32666 -1.11168 37.05144 1.000 29.50988 68 PRO B N 1
ATOM 5438 C CA . PRO B 1 68 ? 63.72289 -1.56745 37.14655 1.000 29.82299 68 PRO B CA 1
ATOM 5439 C C . PRO B 1 68 ? 64.19106 -2.24155 35.87745 1.000 31.62898 68 PRO B C 1
ATOM 5440 O O . PRO B 1 68 ? 65.38077 -2.17152 35.54483 1.000 31.27650 68 PRO B O 1
ATOM 5451 N N . ARG B 1 69 ? 63.27544 -2.89870 35.15989 1.000 34.95031 69 ARG B N 1
ATOM 5452 C CA . ARG B 1 69 ? 63.61665 -3.50109 33.87735 1.000 38.27431 69 ARG B CA 1
ATOM 5453 C C . ARG B 1 69 ? 64.10681 -2.45164 32.89271 1.000 38.24458 69 ARG B C 1
ATOM 5454 O O . ARG B 1 69 ? 65.10221 -2.66193 32.19146 1.000 32.24223 69 ARG B O 1
ATOM 5464 N N . THR B 1 70 ? 63.41174 -1.31706 32.81964 1.000 30.09622 70 THR B N 1
ATOM 5465 C CA . THR B 1 70 ? 63.79074 -0.27667 31.87217 1.000 28.06585 70 THR B CA 1
ATOM 5466 C C . THR B 1 70 ? 65.10524 0.37325 32.28062 1.000 27.42447 70 THR B C 1
ATOM 5467 O O . THR B 1 70 ? 66.00477 0.55724 31.45148 1.000 26.33350 70 THR B O 1
ATOM 5478 N N . LEU B 1 71 ? 65.23775 0.71468 33.56416 1.000 25.42360 71 LEU B N 1
ATOM 5479 C CA . LEU B 1 71 ? 66.45792 1.35896 34.03480 1.000 26.21441 71 LEU B CA 1
ATOM 5480 C C . LEU B 1 71 ? 67.65516 0.42967 33.89628 1.000 27.29251 71 LEU B C 1
ATOM 5481 O O . LEU B 1 71 ? 68.74937 0.86634 33.52077 1.000 28.38723 71 LEU B O 1
ATOM 5497 N N . ASP B 1 72 ? 67.46733 -0.85968 34.19418 1.000 27.61406 72 ASP B N 1
ATOM 5498 C CA . ASP B 1 72 ? 68.55496 -1.81893 34.03590 1.000 33.31564 72 ASP B CA 1
ATOM 5499 C C . ASP B 1 72 ? 69.02044 -1.88898 32.58573 1.000 29.74059 72 ASP B C 1
ATOM 5500 O O . ASP B 1 72 ? 70.21349 -2.06997 32.31499 1.000 28.84695 72 ASP B O 1
ATOM 5509 N N . LYS B 1 73 ? 68.09334 -1.76447 31.63480 1.000 26.59690 73 LYS B N 1
ATOM 5510 C CA . LYS B 1 73 ? 68.49294 -1.82351 30.23286 1.000 27.81827 73 LYS B CA 1
ATOM 5511 C C . LYS B 1 73 ? 69.39086 -0.64464 29.87581 1.000 25.59526 73 LYS B C 1
ATOM 5512 O O . LYS B 1 73 ? 70.42277 -0.82005 29.21644 1.000 26.26793 73 LYS B O 1
ATOM 5531 N N . VAL B 1 74 ? 69.02027 0.56102 30.31480 1.000 28.36420 74 VAL B N 1
ATOM 5532 C CA . VAL B 1 74 ? 69.86000 1.73177 30.08089 1.000 26.21992 74 VAL B CA 1
ATOM 5533 C C . VAL B 1 74 ? 71.23297 1.53585 30.71141 1.000 25.44162 74 VAL B C 1
ATOM 5534 O O . VAL B 1 74 ? 72.26488 1.86717 30.11452 1.000 26.71207 74 VAL B O 1
ATOM 5547 N N . ARG B 1 75 ? 71.26901 1.02672 31.94148 1.000 22.96112 75 ARG B N 1
ATOM 5548 C CA . ARG B 1 75 ? 72.55595 0.74744 32.56433 1.000 27.24327 75 ARG B CA 1
ATOM 5549 C C . ARG B 1 75 ? 73.33487 -0.27899 31.75629 1.000 22.86894 75 ARG B C 1
ATOM 5550 O O . ARG B 1 75 ? 74.56648 -0.20198 31.67047 1.000 24.67128 75 ARG B O 1
ATOM 5571 N N . SER B 1 76 ? 72.62924 -1.22615 31.13916 1.000 26.42590 76 SER B N 1
ATOM 5572 C CA . SER B 1 76 ? 73.28089 -2.23782 30.31679 1.000 23.59474 76 SER B CA 1
ATOM 5573 C C . SER B 1 76 ? 73.86330 -1.63423 29.04574 1.000 24.54454 76 SER B C 1
ATOM 5574 O O . SER B 1 76 ? 74.97326 -1.99494 28.63628 1.000 23.04119 76 SER B O 1
ATOM 5582 N N . TYR B 1 77 ? 73.12400 -0.72643 28.39829 1.000 23.96372 77 TYR B N 1
ATOM 5583 C CA . TYR B 1 77 ? 73.64215 -0.06945 27.20139 1.000 25.24421 77 TYR B CA 1
ATOM 5584 C C . TYR B 1 77 ? 74.88679 0.74398 27.52361 1.000 24.73125 77 TYR B C 1
ATOM 5585 O O . TYR B 1 77 ? 75.82895 0.80533 26.72462 1.000 21.78713 77 TYR B O 1
ATOM 5603 N N . SER B 1 78 ? 74.89949 1.38869 28.69086 1.000 23.48905 78 SER B N 1
ATOM 5604 C CA . SER B 1 78 ? 76.05383 2.18487 29.08988 1.000 25.93133 78 SER B CA 1
ATOM 5605 C C . SER B 1 78 ? 77.24769 1.29765 29.41172 1.000 25.65120 78 SER B C 1
ATOM 5606 O O . SER B 1 78 ? 78.39123 1.64846 29.09735 1.000 25.29754 78 SER B O 1
ATOM 5614 N N . ALA B 1 79 ? 77.00322 0.14517 30.03858 1.000 25.07779 79 ALA B N 1
ATOM 5615 C CA . ALA B 1 79 ? 78.06634 -0.83855 30.20284 1.000 27.15763 79 ALA B CA 1
ATOM 5616 C C . ALA B 1 79 ? 78.61210 -1.27844 28.85066 1.000 26.06311 79 ALA B C 1
ATOM 5617 O O . ALA B 1 79 ? 79.82640 -1.43873 28.68299 1.000 25.84501 79 ALA B O 1
ATOM 5624 N N . LEU B 1 80 ? 77.73055 -1.49423 27.87373 1.000 24.59966 80 LEU B N 1
ATOM 5625 C CA . LEU B 1 80 ? 78.20426 -1.86710 26.54682 1.000 23.44579 80 LEU B CA 1
ATOM 5626 C C . LEU B 1 80 ? 79.11377 -0.78456 25.98228 1.000 25.49603 80 LEU B C 1
ATOM 5627 O O . LEU B 1 80 ? 80.20278 -1.07214 25.47203 1.000 22.98902 80 LEU B O 1
ATOM 5643 N N . ALA B 1 81 ? 78.67550 0.47360 26.06411 1.000 26.68142 81 ALA B N 1
ATOM 5644 C CA . ALA B 1 81 ? 79.47587 1.57367 25.54201 1.000 25.45548 81 ALA B CA 1
ATOM 5645 C C . ALA B 1 81 ? 80.83262 1.65291 26.22660 1.000 24.10947 81 ALA B C 1
ATOM 5646 O O . ALA B 1 81 ? 81.85359 1.88912 25.57081 1.000 21.30276 81 ALA B O 1
ATOM 5653 N N . ALA B 1 82 ? 80.86479 1.49032 27.55025 1.000 24.55324 82 ALA B N 1
ATOM 5654 C CA . ALA B 1 82 ? 82.13178 1.59408 28.26514 1.000 22.40831 82 ALA B CA 1
ATOM 5655 C C . ALA B 1 82 ? 83.07876 0.44961 27.92779 1.000 25.80815 82 ALA B C 1
ATOM 5656 O O . ALA B 1 82 ? 84.29609 0.60944 28.06476 1.000 24.12200 82 ALA B O 1
ATOM 5663 N N . HIS B 1 83 ? 82.55344 -0.69455 27.48830 1.000 23.54555 83 HIS B N 1
ATOM 5664 C CA . HIS B 1 83 ? 83.40909 -1.78925 27.05515 1.000 25.16548 83 HIS B CA 1
ATOM 5665 C C . HIS B 1 83 ? 83.81724 -1.66176 25.59432 1.000 26.82776 83 HIS B C 1
ATOM 5666 O O . HIS B 1 83 ? 84.88688 -2.15440 25.21508 1.000 23.72203 83 HIS B O 1
ATOM 5680 N N . CYS B 1 84 ? 82.99493 -1.00398 24.76887 1.000 21.63234 84 CYS B N 1
ATOM 5681 C CA . CYS B 1 84 ? 83.30132 -0.85116 23.35197 1.000 22.62950 84 CYS B CA 1
ATOM 5682 C C . CYS B 1 84 ? 84.36503 0.20917 23.08234 1.000 23.57615 84 CYS B C 1
ATOM 5683 O O . CYS B 1 84 ? 85.15496 0.05455 22.14351 1.000 23.45078 84 CYS B O 1
ATOM 5691 N N . TYR B 1 85 ? 84.39398 1.28960 23.86358 1.000 24.18739 85 TYR B N 1
ATOM 5692 C CA . TYR B 1 85 ? 85.34743 2.38648 23.67849 1.000 24.46138 85 TYR B CA 1
ATOM 5693 C C . TYR B 1 85 ? 86.04713 2.65047 25.00674 1.000 25.20236 85 TYR B C 1
ATOM 5694 O O . TYR B 1 85 ? 85.89187 3.71822 25.61437 1.000 25.00824 85 TYR B O 1
ATOM 5712 N N . PRO B 1 86 ? 86.84105 1.68821 25.48440 1.000 23.22354 86 PRO B N 1
ATOM 5713 C CA . PRO B 1 86 ? 87.43017 1.81892 26.82644 1.000 24.84301 86 PRO B CA 1
ATOM 5714 C C . PRO B 1 86 ? 88.54108 2.85224 26.92370 1.000 28.15029 86 PRO B C 1
ATOM 5715 O O . PRO B 1 86 ? 88.89889 3.23427 28.04560 1.000 27.70971 86 PRO B O 1
ATOM 5726 N N . ASP B 1 87 ? 89.08265 3.33206 25.80319 1.000 26.01175 87 ASP B N 1
ATOM 5727 C CA . ASP B 1 87 ? 90.20645 4.26104 25.81961 1.000 26.67536 87 ASP B CA 1
ATOM 5728 C C . ASP B 1 87 ? 89.81366 5.68444 25.42497 1.000 31.45178 87 ASP B C 1
ATOM 5729 O O . ASP B 1 87 ? 90.68666 6.50175 25.11648 1.000 42.69848 87 ASP B O 1
ATOM 5738 N N . ALA B 1 88 ? 88.52877 6.01257 25.45831 1.000 35.45892 88 ALA B N 1
ATOM 5739 C CA . ALA B 1 88 ? 88.07831 7.32920 25.03674 1.000 31.58423 88 ALA B CA 1
ATOM 5740 C C . ALA B 1 88 ? 88.16235 8.34213 26.17096 1.000 35.22761 88 ALA B C 1
ATOM 5741 O O . ALA B 1 88 ? 88.07959 7.99758 27.35326 1.000 34.58892 88 ALA B O 1
ATOM 5748 N N . HIS B 1 89 ? 88.33098 9.60584 25.79199 1.000 33.91454 89 HIS B N 1
ATOM 5749 C CA . HIS B 1 89 ? 88.11107 10.69478 26.73147 1.000 34.99143 89 HIS B CA 1
ATOM 5750 C C . HIS B 1 89 ? 86.67138 10.64919 27.22310 1.000 31.99684 89 HIS B C 1
ATOM 5751 O O . HIS B 1 89 ? 85.74538 10.35668 26.46021 1.000 28.15895 89 HIS B O 1
ATOM 5765 N N . PHE B 1 90 ? 86.48819 10.93715 28.51139 1.000 31.22653 90 PHE B N 1
ATOM 5766 C CA . PHE B 1 90 ? 85.19592 10.70802 29.14554 1.000 31.16597 90 PHE B CA 1
ATOM 5767 C C . PHE B 1 90 ? 84.06068 11.41384 28.41066 1.000 33.45560 90 PHE B C 1
ATOM 5768 O O . PHE B 1 90 ? 83.00212 10.82327 28.17055 1.000 33.42950 90 PHE B O 1
ATOM 5785 N N . GLU B 1 91 ? 84.24712 12.68638 28.05828 1.000 29.77589 91 GLU B N 1
ATOM 5786 C CA . GLU B 1 91 ? 83.12034 13.42502 27.49653 1.000 34.92680 91 GLU B CA 1
ATOM 5787 C C . GLU B 1 91 ? 82.77824 12.94786 26.08793 1.000 28.75215 91 GLU B C 1
ATOM 5788 O O . GLU B 1 91 ? 81.62953 13.08602 25.65263 1.000 29.51803 91 GLU B O 1
ATOM 5800 N N . ARG B 1 92 ? 83.74318 12.38086 25.36029 1.000 27.81704 92 ARG B N 1
ATOM 5801 C CA . ARG B 1 92 ? 83.40742 11.76545 24.07903 1.000 23.95401 92 ARG B CA 1
ATOM 5802 C C . ARG B 1 92 ? 82.62699 10.47501 24.29599 1.000 28.40543 92 ARG B C 1
ATOM 5803 O O . ARG B 1 92 ? 81.59905 10.24528 23.64719 1.000 25.64725 92 ARG B O 1
ATOM 5824 N N . LEU B 1 93 ? 83.08359 9.63678 25.22991 1.000 27.57469 93 LEU B N 1
ATOM 5825 C CA . LEU B 1 93 ? 82.34632 8.42266 25.56365 1.000 27.91349 93 LEU B CA 1
ATOM 5826 C C . LEU B 1 93 ? 80.94615 8.74644 26.06856 1.000 26.93990 93 LEU B C 1
ATOM 5827 O O . LEU B 1 93 ? 79.98524 8.02890 25.76910 1.000 23.66533 93 LEU B O 1
ATOM 5843 N N . ARG B 1 94 ? 80.81201 9.81620 26.85014 1.000 26.40196 94 ARG B N 1
ATOM 5844 C CA . ARG B 1 94 ? 79.49606 10.20811 27.34490 1.000 25.04356 94 ARG B CA 1
ATOM 5845 C C . ARG B 1 94 ? 78.53533 10.48310 26.19217 1.000 23.71226 94 ARG B C 1
ATOM 5846 O O . ARG B 1 94 ? 77.37735 10.04748 26.22170 1.000 24.92560 94 ARG B O 1
ATOM 5867 N N . ALA B 1 95 ? 78.99817 11.18327 25.15637 1.000 23.27405 95 ALA B N 1
ATOM 5868 C CA . ALA B 1 95 ? 78.11414 11.48795 24.03593 1.000 22.55600 95 ALA B CA 1
ATOM 5869 C C . ALA B 1 95 ? 77.74602 10.22433 23.26928 1.000 23.47876 95 ALA B C 1
ATOM 5870 O O . ALA B 1 95 ? 76.58393 10.03456 22.89005 1.000 21.19252 95 ALA B O 1
ATOM 5877 N N . ILE B 1 96 ? 78.72212 9.34568 23.04342 1.000 24.10054 96 ILE B N 1
ATOM 5878 C CA . ILE B 1 96 ? 78.44279 8.05062 22.43005 1.000 21.39281 96 ILE B CA 1
ATOM 5879 C C . ILE B 1 96 ? 77.43821 7.27555 23.27221 1.000 22.27725 96 ILE B C 1
ATOM 5880 O O . ILE B 1 96 ? 76.45759 6.72596 22.75740 1.000 20.29301 96 ILE B O 1
ATOM 5896 N N A CYS B 1 97 ? 77.66168 7.23692 24.58621 0.743 22.02299 97 CYS B N 1
ATOM 5897 N N B CYS B 1 97 ? 77.68824 7.20094 24.58140 0.257 21.81139 97 CYS B N 1
ATOM 5898 C CA A CYS B 1 97 ? 76.77087 6.50748 25.48317 0.743 22.76313 97 CYS B CA 1
ATOM 5899 C CA B CYS B 1 97 ? 76.76518 6.54774 25.50029 0.257 22.69994 97 CYS B CA 1
ATOM 5900 C C A CYS B 1 97 ? 75.33461 7.01766 25.39247 0.743 22.60297 97 CYS B C 1
ATOM 5901 C C B CYS B 1 97 ? 75.34090 7.02655 25.29237 0.257 22.49362 97 CYS B C 1
ATOM 5902 O O A CYS B 1 97 ? 74.38786 6.22061 25.35750 0.743 22.55937 97 CYS B O 1
ATOM 5903 O O B CYS B 1 97 ? 74.41662 6.23095 25.08835 0.257 22.64780 97 CYS B O 1
ATOM 5918 N N . ASP B 1 98 ? 75.15137 8.34314 25.35636 1.000 21.98992 98 ASP B N 1
ATOM 5919 C CA . ASP B 1 98 ? 73.82065 8.90479 25.17575 1.000 22.31237 98 ASP B CA 1
ATOM 5920 C C . ASP B 1 98 ? 73.22219 8.41792 23.86475 1.000 20.80418 98 ASP B C 1
ATOM 5921 O O . ASP B 1 98 ? 72.03116 8.09408 23.79416 1.000 20.66984 98 ASP B O 1
ATOM 5930 N N . TYR B 1 99 ? 74.04576 8.33748 22.81629 1.000 20.56353 99 TYR B N 1
ATOM 5931 C CA . TYR B 1 99 ? 73.54877 7.87595 21.52622 1.000 19.98039 99 TYR B CA 1
ATOM 5932 C C . TYR B 1 99 ? 73.14741 6.40202 21.56574 1.000 20.19555 99 TYR B C 1
ATOM 5933 O O . TYR B 1 99 ? 72.13892 6.02073 20.96161 1.000 19.36550 99 TYR B O 1
ATOM 5951 N N . TYR B 1 100 ? 73.91608 5.55299 22.25950 1.000 19.71292 100 TYR B N 1
ATOM 5952 C CA . TYR B 1 100 ? 73.51617 4.15328 22.40437 1.000 22.15619 100 TYR B CA 1
ATOM 5953 C C . TYR B 1 100 ? 72.08086 4.04472 22.90985 1.000 21.76589 100 TYR B C 1
ATOM 5954 O O . TYR B 1 100 ? 71.25568 3.31828 22.34414 1.000 20.78098 100 TYR B O 1
ATOM 5972 N N . SER B 1 101 ? 71.77711 4.74658 24.00591 1.000 20.96998 101 SER B N 1
ATOM 5973 C CA . SER B 1 101 ? 70.45909 4.63267 24.62259 1.000 24.65312 101 SER B CA 1
ATOM 5974 C C . SER B 1 101 ? 69.39389 5.29058 23.76048 1.000 21.76711 101 SER B C 1
ATOM 5975 O O . SER B 1 101 ? 68.31648 4.72568 23.53937 1.000 21.30806 101 SER B O 1
ATOM 5983 N N . TRP B 1 102 ? 69.67319 6.50463 23.29095 1.000 20.18522 102 TRP B N 1
ATOM 5984 C CA . TRP B 1 102 ? 68.77607 7.18172 22.36582 1.000 21.37643 102 TRP B CA 1
ATOM 5985 C C . TRP B 1 102 ? 68.40215 6.26981 21.20758 1.000 21.10450 102 TRP B C 1
ATOM 5986 O O . TRP B 1 102 ? 67.23015 6.16912 20.82513 1.000 19.52600 102 TRP B O 1
ATOM 6007 N N . LEU B 1 103 ? 69.40086 5.58977 20.64019 1.000 20.27337 103 LEU B N 1
ATOM 6008 C CA . LEU B 1 103 ? 69.17580 4.78386 19.44492 1.000 20.50929 103 LEU B CA 1
ATOM 6009 C C . LEU B 1 103 ? 68.41387 3.50350 19.76767 1.000 22.52883 103 LEU B C 1
ATOM 6010 O O . LEU B 1 103 ? 67.49775 3.12480 19.02924 1.000 23.07579 103 LEU B O 1
ATOM 6026 N N . PHE B 1 104 ? 68.77618 2.81018 20.85066 1.000 20.65463 104 PHE B N 1
ATOM 6027 C CA . PHE B 1 104 ? 67.96556 1.67351 21.27747 1.000 28.74754 104 PHE B CA 1
ATOM 6028 C C . PHE B 1 104 ? 66.49661 2.07819 21.39424 1.000 26.11919 104 PHE B C 1
ATOM 6029 O O . PHE B 1 104 ? 65.60811 1.40166 20.86551 1.000 23.85617 104 PHE B O 1
ATOM 6046 N N . PHE B 1 105 ? 66.22003 3.20070 22.06385 1.000 23.96852 105 PHE B N 1
ATOM 6047 C CA . PHE B 1 105 ? 64.82761 3.58943 22.26435 1.000 23.83473 105 PHE B CA 1
ATOM 6048 C C . PHE B 1 105 ? 64.16311 3.99417 20.95272 1.000 23.87732 105 PHE B C 1
ATOM 6049 O O . PHE B 1 105 ? 63.03375 3.57397 20.67260 1.000 20.15021 105 PHE B O 1
ATOM 6066 N N . PHE B 1 106 ? 64.83994 4.79629 20.12684 1.000 23.30741 106 PHE B N 1
ATOM 6067 C CA . PHE B 1 106 ? 64.17259 5.30217 18.93066 1.000 24.74907 106 PHE B CA 1
ATOM 6068 C C . PHE B 1 106 ? 64.00506 4.20691 17.88558 1.000 22.88022 106 PHE B C 1
ATOM 6069 O O . PHE B 1 106 ? 62.97710 4.14743 17.19943 1.000 23.98939 106 PHE B O 1
ATOM 6086 N N . ASP B 1 107 ? 65.00177 3.33185 17.74406 1.000 22.50816 107 ASP B N 1
ATOM 6087 C CA . ASP B 1 107 ? 64.83794 2.20332 16.83716 1.000 25.27792 107 ASP B CA 1
ATOM 6088 C C . ASP B 1 107 ? 63.66337 1.32886 17.26477 1.000 22.62948 107 ASP B C 1
ATOM 6089 O O . ASP B 1 107 ? 62.90977 0.84044 16.41467 1.000 22.62855 107 ASP B O 1
ATOM 6098 N N . ASP B 1 108 ? 63.47872 1.12281 18.57652 1.000 23.55404 108 ASP B N 1
ATOM 6099 C CA . ASP B 1 108 ? 62.31344 0.36196 19.02207 1.000 21.68191 108 ASP B CA 1
ATOM 6100 C C . ASP B 1 108 ? 61.01862 1.07507 18.64025 1.000 25.54540 108 ASP B C 1
ATOM 6101 O O . ASP B 1 108 ? 60.05967 0.43713 18.19055 1.000 24.66873 108 ASP B O 1
ATOM 6110 N N . VAL B 1 109 ? 60.97164 2.40173 18.80876 1.000 22.02030 109 VAL B N 1
ATOM 6111 C CA . VAL B 1 109 ? 59.77576 3.15367 18.42968 1.000 20.60818 109 VAL B CA 1
ATOM 6112 C C . VAL B 1 109 ? 59.49384 2.97998 16.94293 1.000 22.32859 109 VAL B C 1
ATOM 6113 O O . VAL B 1 109 ? 58.34781 2.75842 16.53293 1.000 24.16316 109 VAL B O 1
ATOM 6126 N N . CYS B 1 110 ? 60.53547 3.07608 16.11276 1.000 21.49156 110 CYS B N 1
ATOM 6127 C CA . CYS B 1 110 ? 60.34965 2.92856 14.67314 1.000 20.15181 110 CYS B CA 1
ATOM 6128 C C . CYS B 1 110 ? 59.95517 1.50422 14.30910 1.000 24.14205 110 CYS B C 1
ATOM 6129 O O . CYS B 1 110 ? 59.07910 1.30348 13.46058 1.000 19.97638 110 CYS B O 1
ATOM 6137 N N . GLU B 1 111 ? 60.57353 0.50203 14.94387 1.000 19.28557 111 GLU B N 1
ATOM 6138 C CA . GLU B 1 111 ? 60.15135 -0.87652 14.71330 1.000 20.80875 111 GLU B CA 1
ATOM 6139 C C . GLU B 1 111 ? 58.68229 -1.06525 15.07542 1.000 23.31923 111 GLU B C 1
ATOM 6140 O O . GLU B 1 111 ? 57.91169 -1.66209 14.31564 1.000 20.65640 111 GLU B O 1
ATOM 6152 N N . ASN B 1 112 ? 58.28023 -0.58461 16.25354 1.000 22.65945 112 ASN B N 1
ATOM 6153 C CA . ASN B 1 112 ? 56.90934 -0.80520 16.70041 1.000 25.13963 112 ASN B CA 1
ATOM 6154 C C . ASN B 1 112 ? 55.91053 -0.06804 15.82055 1.000 22.74755 112 ASN B C 1
ATOM 6155 O O . ASN B 1 112 ? 54.78863 -0.54751 15.61889 1.000 22.67320 112 ASN B O 1
ATOM 6166 N N . THR B 1 113 ? 56.28931 1.10483 15.31306 1.000 19.61101 113 THR B N 1
ATOM 6167 C CA . THR B 1 113 ? 55.42523 1.82549 14.38574 1.000 20.89862 113 THR B CA 1
ATOM 6168 C C . THR B 1 113 ? 55.06778 0.94413 13.20052 1.000 19.67581 113 THR B C 1
ATOM 6169 O O . THR B 1 113 ? 53.90657 0.88283 12.77732 1.000 20.62264 113 THR B O 1
ATOM 6180 N N . SER B 1 114 ? 56.06237 0.23950 12.66955 1.000 20.13568 114 SER B N 1
ATOM 6181 C CA . SER B 1 114 ? 55.88508 -0.61400 11.50493 1.000 20.21599 114 SER B CA 1
ATOM 6182 C C . SER B 1 114 ? 55.19589 -1.92040 11.87390 1.000 22.54446 114 SER B C 1
ATOM 6183 O O . SER B 1 114 ? 54.24261 -2.33750 11.20765 1.000 23.21703 114 SER B O 1
ATOM 6191 N N . LEU B 1 115 ? 55.66184 -2.57209 12.94139 1.000 21.36009 115 LEU B N 1
ATOM 6192 C CA . LEU B 1 115 ? 55.09619 -3.85660 13.33908 1.000 24.30653 115 LEU B CA 1
ATOM 6193 C C . LEU B 1 115 ? 53.60381 -3.74526 13.62002 1.000 26.30621 115 LEU B C 1
ATOM 6194 O O . LEU B 1 115 ? 52.83671 -4.67256 13.33256 1.000 28.02083 115 LEU B O 1
ATOM 6210 N N . ASN B 1 116 ? 53.16967 -2.62337 14.19179 1.000 25.89428 116 ASN B N 1
ATOM 6211 C CA . ASN B 1 116 ? 51.76387 -2.42511 14.50106 1.000 28.69974 116 ASN B CA 1
ATOM 6212 C C . ASN B 1 116 ? 50.98102 -1.80001 13.35033 1.000 26.40646 116 ASN B C 1
ATOM 6213 O O . ASN B 1 116 ? 49.85693 -1.33380 13.56735 1.000 24.49914 116 ASN B O 1
ATOM 6224 N N . GLY B 1 117 ? 51.53706 -1.78824 12.13958 1.000 26.92866 117 GLY B N 1
ATOM 6225 C CA . GLY B 1 117 ? 50.75025 -1.58538 10.93986 1.000 25.46013 117 GLY B CA 1
ATOM 6226 C C . GLY B 1 117 ? 50.96030 -0.29876 10.16832 1.000 24.98683 117 GLY B C 1
ATOM 6227 O O . GLY B 1 117 ? 50.20251 -0.03967 9.22572 1.000 24.20835 117 GLY B O 1
ATOM 6231 N N . ALA B 1 118 ? 51.94610 0.51668 10.52329 1.000 21.11290 118 ALA B N 1
ATOM 6232 C CA . ALA B 1 118 ? 52.14996 1.75561 9.79088 1.000 24.37724 118 ALA B CA 1
ATOM 6233 C C . ALA B 1 118 ? 52.69144 1.47419 8.39587 1.000 21.80795 118 ALA B C 1
ATOM 6234 O O . ALA B 1 118 ? 53.47447 0.54570 8.17512 1.000 22.10935 118 ALA B O 1
ATOM 6241 N N . GLU B 1 119 ? 52.25871 2.30322 7.45675 1.000 20.77452 119 GLU B N 1
ATOM 6242 C CA . GLU B 1 119 ? 52.75505 2.26778 6.09612 1.000 21.13628 119 GLU B CA 1
ATOM 6243 C C . GLU B 1 119 ? 54.21882 2.69206 6.06376 1.000 22.64500 119 GLU B C 1
ATOM 6244 O O . GLU B 1 119 ? 54.65391 3.48988 6.89660 1.000 19.26344 119 GLU B O 1
ATOM 6256 N N . PRO B 1 120 ? 55.00117 2.18186 5.10567 1.000 19.68853 120 PRO B N 1
ATOM 6257 C CA . PRO B 1 120 ? 56.41075 2.60604 5.03548 1.000 20.29473 120 PRO B CA 1
ATOM 6258 C C . PRO B 1 120 ? 56.59601 4.11257 4.94366 1.000 20.54233 120 PRO B C 1
ATOM 6259 O O . PRO B 1 120 ? 57.57225 4.63746 5.49422 1.000 19.88071 120 PRO B O 1
ATOM 6270 N N . LYS B 1 121 ? 55.69241 4.83274 4.27173 1.000 21.02894 121 LYS B N 1
ATOM 6271 C CA . LYS B 1 121 ? 55.84322 6.28278 4.18805 1.000 22.28983 121 LYS B CA 1
ATOM 6272 C C . LYS B 1 121 ? 55.82465 6.92320 5.56999 1.000 22.22438 121 LYS B C 1
ATOM 6273 O O . LYS B 1 121 ? 56.51572 7.92128 5.79871 1.000 21.66724 121 LYS B O 1
ATOM 6292 N N . VAL B 1 122 ? 55.04637 6.36597 6.50145 1.000 19.87893 122 VAL B N 1
ATOM 6293 C CA . VAL B 1 122 ? 54.97562 6.93322 7.84415 1.000 22.86264 122 VAL B CA 1
ATOM 6294 C C . VAL B 1 122 ? 56.28251 6.69783 8.58793 1.000 22.07218 122 VAL B C 1
ATOM 6295 O O . VAL B 1 122 ? 56.79545 7.58873 9.27769 1.000 19.67320 122 VAL B O 1
ATOM 6308 N N . VAL B 1 123 ? 56.81495 5.47773 8.48852 1.000 20.31292 123 VAL B N 1
ATOM 6309 C CA . VAL B 1 123 ? 58.11349 5.15458 9.07340 1.000 18.71109 123 VAL B CA 1
ATOM 6310 C C . VAL B 1 123 ? 59.19267 6.06113 8.49644 1.000 21.01945 123 VAL B C 1
ATOM 6311 O O . VAL B 1 123 ? 60.04929 6.58528 9.22028 1.000 18.57101 123 VAL B O 1
ATOM 6324 N N . SER B 1 124 ? 59.17572 6.24043 7.17500 1.000 22.82934 124 SER B N 1
ATOM 6325 C CA . SER B 1 124 ? 60.14273 7.11712 6.52485 1.000 22.69875 124 SER B CA 1
ATOM 6326 C C . SER B 1 124 ? 60.04883 8.53688 7.06858 1.000 21.80235 124 SER B C 1
ATOM 6327 O O . SER B 1 124 ? 61.06632 9.16410 7.38409 1.000 18.97536 124 SER B O 1
ATOM 6335 N N . SER B 1 125 ? 58.82963 9.06375 7.18482 1.000 21.92038 125 SER B N 1
ATOM 6336 C CA . SER B 1 125 ? 58.66788 10.43382 7.65867 1.000 23.14463 125 SER B CA 1
ATOM 6337 C C . SER B 1 125 ? 59.16213 10.57624 9.09116 1.000 25.59725 125 SER B C 1
ATOM 6338 O O . SER B 1 125 ? 59.78647 11.58307 9.44662 1.000 22.86865 125 SER B O 1
ATOM 6346 N N . LEU B 1 126 ? 58.89364 9.57379 9.92729 1.000 22.72297 126 LEU B N 1
ATOM 6347 C CA . LEU B 1 126 ? 59.34306 9.61705 11.31394 1.000 24.28894 126 LEU B CA 1
ATOM 6348 C C . LEU B 1 126 ? 60.86023 9.68153 11.38840 1.000 22.40581 126 LEU B C 1
ATOM 6349 O O . LEU B 1 126 ? 61.42982 10.50450 12.11389 1.000 22.48288 126 LEU B O 1
ATOM 6365 N N . LEU B 1 127 ? 61.53082 8.82200 10.62668 1.000 19.33017 127 LEU B N 1
ATOM 6366 C CA . LEU B 1 127 ? 62.98580 8.77936 10.64826 1.000 21.45324 127 LEU B CA 1
ATOM 6367 C C . LEU B 1 127 ? 63.58725 10.07096 10.11249 1.000 21.74233 127 LEU B C 1
ATOM 6368 O O . LEU B 1 127 ? 64.46387 10.67044 10.74553 1.000 23.94955 127 LEU B O 1
ATOM 6384 N N . PHE B 1 128 ? 63.13973 10.51309 8.93935 1.000 20.65157 128 PHE B N 1
ATOM 6385 C CA . PHE B 1 128 ? 63.74339 11.70295 8.35602 1.000 21.87001 128 PHE B CA 1
ATOM 6386 C C . PHE B 1 128 ? 63.43863 12.93663 9.18987 1.000 23.67651 128 PHE B C 1
ATOM 6387 O O . PHE B 1 128 ? 64.28239 13.83323 9.28815 1.000 25.11860 128 PHE B O 1
ATOM 6404 N N . ASP B 1 129 ? 62.25743 12.98517 9.81686 1.000 23.84811 129 ASP B N 1
ATOM 6405 C CA . ASP B 1 129 ? 61.90899 14.12172 10.66288 1.000 25.88579 129 ASP B CA 1
ATOM 6406 C C . ASP B 1 129 ? 62.81842 14.20766 11.88188 1.000 31.92098 129 ASP B C 1
ATOM 6407 O O . ASP B 1 129 ? 63.22224 15.30435 12.28332 1.000 31.47918 129 ASP B O 1
ATOM 6416 N N . VAL B 1 130 ? 63.14592 13.06937 12.49226 1.000 23.74530 130 VAL B N 1
ATOM 6417 C CA . VAL B 1 130 ? 63.97409 13.09775 13.69397 1.000 20.42260 130 VAL B CA 1
ATOM 6418 C C . VAL B 1 130 ? 65.44632 13.25791 13.33395 1.000 26.85592 130 VAL B C 1
ATOM 6419 O O . VAL B 1 130 ? 66.14109 14.12173 13.88013 1.000 27.47402 130 VAL B O 1
ATOM 6432 N N . TYR B 1 131 ? 65.94586 12.45569 12.39491 1.000 22.07209 131 TYR B N 1
ATOM 6433 C CA . TYR B 1 131 ? 67.35688 12.55486 12.03710 1.000 23.13613 131 TYR B CA 1
ATOM 6434 C C . TYR B 1 131 ? 67.69184 13.82108 11.25867 1.000 27.69499 131 TYR B C 1
ATOM 6435 O O . TYR B 1 131 ? 68.87734 14.09020 11.03524 1.000 25.68996 131 TYR B O 1
ATOM 6453 N N . GLY B 1 132 ? 66.69017 14.60538 10.85747 1.000 29.14991 132 GLY B N 1
ATOM 6454 C CA . GLY B 1 132 ? 66.96560 15.83776 10.13970 1.000 34.66241 132 GLY B CA 1
ATOM 6455 C C . GLY B 1 132 ? 67.82954 16.81383 10.91539 1.000 33.23498 132 GLY B C 1
ATOM 6456 O O . GLY B 1 132 ? 68.51991 17.64629 10.31908 1.000 32.55589 132 GLY B O 1
ATOM 6460 N N . VAL B 1 133 ? 67.81621 16.72594 12.24873 1.000 29.12400 133 VAL B N 1
ATOM 6461 C CA . VAL B 1 133 ? 68.62276 17.63453 13.05261 1.000 31.82568 133 VAL B CA 1
ATOM 6462 C C . VAL B 1 133 ? 70.11876 17.47392 12.78336 1.000 34.53649 133 VAL B C 1
ATOM 6463 O O . VAL B 1 133 ? 70.90414 18.35352 13.15214 1.000 33.70863 133 VAL B O 1
ATOM 6476 N N . LEU B 1 134 ? 70.54464 16.37129 12.15566 1.000 29.21533 134 LEU B N 1
ATOM 6477 C CA . LEU B 1 134 ? 71.96282 16.23066 11.83750 1.000 30.44906 134 LEU B CA 1
ATOM 6478 C C . LEU B 1 134 ? 72.40318 17.17710 10.72728 1.000 34.58670 134 LEU B C 1
ATOM 6479 O O . LEU B 1 134 ? 73.60615 17.40754 10.56883 1.000 35.85641 134 LEU B O 1
ATOM 6495 N N . ARG B 1 135 ? 71.46464 17.73209 9.96482 1.000 38.42143 135 ARG B N 1
ATOM 6496 C CA . ARG B 1 135 ? 71.77077 18.64550 8.86932 1.000 49.66385 135 ARG B CA 1
ATOM 6497 C C . ARG B 1 135 ? 71.39823 20.08601 9.17681 1.000 48.71991 135 ARG B C 1
ATOM 6498 O O . ARG B 1 135 ? 72.15229 20.99862 8.83101 1.000 50.99259 135 ARG B O 1
ATOM 6519 N N . GLY B 1 136 ? 70.25884 20.31183 9.82450 1.000 71.59734 136 GLY B N 1
ATOM 6520 C CA . GLY B 1 136 ? 69.88817 21.63361 10.29367 1.000 72.55334 136 GLY B CA 1
ATOM 6521 C C . GLY B 1 136 ? 70.18704 21.81914 11.77021 1.000 63.89351 136 GLY B C 1
ATOM 6522 O O . GLY B 1 136 ? 69.51305 22.58097 12.46398 1.000 78.49712 136 GLY B O 1
ATOM 6526 N N . HIS B 1 143 ? 59.79455 15.00672 15.60161 1.000 47.84772 143 HIS B N 1
ATOM 6527 C CA . HIS B 1 143 ? 60.49480 16.00131 16.41248 1.000 58.55784 143 HIS B CA 1
ATOM 6528 C C . HIS B 1 143 ? 60.06103 15.99266 17.87031 1.000 60.26832 143 HIS B C 1
ATOM 6529 O O . HIS B 1 143 ? 60.23799 16.98105 18.58373 1.000 64.05852 143 HIS B O 1
ATOM 6536 N N . ALA B 1 144 ? 59.52030 14.86678 18.33169 1.000 82.73566 144 ALA B N 1
ATOM 6537 C CA . ALA B 1 144 ? 58.89305 14.88396 19.67028 1.000 74.73201 144 ALA B CA 1
ATOM 6538 C C . ALA B 1 144 ? 59.92053 14.82390 20.82215 1.000 70.79808 144 ALA B C 1
ATOM 6539 O O . ALA B 1 144 ? 60.41667 15.91488 21.15160 1.000 71.04999 144 ALA B O 1
ATOM 6546 N N . PRO B 1 145 ? 60.21426 13.70608 21.55483 1.000 40.84489 145 PRO B N 1
ATOM 6547 C CA . PRO B 1 145 ? 61.35996 13.78482 22.47588 1.000 38.00708 145 PRO B CA 1
ATOM 6548 C C . PRO B 1 145 ? 62.66844 13.58467 21.73323 1.000 30.48361 145 PRO B C 1
ATOM 6549 O O . PRO B 1 145 ? 63.71688 14.10751 22.12319 1.000 29.56785 145 PRO B O 1
ATOM 6560 N N . PHE B 1 146 ? 62.60724 12.81726 20.64689 1.000 29.31405 146 PHE B N 1
ATOM 6561 C CA . PHE B 1 146 ? 63.83071 12.26666 20.07823 1.000 26.18257 146 PHE B CA 1
ATOM 6562 C C . PHE B 1 146 ? 64.62021 13.30105 19.28488 1.000 23.86360 146 PHE B C 1
ATOM 6563 O O . PHE B 1 146 ? 65.85458 13.28940 19.32338 1.000 21.86612 146 PHE B O 1
ATOM 6580 N N . ALA B 1 147 ? 63.94742 14.21761 18.58683 1.000 28.16499 147 ALA B N 1
ATOM 6581 C CA . ALA B 1 147 ? 64.67336 15.21420 17.80353 1.000 26.44363 147 ALA B CA 1
ATOM 6582 C C . ALA B 1 147 ? 65.53364 16.09639 18.70144 1.000 28.70730 147 ALA B C 1
ATOM 6583 O O . ALA B 1 147 ? 66.71513 16.32723 18.41939 1.000 27.85887 147 ALA B O 1
ATOM 6590 N N . GLN B 1 148 ? 64.95355 16.60332 19.79279 1.000 25.56821 148 GLN B N 1
ATOM 6591 C CA . GLN B 1 148 ? 65.69855 17.50216 20.66708 1.000 27.96758 148 GLN B CA 1
ATOM 6592 C C . GLN B 1 148 ? 66.87612 16.78320 21.31625 1.000 29.64261 148 GLN B C 1
ATOM 6593 O O . GLN B 1 148 ? 67.97171 17.34444 21.43303 1.000 27.05023 148 GLN B O 1
ATOM 6607 N N . ALA B 1 149 ? 66.66556 15.53411 21.74750 1.000 23.12036 149 ALA B N 1
ATOM 6608 C CA . ALA B 1 149 ? 67.73529 14.77641 22.39007 1.000 24.56629 149 ALA B CA 1
ATOM 6609 C C . ALA B 1 149 ? 68.86726 14.48489 21.41443 1.000 23.97018 149 ALA B C 1
ATOM 6610 O O . ALA B 1 149 ? 70.04648 14.57138 21.77866 1.000 24.17592 149 ALA B O 1
ATOM 6617 N N . LEU B 1 150 ? 68.52987 14.12785 20.17319 1.000 21.60380 150 LEU B N 1
ATOM 6618 C CA . LEU B 1 150 ? 69.56194 13.91325 19.16470 1.000 22.12109 150 LEU B CA 1
ATOM 6619 C C . LEU B 1 150 ? 70.34164 15.19350 18.89444 1.000 24.81258 150 LEU B C 1
ATOM 6620 O O . LEU B 1 150 ? 71.56955 15.16451 18.75069 1.000 24.43184 150 LEU B O 1
ATOM 6636 N N . ALA B 1 151 ? 69.64571 16.32719 18.80589 1.000 26.01674 151 ALA B N 1
ATOM 6637 C CA . ALA B 1 151 ? 70.33978 17.59581 18.62170 1.000 24.82476 151 ALA B CA 1
ATOM 6638 C C . ALA B 1 151 ? 71.34394 17.83375 19.74149 1.000 28.97890 151 ALA B C 1
ATOM 6639 O O . ALA B 1 151 ? 72.43058 18.37538 19.50910 1.000 30.03315 151 ALA B O 1
ATOM 6646 N N . ASP B 1 152 ? 71.00368 17.42296 20.96352 1.000 28.99139 152 ASP B N 1
ATOM 6647 C CA . ASP B 1 152 ? 71.90813 17.63074 22.08806 1.000 29.41320 152 ASP B CA 1
ATOM 6648 C C . ASP B 1 152 ? 73.15193 16.76089 21.96300 1.000 30.66545 152 ASP B C 1
ATOM 6649 O O . ASP B 1 152 ? 74.27025 17.21517 22.23505 1.000 30.48035 152 ASP B O 1
ATOM 6658 N N . ILE B 1 153 ? 72.96877 15.50186 21.56868 1.000 24.09247 153 ILE B N 1
ATOM 6659 C CA . ILE B 1 153 ? 74.10233 14.62757 21.28906 1.000 23.97324 153 ILE B CA 1
ATOM 6660 C C . ILE B 1 153 ? 74.96267 15.22219 20.18047 1.000 28.73107 153 ILE B C 1
ATOM 6661 O O . ILE B 1 153 ? 76.19441 15.26331 20.27261 1.000 26.57477 153 ILE B O 1
ATOM 6677 N N . TRP B 1 154 ? 74.31457 15.69327 19.11143 1.000 26.30105 154 TRP B N 1
ATOM 6678 C CA . TRP B 1 154 ? 75.03977 16.10848 17.91384 1.000 29.16275 154 TRP B CA 1
ATOM 6679 C C . TRP B 1 154 ? 75.84688 17.37235 18.16696 1.000 29.76115 154 TRP B C 1
ATOM 6680 O O . TRP B 1 154 ? 76.94821 17.53235 17.62724 1.000 30.71160 154 TRP B O 1
ATOM 6701 N N . ARG B 1 155 ? 75.31450 18.28091 18.98449 1.000 29.22350 155 ARG B N 1
ATOM 6702 C CA . ARG B 1 155 ? 76.07102 19.46780 19.36605 1.000 34.21950 155 ARG B CA 1
ATOM 6703 C C . ARG B 1 155 ? 77.38973 19.09255 20.03242 1.000 32.04177 155 ARG B C 1
ATOM 6704 O O . ARG B 1 155 ? 78.42419 19.71820 19.77331 1.000 33.74651 155 ARG B O 1
ATOM 6725 N N . ARG B 1 156 ? 77.37824 18.07258 20.89009 1.000 29.68565 156 ARG B N 1
ATOM 6726 C CA . ARG B 1 156 ? 78.60275 17.67838 21.57580 1.000 31.99336 156 ARG B CA 1
ATOM 6727 C C . ARG B 1 156 ? 79.54589 16.91235 20.65451 1.000 35.00266 156 ARG B C 1
ATOM 6728 O O . ARG B 1 156 ? 80.75277 17.17586 20.63399 1.000 35.77249 156 ARG B O 1
ATOM 6749 N N . ILE B 1 157 ? 79.02348 15.95208 19.89390 1.000 30.18980 157 ILE B N 1
ATOM 6750 C CA . ILE B 1 157 ? 79.88249 15.20255 18.98323 1.000 33.40431 157 ILE B CA 1
ATOM 6751 C C . ILE B 1 157 ? 80.41812 16.12174 17.89503 1.000 40.93145 157 ILE B C 1
ATOM 6752 O O . ILE B 1 157 ? 81.61634 16.11588 17.58652 1.000 35.00556 157 ILE B O 1
ATOM 6768 N N . GLY B 1 158 ? 79.53555 16.93697 17.31158 1.000 42.29058 158 GLY B N 1
ATOM 6769 C CA . GLY B 1 158 ? 79.92023 17.75431 16.17642 1.000 46.93340 158 GLY B CA 1
ATOM 6770 C C . GLY B 1 158 ? 81.10878 18.64749 16.45457 1.000 49.45001 158 GLY B C 1
ATOM 6771 O O . GLY B 1 158 ? 81.90205 18.92938 15.55234 1.000 56.90516 158 GLY B O 1
ATOM 6775 N N . ASP B 1 159 ? 81.25931 19.09470 17.70121 1.000 46.68725 159 ASP B N 1
ATOM 6776 C CA . ASP B 1 159 ? 82.36703 19.97498 18.03912 1.000 53.61695 159 ASP B CA 1
ATOM 6777 C C . ASP B 1 159 ? 83.71440 19.26609 18.01931 1.000 52.70844 159 ASP B C 1
ATOM 6778 O O . ASP B 1 159 ? 84.74946 19.93918 17.97148 1.000 55.03124 159 ASP B O 1
ATOM 6787 N N . GLY B 1 160 ? 83.73281 17.93745 18.06147 1.000 43.26401 160 GLY B N 1
ATOM 6788 C CA . GLY B 1 160 ? 84.99044 17.22860 18.17318 1.000 39.33602 160 GLY B CA 1
ATOM 6789 C C . GLY B 1 160 ? 85.37277 16.41676 16.95459 1.000 36.68362 160 GLY B C 1
ATOM 6790 O O . GLY B 1 160 ? 86.05786 15.39868 17.08546 1.000 37.45084 160 GLY B O 1
ATOM 6794 N N A CYS B 1 161 ? 84.99534 16.87481 15.76326 0.648 34.80020 161 CYS B N 1
ATOM 6795 N N B CYS B 1 161 ? 84.93193 16.84190 15.77013 0.352 34.76440 161 CYS B N 1
ATOM 6796 C CA A CYS B 1 161 ? 85.19658 16.06746 14.56852 0.648 32.62439 161 CYS B CA 1
ATOM 6797 C CA B CYS B 1 161 ? 85.12015 16.07226 14.54721 0.352 32.48747 161 CYS B CA 1
ATOM 6798 C C A CYS B 1 161 ? 85.23143 16.96857 13.34708 0.648 33.40342 161 CYS B C 1
ATOM 6799 C C B CYS B 1 161 ? 85.28612 17.01555 13.36845 0.352 33.40094 161 CYS B C 1
ATOM 6800 O O A CYS B 1 161 ? 84.57778 18.01793 13.33569 0.648 35.27612 161 CYS B O 1
ATOM 6801 O O B CYS B 1 161 ? 84.77718 18.14233 13.40581 0.352 35.31921 161 CYS B O 1
ATOM 6816 N N . PRO B 1 162 ? 85.96943 16.58745 12.30796 1.000 30.77927 162 PRO B N 1
ATOM 6817 C CA . PRO B 1 162 ? 86.00391 17.38155 11.07767 1.000 31.78147 162 PRO B CA 1
ATOM 6818 C C . PRO B 1 162 ? 84.79723 17.10633 10.19050 1.000 34.34844 162 PRO B C 1
ATOM 6819 O O . PRO B 1 162 ? 84.07531 16.11951 10.34422 1.000 30.14396 162 PRO B O 1
ATOM 6830 N N . GLY B 1 163 ? 84.62380 17.99681 9.21347 1.000 28.56979 163 GLY B N 1
ATOM 6831 C CA . GLY B 1 163 ? 83.46189 17.92027 8.34640 1.000 30.49834 163 GLY B CA 1
ATOM 6832 C C . GLY B 1 163 ? 83.35931 16.60580 7.59931 1.000 32.33920 163 GLY B C 1
ATOM 6833 O O . GLY B 1 163 ? 82.27637 16.02407 7.50093 1.000 31.60529 163 GLY B O 1
ATOM 6837 N N . PHE B 1 164 ? 84.47828 16.11774 7.05499 1.000 28.28604 164 PHE B N 1
ATOM 6838 C CA . PHE B 1 164 ? 84.39379 14.89958 6.25686 1.000 30.36854 164 PHE B CA 1
ATOM 6839 C C . PHE B 1 164 ? 83.92336 13.72065 7.10025 1.000 24.99532 164 PHE B C 1
ATOM 6840 O O . PHE B 1 164 ? 83.24830 12.82229 6.58493 1.000 25.01758 164 PHE B O 1
ATOM 6857 N N . TRP B 1 165 ? 84.24066 13.71097 8.39658 1.000 27.14697 165 TRP B N 1
ATOM 6858 C CA . TRP B 1 165 ? 83.72606 12.64654 9.25067 1.000 25.43011 165 TRP B CA 1
ATOM 6859 C C . TRP B 1 165 ? 82.24115 12.84112 9.53743 1.000 23.71281 165 TRP B C 1
ATOM 6860 O O . TRP B 1 165 ? 81.47958 11.86864 9.58342 1.000 22.47868 165 TRP B O 1
ATOM 6881 N N . ARG B 1 166 ? 81.80529 14.08574 9.73941 1.000 24.40076 166 ARG B N 1
ATOM 6882 C CA . ARG B 1 166 ? 80.38155 14.31795 9.95586 1.000 23.13574 166 ARG B CA 1
ATOM 6883 C C . ARG B 1 166 ? 79.56668 13.85913 8.75156 1.000 24.97498 166 ARG B C 1
ATOM 6884 O O . ARG B 1 166 ? 78.52347 13.21434 8.90844 1.000 25.05189 166 ARG B O 1
ATOM 6905 N N . ARG B 1 167 ? 80.03480 14.15865 7.53774 1.000 22.86646 167 ARG B N 1
ATOM 6906 C CA . ARG B 1 167 ? 79.31586 13.69738 6.35444 1.000 25.99063 167 ARG B CA 1
ATOM 6907 C C . ARG B 1 167 ? 79.31002 12.17446 6.28854 1.000 22.73301 167 ARG B C 1
ATOM 6908 O O . ARG B 1 167 ? 78.32117 11.56673 5.86119 1.000 21.58056 167 ARG B O 1
ATOM 6929 N N . ARG B 1 168 ? 80.39913 11.54141 6.73022 1.000 24.00619 168 ARG B N 1
ATOM 6930 C CA . ARG B 1 168 ? 80.47536 10.08342 6.74170 1.000 21.40298 168 ARG B CA 1
ATOM 6931 C C . ARG B 1 168 ? 79.43394 9.48036 7.67938 1.000 20.80571 168 ARG B C 1
ATOM 6932 O O . ARG B 1 168 ? 78.70090 8.55853 7.30286 1.000 20.02225 168 ARG B O 1
ATOM 6953 N N . LEU B 1 169 ? 79.35727 9.98569 8.91134 1.000 18.91976 169 LEU B N 1
ATOM 6954 C CA . LEU B 1 169 ? 78.34551 9.50495 9.84773 1.000 18.68117 169 LEU B CA 1
ATOM 6955 C C . LEU B 1 169 ? 76.93908 9.72161 9.29835 1.000 20.34614 169 LEU B C 1
ATOM 6956 O O . LEU B 1 169 ? 76.08631 8.82720 9.35719 1.000 19.44927 169 LEU B O 1
ATOM 6972 N N . ILE B 1 170 ? 76.67826 10.90968 8.75653 1.000 19.61413 170 ILE B N 1
ATOM 6973 C CA . ILE B 1 170 ? 75.34320 11.21626 8.25253 1.000 22.13370 170 ILE B CA 1
ATOM 6974 C C . ILE B 1 170 ? 74.95501 10.25634 7.13424 1.000 19.63734 170 ILE B C 1
ATOM 6975 O O . ILE B 1 170 ? 73.80744 9.79840 7.06335 1.000 19.39622 170 ILE B O 1
ATOM 6991 N N . ARG B 1 171 ? 75.89365 9.94721 6.23399 1.000 20.20308 171 ARG B N 1
ATOM 6992 C CA . ARG B 1 171 ? 75.60351 8.97927 5.18020 1.000 23.95342 171 ARG B CA 1
ATOM 6993 C C . ARG B 1 171 ? 75.23754 7.62325 5.76989 1.000 19.09564 171 ARG B C 1
ATOM 6994 O O . ARG B 1 171 ? 74.31301 6.95600 5.29119 1.000 18.45220 171 ARG B O 1
ATOM 7015 N N . HIS B 1 172 ? 75.96987 7.18737 6.79897 1.000 19.03884 172 HIS B N 1
ATOM 7016 C CA . HIS B 1 172 ? 75.65589 5.91446 7.43775 1.000 20.64237 172 HIS B CA 1
ATOM 7017 C C . HIS B 1 172 ? 74.29191 5.95287 8.11005 1.000 18.31873 172 HIS B C 1
ATOM 7018 O O . HIS B 1 172 ? 73.59649 4.93098 8.16250 1.000 16.97803 172 HIS B O 1
ATOM 7032 N N . VAL B 1 173 ? 73.89379 7.11823 8.62323 1.000 17.40567 173 VAL B N 1
ATOM 7033 C CA . VAL B 1 173 ? 72.54777 7.27656 9.16137 1.000 18.30473 173 VAL B CA 1
ATOM 7034 C C . VAL B 1 173 ? 71.52075 7.17143 8.04119 1.000 19.15318 173 VAL B C 1
ATOM 7035 O O . VAL B 1 173 ? 70.50666 6.47675 8.16998 1.000 17.95383 173 VAL B O 1
ATOM 7048 N N . GLU B 1 174 ? 71.76604 7.87401 6.92882 1.000 17.47216 174 GLU B N 1
ATOM 7049 C CA . GLU B 1 174 ? 70.88433 7.77571 5.76948 1.000 18.36746 174 GLU B CA 1
ATOM 7050 C C . GLU B 1 174 ? 70.79867 6.34307 5.25768 1.000 19.02750 174 GLU B C 1
ATOM 7051 O O . GLU B 1 174 ? 69.73142 5.89746 4.81727 1.000 18.85100 174 GLU B O 1
ATOM 7063 N N . ASN B 1 175 ? 71.91933 5.61184 5.29282 1.000 16.73366 175 ASN B N 1
ATOM 7064 C CA . ASN B 1 175 ? 71.89818 4.19519 4.93718 1.000 17.52133 175 ASN B CA 1
ATOM 7065 C C . ASN B 1 175 ? 70.95824 3.43059 5.86186 1.000 16.25807 175 ASN B C 1
ATOM 7066 O O . ASN B 1 175 ? 70.13727 2.62449 5.41263 1.000 16.09642 175 ASN B O 1
ATOM 7077 N N . TYR B 1 176 ? 71.08596 3.66477 7.17110 1.000 18.47532 176 TYR B N 1
ATOM 7078 C CA . TYR B 1 176 ? 70.21973 3.01553 8.15099 1.000 17.28875 176 TYR B CA 1
ATOM 7079 C C . TYR B 1 176 ? 68.74991 3.34761 7.91939 1.000 16.52749 176 TYR B C 1
ATOM 7080 O O . TYR B 1 176 ? 67.88231 2.47456 8.05404 1.000 17.50240 176 TYR B O 1
ATOM 7098 N N . ILE B 1 177 ? 68.44491 4.60392 7.58407 1.000 16.73493 177 ILE B N 1
ATOM 7099 C CA . ILE B 1 177 ? 67.05383 4.98165 7.34205 1.000 16.91201 177 ILE B CA 1
ATOM 7100 C C . ILE B 1 177 ? 66.49744 4.19137 6.16473 1.000 16.71401 177 ILE B C 1
ATOM 7101 O O . ILE B 1 177 ? 65.40563 3.61471 6.23942 1.000 16.72660 177 ILE B O 1
ATOM 7117 N N . ASP B 1 178 ? 67.24686 4.14918 5.06022 1.000 16.57588 178 ASP B N 1
ATOM 7118 C CA . ASP B 1 178 ? 66.83038 3.33876 3.92216 1.000 16.86816 178 ASP B CA 1
ATOM 7119 C C . ASP B 1 178 ? 66.60424 1.89213 4.34307 1.000 18.28866 178 ASP B C 1
ATOM 7120 O O . ASP B 1 178 ? 65.61888 1.26339 3.93902 1.000 17.68285 178 ASP B O 1
ATOM 7129 N N . GLY B 1 179 ? 67.50873 1.34314 5.15247 1.000 19.85332 179 GLY B N 1
ATOM 7130 C CA . GLY B 1 179 ? 67.33477 -0.02590 5.60440 1.000 17.26073 179 GLY B CA 1
ATOM 7131 C C . GLY B 1 179 ? 66.07050 -0.20572 6.41924 1.000 16.06623 179 GLY B C 1
ATOM 7132 O O . GLY B 1 179 ? 65.36322 -1.20637 6.27570 1.000 16.30914 179 GLY B O 1
ATOM 7136 N N . CYS B 1 180 ? 65.75637 0.77624 7.26877 1.000 16.29570 180 CYS B N 1
ATOM 7137 C CA . CYS B 1 180 ? 64.56150 0.68623 8.10085 1.000 17.00453 180 CYS B CA 1
ATOM 7138 C C . CYS B 1 180 ? 63.29129 0.81259 7.27065 1.000 18.39340 180 CYS B C 1
ATOM 7139 O O . CYS B 1 180 ? 62.28495 0.15780 7.56511 1.000 17.95734 180 CYS B O 1
ATOM 7147 N N . VAL B 1 181 ? 63.30516 1.66543 6.24559 1.000 16.85525 181 VAL B N 1
ATOM 7148 C CA . VAL B 1 181 ? 62.12139 1.79298 5.40372 1.000 16.88817 181 VAL B CA 1
ATOM 7149 C C . VAL B 1 181 ? 61.91580 0.50537 4.61656 1.000 16.70644 181 VAL B C 1
ATOM 7150 O O . VAL B 1 181 ? 60.78081 0.07181 4.38591 1.000 18.12000 181 VAL B O 1
ATOM 7163 N N . TRP B 1 182 ? 63.01199 -0.13316 4.20543 1.000 16.39768 182 TRP B N 1
ATOM 7164 C CA . TRP B 1 182 ? 62.91207 -1.42546 3.53733 1.000 20.79463 182 TRP B CA 1
ATOM 7165 C C . TRP B 1 182 ? 62.31133 -2.47654 4.46159 1.000 16.95276 182 TRP B C 1
ATOM 7166 O O . TRP B 1 182 ? 61.44333 -3.25498 4.04774 1.000 17.23339 182 TRP B O 1
ATOM 7187 N N . GLU B 1 183 ? 62.75095 -2.51379 5.72097 1.000 19.80994 183 GLU B N 1
ATOM 7188 C CA . GLU B 1 183 ? 62.13021 -3.42268 6.67794 1.000 16.51531 183 GLU B CA 1
ATOM 7189 C C . GLU B 1 183 ? 60.63226 -3.16271 6.76938 1.000 16.91223 183 GLU B C 1
ATOM 7190 O O . GLU B 1 183 ? 59.82275 -4.09714 6.76895 1.000 18.53800 183 GLU B O 1
ATOM 7202 N N . ALA B 1 184 ? 60.24944 -1.88513 6.85368 1.000 17.16373 184 ALA B N 1
ATOM 7203 C CA . ALA B 1 184 ? 58.83718 -1.52883 6.91100 1.000 19.01937 184 ALA B CA 1
ATOM 7204 C C . ALA B 1 184 ? 58.09118 -2.01156 5.67328 1.000 17.47015 184 ALA B C 1
ATOM 7205 O O . ALA B 1 184 ? 56.92825 -2.41840 5.76637 1.000 17.79922 184 ALA B O 1
ATOM 7212 N N . GLN B 1 185 ? 58.73122 -1.95507 4.49896 1.000 17.21799 185 GLN B N 1
ATOM 7213 C CA . GLN B 1 185 ? 58.08306 -2.47008 3.29405 1.000 17.30708 185 GLN B CA 1
ATOM 7214 C C . GLN B 1 185 ? 57.88930 -3.97800 3.37838 1.000 17.30864 185 GLN B C 1
ATOM 7215 O O . GLN B 1 185 ? 56.83857 -4.49527 2.98243 1.000 17.59967 185 GLN B O 1
ATOM 7229 N N . ASN B 1 186 ? 58.88968 -4.70137 3.88642 1.000 17.04652 186 ASN B N 1
ATOM 7230 C CA . ASN B 1 186 ? 58.72856 -6.13949 4.06897 1.000 17.61042 186 ASN B CA 1
ATOM 7231 C C . ASN B 1 186 ? 57.53200 -6.44072 4.95651 1.000 19.10228 186 ASN B C 1
ATOM 7232 O O . ASN B 1 186 ? 56.75857 -7.36485 4.68492 1.000 17.81994 186 ASN B O 1
ATOM 7243 N N . ARG B 1 187 ? 57.38246 -5.69084 6.04584 1.000 17.66682 187 ARG B N 1
ATOM 7244 C CA . ARG B 1 187 ? 56.26507 -5.94406 6.94454 1.000 18.12288 187 ARG B CA 1
ATOM 7245 C C . ARG B 1 187 ? 54.94590 -5.61149 6.26272 1.000 18.48230 187 ARG B C 1
ATOM 7246 O O . ARG B 1 187 ? 53.97288 -6.36413 6.38162 1.000 18.88084 187 ARG B O 1
ATOM 7267 N N . GLN B 1 188 ? 54.90384 -4.51474 5.50384 1.000 18.40305 188 GLN B N 1
ATOM 7268 C CA . GLN B 1 188 ? 53.68524 -4.19190 4.77314 1.000 19.44790 188 GLN B CA 1
ATOM 7269 C C . GLN B 1 188 ? 53.31479 -5.29807 3.79406 1.000 18.87345 188 GLN B C 1
ATOM 7270 O O . GLN B 1 188 ? 52.13141 -5.59718 3.59839 1.000 19.53176 188 GLN B O 1
ATOM 7284 N N . LEU B 1 189 ? 54.30678 -5.90477 3.15680 1.000 19.66196 189 LEU B N 1
ATOM 7285 C CA . LEU B 1 189 ? 54.05556 -6.97543 2.20661 1.000 21.53950 189 LEU B CA 1
ATOM 7286 C C . LEU B 1 189 ? 54.02007 -8.35109 2.85833 1.000 21.99997 189 LEU B C 1
ATOM 7287 O O . LEU B 1 189 ? 53.89334 -9.35038 2.14326 1.000 20.43364 189 LEU B O 1
ATOM 7303 N N . ASP B 1 190 ? 54.15187 -8.43439 4.18574 1.000 20.89709 190 ASP B N 1
ATOM 7304 C CA . ASP B 1 190 ? 54.08153 -9.71402 4.89933 1.000 22.29608 190 ASP B CA 1
ATOM 7305 C C . ASP B 1 190 ? 55.12676 -10.68214 4.34967 1.000 22.36390 190 ASP B C 1
ATOM 7306 O O . ASP B 1 190 ? 54.85575 -11.85799 4.09640 1.000 21.77015 190 ASP B O 1
ATOM 7315 N N A ARG B 1 191 ? 56.33820 -10.16499 4.17816 0.508 22.46790 191 ARG B N 1
ATOM 7316 N N B ARG B 1 191 ? 56.35022 -10.18128 4.19357 0.492 22.47187 191 ARG B N 1
ATOM 7317 C CA A ARG B 1 191 ? 57.40995 -10.82230 3.44758 0.508 22.45537 191 ARG B CA 1
ATOM 7318 C CA B ARG B 1 191 ? 57.38887 -10.85295 3.42446 0.492 22.44721 191 ARG B CA 1
ATOM 7319 C C A ARG B 1 191 ? 58.55533 -11.14090 4.39283 0.508 22.30484 191 ARG B C 1
ATOM 7320 C C B ARG B 1 191 ? 58.62066 -11.09302 4.28263 0.492 22.30181 191 ARG B C 1
ATOM 7321 O O A ARG B 1 191 ? 58.87242 -10.34980 5.28482 0.508 21.82139 191 ARG B O 1
ATOM 7322 O O B ARG B 1 191 ? 59.08001 -10.18675 4.98263 0.492 21.03064 191 ARG B O 1
ATOM 7363 N N . VAL B 1 192 ? 59.18128 -12.29223 4.18160 1.000 18.97283 192 VAL B N 1
ATOM 7364 C CA . VAL B 1 192 ? 60.47949 -12.60702 4.76978 1.000 21.27788 192 VAL B CA 1
ATOM 7365 C C . VAL B 1 192 ? 61.51766 -12.39676 3.67168 1.000 21.69982 192 VAL B C 1
ATOM 7366 O O . VAL B 1 192 ? 61.44130 -13.07279 2.63185 1.000 20.03379 192 VAL B O 1
ATOM 7379 N N . PRO B 1 193 ? 62.47530 -11.49066 3.83851 1.000 19.40771 193 PRO B N 1
ATOM 7380 C CA . PRO B 1 193 ? 63.41158 -11.22148 2.74169 1.000 21.56134 193 PRO B CA 1
ATOM 7381 C C . PRO B 1 193 ? 64.32049 -12.41176 2.47062 1.000 21.34711 193 PRO B C 1
ATOM 7382 O O . PRO B 1 193 ? 64.60753 -13.22217 3.35371 1.000 20.93562 193 PRO B O 1
ATOM 7393 N N . SER B 1 194 ? 64.76979 -12.51801 1.22169 1.000 18.19674 194 SER B N 1
ATOM 7394 C CA . SER B 1 194 ? 65.74601 -13.53933 0.86780 1.000 19.93896 194 SER B CA 1
ATOM 7395 C C . SER B 1 194 ? 67.06934 -13.26038 1.57942 1.000 19.46823 194 SER B C 1
ATOM 7396 O O . SER B 1 194 ? 67.38389 -12.12334 1.93871 1.000 18.53314 194 SER B O 1
ATOM 7404 N N . ARG B 1 195 ? 67.85969 -14.31769 1.77964 1.000 20.00182 195 ARG B N 1
ATOM 7405 C CA . ARG B 1 195 ? 68.99349 -14.20034 2.69063 1.000 22.11600 195 ARG B CA 1
ATOM 7406 C C . ARG B 1 195 ? 70.04431 -13.21599 2.18234 1.000 20.41031 195 ARG B C 1
ATOM 7407 O O . ARG B 1 195 ? 70.52572 -12.36665 2.94149 1.000 18.49920 195 ARG B O 1
ATOM 7428 N N . ALA B 1 196 ? 70.45946 -13.34317 0.91969 1.000 21.16484 196 ALA B N 1
ATOM 7429 C CA . ALA B 1 196 ? 71.52183 -12.46971 0.42868 1.000 20.23321 196 ALA B CA 1
ATOM 7430 C C . ALA B 1 196 ? 71.12187 -11.00462 0.54623 1.000 19.64103 196 ALA B C 1
ATOM 7431 O O . ALA B 1 196 ? 71.94919 -10.15146 0.88634 1.000 20.28777 196 ALA B O 1
ATOM 7438 N N . VAL B 1 197 ? 69.85388 -10.69258 0.27263 1.000 19.50747 197 VAL B N 1
ATOM 7439 C CA . VAL B 1 197 ? 69.40702 -9.30765 0.36655 1.000 17.03315 197 VAL B CA 1
ATOM 7440 C C . VAL B 1 197 ? 69.33411 -8.87974 1.82347 1.000 20.98880 197 VAL B C 1
ATOM 7441 O O . VAL B 1 197 ? 69.74169 -7.76747 2.18014 1.000 17.51780 197 VAL B O 1
ATOM 7454 N N . PHE B 1 198 ? 68.82912 -9.75538 2.69161 1.000 18.99294 198 PHE B N 1
ATOM 7455 C CA . PHE B 1 198 ? 68.80593 -9.43236 4.11044 1.000 19.54334 198 PHE B CA 1
ATOM 7456 C C . PHE B 1 198 ? 70.20935 -9.16034 4.64225 1.000 18.38368 198 PHE B C 1
ATOM 7457 O O . PHE B 1 198 ? 70.42566 -8.20582 5.39730 1.000 17.73397 198 PHE B O 1
ATOM 7474 N N . GLU B 1 199 ? 71.17372 -10.01533 4.29061 1.000 17.52257 199 GLU B N 1
ATOM 7475 C CA . GLU B 1 199 ? 72.52171 -9.84980 4.82427 1.000 21.41033 199 GLU B CA 1
ATOM 7476 C C . GLU B 1 199 ? 73.11272 -8.51556 4.39880 1.000 22.29345 199 GLU B C 1
ATOM 7477 O O . GLU B 1 199 ? 73.76230 -7.83265 5.19812 1.000 22.32388 199 GLU B O 1
ATOM 7489 N N . GLY B 1 200 ? 72.88306 -8.11973 3.14721 1.000 17.54957 200 GLY B N 1
ATOM 7490 C CA . GLY B 1 200 ? 73.33432 -6.81202 2.70818 1.000 18.86458 200 GLY B CA 1
ATOM 7491 C C . GLY B 1 200 ? 72.64099 -5.68661 3.44934 1.000 21.24716 200 GLY B C 1
ATOM 7492 O O . GLY B 1 200 ? 73.28284 -4.73987 3.91249 1.000 20.52790 200 GLY B O 1
ATOM 7496 N N . MET B 1 201 ? 71.31634 -5.77111 3.57546 1.000 15.98210 201 MET B N 1
ATOM 7497 C CA . MET B 1 201 ? 70.59218 -4.66152 4.18600 1.000 15.61373 201 MET B CA 1
ATOM 7498 C C . MET B 1 201 ? 70.84308 -4.60181 5.68299 1.000 17.03499 201 MET B C 1
ATOM 7499 O O . MET B 1 201 ? 70.82024 -3.51822 6.27739 1.000 18.89979 201 MET B O 1
ATOM 7513 N N . ARG B 1 202 ? 71.07866 -5.76096 6.29789 1.000 17.72276 202 ARG B N 1
ATOM 7514 C CA . ARG B 1 202 ? 71.38994 -5.82418 7.71954 1.000 17.69111 202 ARG B CA 1
ATOM 7515 C C . ARG B 1 202 ? 72.62460 -5.00977 8.06894 1.000 15.57554 202 ARG B C 1
ATOM 7516 O O . ARG B 1 202 ? 72.76694 -4.55052 9.20946 1.000 20.10821 202 ARG B O 1
ATOM 7537 N N . MET B 1 203 ? 73.53583 -4.83113 7.11747 1.000 17.14970 203 MET B N 1
ATOM 7538 C CA . MET B 1 203 ? 74.72443 -4.03855 7.40691 1.000 16.40225 203 MET B CA 1
ATOM 7539 C C . MET B 1 203 ? 74.34473 -2.59109 7.66916 1.000 18.51419 203 MET B C 1
ATOM 7540 O O . MET B 1 203 ? 75.05132 -1.88389 8.39309 1.000 15.80356 203 MET B O 1
ATOM 7554 N N . HIS B 1 204 ? 73.21428 -2.15615 7.12234 1.000 19.02701 204 HIS B N 1
ATOM 7555 C CA . HIS B 1 204 ? 72.71150 -0.80621 7.32186 1.000 16.65589 204 HIS B CA 1
ATOM 7556 C C . HIS B 1 204 ? 71.79165 -0.71409 8.53061 1.000 17.63355 204 HIS B C 1
ATOM 7557 O O . HIS B 1 204 ? 71.92204 0.21659 9.33420 1.000 19.05852 204 HIS B O 1
ATOM 7571 N N . THR B 1 205 ? 70.86722 -1.66448 8.68804 1.000 17.55351 205 THR B N 1
ATOM 7572 C CA . THR B 1 205 ? 69.94535 -1.58647 9.81119 1.000 18.11154 205 THR B CA 1
ATOM 7573 C C . THR B 1 205 ? 70.64325 -1.80567 11.14329 1.000 18.57359 205 THR B C 1
ATOM 7574 O O . THR B 1 205 ? 70.11788 -1.38735 12.17901 1.000 17.29578 205 THR B O 1
ATOM 7585 N N . SER B 1 206 ? 71.79846 -2.47205 11.14260 1.000 16.91310 206 SER B N 1
ATOM 7586 C CA . SER B 1 206 ? 72.48825 -2.76613 12.39128 1.000 17.46884 206 SER B CA 1
ATOM 7587 C C . SER B 1 206 ? 73.08880 -1.52162 13.03149 1.000 19.18399 206 SER B C 1
ATOM 7588 O O . SER B 1 206 ? 73.30807 -1.51717 14.24608 1.000 17.97796 206 SER B O 1
ATOM 7596 N N . THR B 1 207 ? 73.33506 -0.47476 12.23843 1.000 17.37192 207 THR B N 1
ATOM 7597 C CA . THR B 1 207 ? 74.05106 0.75775 12.57157 1.000 16.64425 207 THR B CA 1
ATOM 7598 C C . THR B 1 207 ? 75.52431 0.54485 12.91714 1.000 16.76082 207 THR B C 1
ATOM 7599 O O . THR B 1 207 ? 76.20465 1.50536 13.29867 1.000 20.82519 207 THR B O 1
ATOM 7610 N N . MET B 1 208 ? 76.05753 -0.66955 12.77194 1.000 18.64872 208 MET B N 1
ATOM 7611 C CA . MET B 1 208 ? 77.45617 -0.87268 13.13567 1.000 18.58550 208 MET B CA 1
ATOM 7612 C C . MET B 1 208 ? 78.41475 0.01741 12.35724 1.000 16.87790 208 MET B C 1
ATOM 7613 O O . MET B 1 208 ? 79.47025 0.38226 12.88527 1.000 17.15779 208 MET B O 1
ATOM 7627 N N . TYR B 1 209 ? 78.08315 0.40847 11.12811 1.000 16.67765 209 TYR B N 1
ATOM 7628 C CA . TYR B 1 209 ? 78.98238 1.33445 10.44871 1.000 16.81781 209 TYR B CA 1
ATOM 7629 C C . TYR B 1 209 ? 79.08156 2.65381 11.20518 1.000 17.90847 209 TYR B C 1
ATOM 7630 O O . TYR B 1 209 ? 80.14553 3.28147 11.21528 1.000 17.43996 209 TYR B O 1
ATOM 7648 N N . GLU B 1 210 ? 77.98959 3.08916 11.84434 1.000 17.33337 210 GLU B N 1
ATOM 7649 C CA . GLU B 1 210 ? 78.05286 4.29296 12.66565 1.000 18.03624 210 GLU B CA 1
ATOM 7650 C C . GLU B 1 210 ? 78.98977 4.09404 13.84493 1.000 20.41767 210 GLU B C 1
ATOM 7651 O O . GLU B 1 210 ? 79.72846 5.00606 14.23157 1.000 19.29438 210 GLU B O 1
ATOM 7663 N N . PHE B 1 211 ? 78.96515 2.90941 14.43786 1.000 21.36765 211 PHE B N 1
ATOM 7664 C CA . PHE B 1 211 ? 79.79642 2.66380 15.60464 1.000 18.07193 211 PHE B CA 1
ATOM 7665 C C . PHE B 1 211 ? 81.24617 2.42672 15.23168 1.000 19.07387 211 PHE B C 1
ATOM 7666 O O . PHE B 1 211 ? 82.12135 2.68509 16.06247 1.000 19.08984 211 PHE B O 1
ATOM 7683 N N . TRP B 1 212 ? 81.53663 2.03119 13.99000 1.000 17.94037 212 TRP B N 1
ATOM 7684 C CA . TRP B 1 212 ? 82.91376 2.14035 13.52598 1.000 18.14868 212 TRP B CA 1
ATOM 7685 C C . TRP B 1 212 ? 83.31720 3.60895 13.37658 1.000 20.53457 212 TRP B C 1
ATOM 7686 O O . TRP B 1 212 ? 84.40798 4.00888 13.80108 1.000 19.48428 212 TRP B O 1
ATOM 7707 N N . ASP B 1 213 ? 82.45563 4.42730 12.75157 1.000 18.49869 213 ASP B N 1
ATOM 7708 C CA . ASP B 1 213 ? 82.71064 5.86558 12.71291 1.000 19.95991 213 ASP B CA 1
ATOM 7709 C C . ASP B 1 213 ? 83.07477 6.38619 14.10030 1.000 20.99084 213 ASP B C 1
ATOM 7710 O O . ASP B 1 213 ? 84.02635 7.15969 14.25455 1.000 20.56776 213 ASP B O 1
ATOM 7719 N N . PHE B 1 214 ? 82.34061 5.95431 15.13016 1.000 19.10946 214 PHE B N 1
ATOM 7720 C CA . PHE B 1 214 ? 82.59261 6.47746 16.46641 1.000 22.97935 214 PHE B CA 1
ATOM 7721 C C . PHE B 1 214 ? 83.94482 6.04935 17.02358 1.000 23.04071 214 PHE B C 1
ATOM 7722 O O . PHE B 1 214 ? 84.43988 6.69200 17.95503 1.000 22.36422 214 PHE B O 1
ATOM 7739 N N . ILE B 1 215 ? 84.54217 4.97545 16.49941 1.000 20.98494 215 ILE B N 1
ATOM 7740 C CA . ILE B 1 215 ? 85.90724 4.63824 16.89230 1.000 21.45555 215 ILE B CA 1
ATOM 7741 C C . ILE B 1 215 ? 86.83729 5.81062 16.61731 1.000 25.52737 215 ILE B C 1
ATOM 7742 O O . ILE B 1 215 ? 87.71455 6.13627 17.42841 1.000 22.79886 215 ILE B O 1
ATOM 7758 N N . GLU B 1 216 ? 86.69026 6.43176 15.44470 1.000 23.53430 216 GLU B N 1
ATOM 7759 C CA . GLU B 1 216 ? 87.48530 7.60948 15.12238 1.000 23.35346 216 GLU B CA 1
ATOM 7760 C C . GLU B 1 216 ? 87.19317 8.74332 16.09499 1.000 24.22374 216 GLU B C 1
ATOM 7761 O O . GLU B 1 216 ? 88.11101 9.36886 16.63840 1.000 24.68521 216 GLU B O 1
ATOM 7773 N N . TYR B 1 217 ? 85.90917 9.03148 16.31321 1.000 23.55982 217 TYR B N 1
ATOM 7774 C CA . TYR B 1 217 ? 85.53849 10.12475 17.20250 1.000 23.64065 217 TYR B CA 1
ATOM 7775 C C . TYR B 1 217 ? 86.07110 9.88222 18.60900 1.00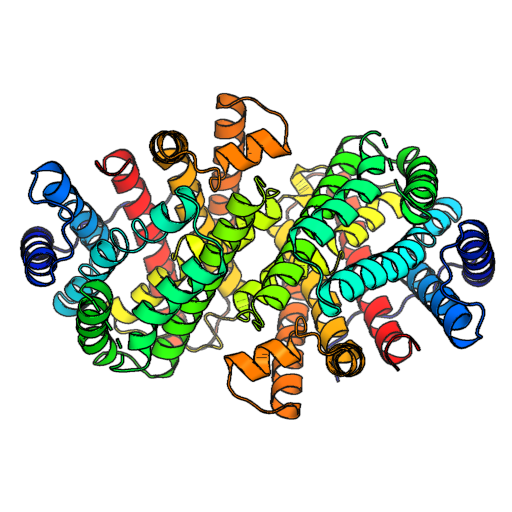0 24.91646 217 TYR B C 1
ATOM 7776 O O . TYR B 1 217 ? 86.67598 10.77219 19.21744 1.000 26.91090 217 TYR B O 1
ATOM 7794 N N . ALA B 1 218 ? 85.87934 8.66715 19.13154 1.000 24.12198 218 ALA B N 1
ATOM 7795 C CA . ALA B 1 218 ? 86.26321 8.38456 20.51101 1.000 24.57403 218 ALA B CA 1
ATOM 7796 C C . ALA B 1 218 ? 87.76880 8.48355 20.72218 1.000 26.42967 218 ALA B C 1
ATOM 7797 O O . ALA B 1 218 ? 88.21939 8.85684 21.81169 1.000 29.45329 218 ALA B O 1
ATOM 7804 N N . GLY B 1 219 ? 88.56142 8.13926 19.71108 1.000 23.35424 219 GLY B N 1
ATOM 7805 C CA . GLY B 1 219 ? 90.00154 8.25103 19.81110 1.000 31.52986 219 GLY B CA 1
ATOM 7806 C C . GLY B 1 219 ? 90.55692 9.56594 19.33705 1.000 34.44931 219 GLY B C 1
ATOM 7807 O O . GLY B 1 219 ? 91.75204 9.83286 19.50482 1.000 30.30935 219 GLY B O 1
ATOM 7811 N N . ASP B 1 220 ? 89.69655 10.41050 18.76966 1.000 28.03669 220 ASP B N 1
ATOM 7812 C CA . ASP B 1 220 ? 90.11249 11.67910 18.17886 1.000 30.13560 220 ASP B CA 1
ATOM 7813 C C . ASP B 1 220 ? 91.19691 11.43545 17.13569 1.000 33.93120 220 ASP B C 1
ATOM 7814 O O . ASP B 1 220 ? 92.18827 12.16208 17.05064 1.000 38.41686 220 ASP B O 1
ATOM 7823 N N . LEU B 1 221 ? 91.00043 10.38432 16.33729 1.000 31.46626 221 LEU B N 1
ATOM 7824 C CA . LEU B 1 221 ? 91.94648 9.97949 15.29307 1.000 31.67317 221 LEU B CA 1
ATOM 7825 C C . LEU B 1 221 ? 91.11920 9.61115 14.06274 1.000 27.89324 221 LEU B C 1
ATOM 7826 O O . LEU B 1 221 ? 90.51192 8.53889 14.01235 1.000 29.80041 221 LEU B O 1
ATOM 7842 N N . PHE B 1 222 ? 91.10795 10.49769 13.07444 1.000 27.70713 222 PHE B N 1
ATOM 7843 C CA . PHE B 1 222 ? 90.18079 10.40009 11.95658 1.000 24.62836 222 PHE B CA 1
ATOM 7844 C C . PHE B 1 222 ? 90.88679 9.91371 10.70146 1.000 29.58247 222 PHE B C 1
ATOM 7845 O O . PHE B 1 222 ? 92.00869 10.32869 10.39711 1.000 30.70949 222 PHE B O 1
ATOM 7862 N N . LEU B 1 223 ? 90.22733 9.01935 9.99564 1.000 24.61582 223 LEU B N 1
ATOM 7863 C CA . LEU B 1 223 ? 90.74868 8.41539 8.78051 1.000 21.91490 223 LEU B CA 1
ATOM 7864 C C . LEU B 1 223 ? 90.16482 9.10650 7.56126 1.000 23.52935 223 LEU B C 1
ATOM 7865 O O . LEU B 1 223 ? 88.94809 9.34388 7.51154 1.000 23.47194 223 LEU B O 1
ATOM 7881 N N . PRO B 1 224 ? 90.97975 9.43161 6.56147 1.000 26.91253 224 PRO B N 1
ATOM 7882 C CA . PRO B 1 224 ? 90.43809 10.03190 5.33742 1.000 26.55731 224 PRO B CA 1
ATOM 7883 C C . PRO B 1 224 ? 89.55901 9.05453 4.56957 1.000 26.27565 224 PRO B C 1
ATOM 7884 O O . PRO B 1 224 ? 89.61501 7.83538 4.75422 1.000 25.66079 224 PRO B O 1
ATOM 7895 N N . ASP B 1 225 ? 88.72879 9.62234 3.68853 1.000 24.25617 225 ASP B N 1
ATOM 7896 C CA . ASP B 1 225 ? 87.83113 8.79993 2.88475 1.000 24.82997 225 ASP B CA 1
ATOM 7897 C C . ASP B 1 225 ? 88.59816 7.73852 2.10710 1.000 29.46221 225 ASP B C 1
ATOM 7898 O O . ASP B 1 225 ? 88.13759 6.59863 1.98193 1.000 27.37689 225 ASP B O 1
ATOM 7907 N N . GLU B 1 226 ? 89.76353 8.10014 1.55836 1.000 26.26151 226 GLU B N 1
ATOM 7908 C CA . GLU B 1 226 ? 90.52525 7.16174 0.73883 1.000 27.89943 226 GLU B CA 1
ATOM 7909 C C . GLU B 1 226 ? 90.85722 5.88384 1.49835 1.000 31.64529 226 GLU B C 1
ATOM 7910 O O . GLU B 1 226 ? 91.10254 4.84679 0.87298 1.000 29.84357 226 GLU B O 1
ATOM 7922 N N . VAL B 1 227 ? 90.85489 5.92915 2.82812 1.000 27.42864 227 VAL B N 1
ATOM 7923 C CA . VAL B 1 227 ? 91.20158 4.76718 3.63526 1.000 23.30988 227 VAL B CA 1
ATOM 7924 C C . VAL B 1 227 ? 89.96110 3.93619 3.92771 1.000 25.03699 227 VAL B C 1
ATOM 7925 O O . VAL B 1 227 ? 89.92365 2.73779 3.62648 1.000 24.37771 227 VAL B O 1
ATOM 7938 N N . VAL B 1 228 ? 88.93595 4.55005 4.52130 1.000 22.86559 228 VAL B N 1
ATOM 7939 C CA . VAL B 1 228 ? 87.78288 3.74203 4.90022 1.000 22.09615 228 VAL B CA 1
ATOM 7940 C C . VAL B 1 228 ? 87.02276 3.28709 3.65912 1.000 24.17380 228 VAL B C 1
ATOM 7941 O O . VAL B 1 228 ? 86.34978 2.25026 3.68514 1.000 23.53789 228 VAL B O 1
ATOM 7954 N N . GLU B 1 229 ? 87.11768 4.03792 2.55624 1.000 23.04223 229 GLU B N 1
ATOM 7955 C CA . GLU B 1 229 ? 86.47023 3.65013 1.30927 1.000 28.04638 229 GLU B CA 1
ATOM 7956 C C . GLU B 1 229 ? 87.31868 2.70828 0.45741 1.000 25.34126 229 GLU B C 1
ATOM 7957 O O . GLU B 1 229 ? 86.80531 2.16675 -0.52826 1.000 23.64850 229 GLU B O 1
ATOM 7969 N N . HIS B 1 230 ? 88.59805 2.52484 0.77607 1.000 22.03859 230 HIS B N 1
ATOM 7970 C CA . HIS B 1 230 ? 89.38633 1.53313 0.06162 1.000 24.30614 230 HIS B CA 1
ATOM 7971 C C . HIS B 1 230 ? 88.65899 0.18941 0.10257 1.000 24.44881 230 HIS B C 1
ATOM 7972 O O . HIS B 1 230 ? 88.21690 -0.23540 1.18011 1.000 23.58696 230 HIS B O 1
ATOM 7986 N N . PRO B 1 231 ? 88.49782 -0.49749 -1.03156 1.000 22.35993 231 PRO B N 1
ATOM 7987 C CA . PRO B 1 231 ? 87.65176 -1.70222 -1.01601 1.000 23.38936 231 PRO B CA 1
ATOM 7988 C C . PRO B 1 231 ? 88.09782 -2.76409 -0.02460 1.000 21.33131 231 PRO B C 1
ATOM 7989 O O . PRO B 1 231 ? 87.24594 -3.49857 0.49186 1.000 23.35900 231 PRO B O 1
ATOM 8000 N N . LEU B 1 232 ? 89.39951 -2.89424 0.24549 1.000 23.37226 232 LEU B N 1
ATOM 8001 C CA . LEU B 1 232 ? 89.83421 -3.89083 1.22312 1.000 23.62112 232 LEU B CA 1
ATOM 8002 C C . LEU B 1 232 ? 89.41325 -3.48208 2.63135 1.000 22.67583 232 LEU B C 1
ATOM 8003 O O . LEU B 1 232 ? 88.89141 -4.30400 3.39474 1.000 25.15030 232 LEU B O 1
ATOM 8019 N N . VAL B 1 233 ? 89.60613 -2.20857 2.98286 1.000 22.14433 233 VAL B N 1
ATOM 8020 C CA . VAL B 1 233 ? 89.16580 -1.72591 4.28911 1.000 21.49467 233 VAL B CA 1
ATOM 8021 C C . VAL B 1 233 ? 87.64953 -1.79494 4.39494 1.000 19.80199 233 VAL B C 1
ATOM 8022 O O . VAL B 1 233 ? 87.10112 -2.15824 5.44271 1.000 22.17397 233 VAL B O 1
ATOM 8035 N N . ALA B 1 234 ? 86.94649 -1.43072 3.31902 1.000 19.94781 234 ALA B N 1
ATOM 8036 C CA . ALA B 1 234 ? 85.49152 -1.52713 3.33225 1.000 22.97991 234 ALA B CA 1
ATOM 8037 C C . ALA B 1 234 ? 85.04179 -2.95550 3.61084 1.000 20.21700 234 ALA B C 1
ATOM 8038 O O . ALA B 1 234 ? 84.04333 -3.17802 4.30495 1.000 20.60201 234 ALA B O 1
ATOM 8045 N N . GLU B 1 235 ? 85.75687 -3.94054 3.06768 1.000 20.38576 235 GLU B N 1
ATOM 8046 C CA . GLU B 1 235 ? 85.38283 -5.32854 3.31957 1.000 21.16503 235 GLU B CA 1
ATOM 8047 C C . GLU B 1 235 ? 85.71873 -5.73646 4.75258 1.000 19.56058 235 GLU B C 1
ATOM 8048 O O . GLU B 1 235 ? 84.98984 -6.53768 5.34954 1.000 21.44314 235 GLU B O 1
ATOM 8060 N N . VAL B 1 236 ? 86.78326 -5.17680 5.33760 1.000 21.05000 236 VAL B N 1
ATOM 8061 C CA . VAL B 1 236 ? 87.04769 -5.40453 6.75899 1.000 21.65852 236 VAL B CA 1
ATOM 8062 C C . VAL B 1 236 ? 85.90104 -4.84990 7.59662 1.000 19.49961 236 VAL B C 1
ATOM 8063 O O . VAL B 1 236 ? 85.37575 -5.52022 8.49399 1.000 19.37246 236 VAL B O 1
ATOM 8076 N N . ARG B 1 237 ? 85.50317 -3.60634 7.31131 1.000 17.16705 237 ARG B N 1
ATOM 8077 C CA . ARG B 1 237 ? 84.39122 -2.98367 8.02124 1.000 19.56565 237 ARG B CA 1
ATOM 8078 C C . ARG B 1 237 ? 83.10614 -3.79253 7.87267 1.000 20.31008 237 ARG B C 1
ATOM 8079 O O . ARG B 1 237 ? 82.37561 -3.98999 8.85392 1.000 20.13486 237 ARG B O 1
ATOM 8100 N N . ARG B 1 238 ? 82.80616 -4.26274 6.65830 1.000 20.14765 238 ARG B N 1
ATOM 8101 C CA . ARG B 1 238 ? 81.60826 -5.07405 6.46110 1.000 18.37804 238 ARG B CA 1
ATOM 8102 C C . ARG B 1 238 ? 81.69044 -6.37028 7.25380 1.000 16.71298 238 ARG B C 1
ATOM 8103 O O . ARG B 1 238 ? 80.71508 -6.79093 7.88777 1.000 17.20897 238 ARG B O 1
ATOM 8124 N N . ALA B 1 239 ? 82.84034 -7.04413 7.19191 1.000 19.94822 239 ALA B N 1
ATOM 8125 C CA . ALA B 1 239 ? 82.97881 -8.30853 7.90294 1.000 18.77298 239 ALA B CA 1
ATOM 8126 C C . ALA B 1 239 ? 82.77361 -8.11603 9.39990 1.000 16.85151 239 ALA B C 1
ATOM 8127 O O . ALA B 1 239 ? 82.08840 -8.91611 10.04479 1.000 16.89439 239 ALA B O 1
ATOM 8134 N N . GLY B 1 240 ? 83.34788 -7.05799 9.97398 1.000 18.70270 240 GLY B N 1
ATOM 8135 C CA . GLY B 1 240 ? 83.13950 -6.81309 11.39185 1.000 18.07595 240 GLY B CA 1
ATOM 8136 C C . GLY B 1 240 ? 81.68833 -6.50518 11.70021 1.000 16.99867 240 GLY B C 1
ATOM 8137 O O . GLY B 1 240 ? 81.14804 -6.94136 12.72101 1.000 20.95646 240 GLY B O 1
ATOM 8141 N N . ASN B 1 241 ? 81.04385 -5.74250 10.81834 1.000 18.06849 241 ASN B N 1
ATOM 8142 C CA . ASN B 1 241 ? 79.61155 -5.48143 10.91789 1.000 19.78458 241 ASN B CA 1
ATOM 8143 C C . ASN B 1 241 ? 78.83156 -6.78802 10.93337 1.000 17.09424 241 ASN B C 1
ATOM 8144 O O . ASN B 1 241 ? 78.00530 -7.02630 11.82380 1.000 18.03885 241 ASN B O 1
ATOM 8155 N N . ALA B 1 242 ? 79.11576 -7.66527 9.96651 1.000 17.70940 242 ALA B N 1
ATOM 8156 C CA . ALA B 1 242 ? 78.41828 -8.94199 9.87874 1.000 17.71850 242 ALA B CA 1
ATOM 8157 C C . ALA B 1 242 ? 78.64325 -9.77696 11.13144 1.000 18.22045 242 ALA B C 1
ATOM 8158 O O . ALA B 1 242 ? 77.70862 -10.40047 11.64404 1.000 19.11213 242 ALA B O 1
ATOM 8165 N N . ILE B 1 243 ? 79.87558 -9.80433 11.64113 1.000 17.53790 243 ILE B N 1
ATOM 8166 C CA . ILE B 1 243 ? 80.14772 -10.56948 12.85351 1.000 17.39500 243 ILE B CA 1
ATOM 8167 C C . ILE B 1 243 ? 79.25538 -10.08358 13.98907 1.000 20.23304 243 ILE B C 1
ATOM 8168 O O . ILE B 1 243 ? 78.53631 -10.86612 14.62281 1.000 17.63915 243 ILE B O 1
ATOM 8184 N N . ALA B 1 244 ? 79.28290 -8.77433 14.25144 1.000 20.74156 244 ALA B N 1
ATOM 8185 C CA . ALA B 1 244 ? 78.50049 -8.21254 15.34658 1.000 17.49073 244 ALA B CA 1
ATOM 8186 C C . ALA B 1 244 ? 77.00519 -8.36346 15.10362 1.000 20.33756 244 ALA B C 1
ATOM 8187 O O . ALA B 1 244 ? 76.25314 -8.72201 16.01948 1.000 21.20045 244 ALA B O 1
ATOM 8194 N N . SER B 1 245 ? 76.55333 -8.08341 13.88062 1.000 18.62893 245 SER B N 1
ATOM 8195 C CA . SER B 1 245 ? 75.12277 -8.10962 13.60336 1.000 18.16200 245 SER B CA 1
ATOM 8196 C C . SER B 1 245 ? 74.57290 -9.52982 13.63033 1.000 22.56804 245 SER B C 1
ATOM 8197 O O . SER B 1 245 ? 73.48978 -9.76974 14.17738 1.000 21.13513 245 SER B O 1
ATOM 8205 N N . PHE B 1 246 ? 75.28323 -10.48212 13.02045 1.000 20.32864 246 PHE B N 1
ATOM 8206 C CA . PHE B 1 246 ? 74.79048 -11.85431 13.03250 1.000 19.39192 246 PHE B CA 1
ATOM 8207 C C . PHE B 1 246 ? 74.84362 -12.44867 14.43346 1.000 21.26043 246 PHE B C 1
ATOM 8208 O O . PHE B 1 246 ? 73.98281 -13.25855 14.79199 1.000 20.75178 246 PHE B O 1
ATOM 8225 N N . ALA B 1 247 ? 75.83918 -12.07238 15.23908 1.000 21.90492 247 ALA B N 1
ATOM 8226 C CA . ALA B 1 247 ? 75.81199 -12.47445 16.64102 1.000 22.73625 247 ALA B CA 1
ATOM 8227 C C . ALA B 1 247 ? 74.58310 -11.89968 17.33130 1.000 22.17408 247 ALA B C 1
ATOM 8228 O O . ALA B 1 247 ? 73.89102 -12.60136 18.07874 1.000 22.76644 247 ALA B O 1
ATOM 8235 N N . ASN B 1 248 ? 74.28730 -10.62320 17.07693 1.000 24.17252 248 ASN B N 1
ATOM 8236 C CA . ASN B 1 248 ? 73.07509 -10.02608 17.62090 1.000 24.18187 248 ASN B CA 1
ATOM 8237 C C . ASN B 1 248 ? 71.84218 -10.81523 17.20198 1.000 21.41597 248 ASN B C 1
ATOM 8238 O O . ASN B 1 248 ? 70.95786 -11.09200 18.02055 1.000 24.88780 248 ASN B O 1
ATOM 8248 N N . ASP B 1 249 ? 71.74933 -11.15099 15.91229 1.000 24.12684 249 ASP B N 1
ATOM 8249 C CA . ASP B 1 249 ? 70.59916 -11.90354 15.42374 1.000 21.93554 249 ASP B CA 1
ATOM 8250 C C . ASP B 1 249 ? 70.43838 -13.20396 16.19868 1.000 23.37210 249 ASP B C 1
ATOM 8251 O O . ASP B 1 249 ? 69.33688 -13.55127 16.64004 1.000 25.26503 249 ASP B O 1
ATOM 8260 N N . ILE B 1 250 ? 71.53755 -13.94065 16.36891 1.000 22.05222 250 ILE B N 1
ATOM 8261 C CA . ILE B 1 250 ? 71.48262 -15.21680 17.07562 1.000 21.47575 250 ILE B CA 1
ATOM 8262 C C . ILE B 1 250 ? 70.99286 -15.01673 18.50418 1.000 28.21489 250 ILE B C 1
ATOM 8263 O O . ILE B 1 250 ? 70.15245 -15.77662 19.00000 1.000 25.74484 250 ILE B O 1
ATOM 8279 N N . TYR B 1 251 ? 71.49100 -13.98497 19.18318 1.000 25.35341 251 TYR B N 1
ATOM 8280 C CA . TYR B 1 251 ? 71.13131 -13.77671 20.58291 1.000 30.71757 251 TYR B CA 1
ATOM 8281 C C . TYR B 1 251 ? 69.81684 -13.01601 20.73825 1.000 30.41230 251 TYR B C 1
ATOM 8282 O O . TYR B 1 251 ? 69.10933 -13.21987 21.73042 1.000 37.82924 251 TYR B O 1
ATOM 8300 N N . SER B 1 252 ? 69.45785 -12.16419 19.77690 1.000 29.61007 252 SER B N 1
ATOM 8301 C CA . SER B 1 252 ? 68.20229 -11.42310 19.82274 1.000 29.08433 252 SER B CA 1
ATOM 8302 C C . SER B 1 252 ? 67.05278 -12.14052 19.11440 1.000 34.48385 252 SER B C 1
ATOM 8303 O O . SER B 1 252 ? 66.01689 -11.51603 18.85873 1.000 35.11645 252 SER B O 1
ATOM 8311 N N . LEU B 1 253 ? 67.19748 -13.43382 18.81134 1.000 32.84135 253 LEU B N 1
ATOM 8312 C CA . LEU B 1 253 ? 66.15477 -14.12679 18.05995 1.000 33.35115 253 LEU B CA 1
ATOM 8313 C C . LEU B 1 253 ? 64.87910 -14.28241 18.88221 1.000 35.63008 253 LEU B C 1
ATOM 8314 O O . LEU B 1 253 ? 63.77225 -14.06982 18.37186 1.000 34.52247 253 LEU B O 1
ATOM 8330 N N . ARG B 1 254 ? 65.00780 -14.69934 20.14568 1.000 35.07422 254 ARG B N 1
ATOM 8331 C CA . ARG B 1 254 ? 63.81725 -14.95530 20.95048 1.000 38.10844 254 ARG B CA 1
ATOM 8332 C C . ARG B 1 254 ? 62.95391 -13.70547 21.04866 1.000 38.85252 254 ARG B C 1
ATOM 8333 O O . ARG B 1 254 ? 61.72791 -13.76833 20.90111 1.000 36.65203 254 ARG B O 1
ATOM 8354 N N . LYS B 1 255 ? 63.58419 -12.55828 21.30427 1.000 35.71509 255 LYS B N 1
ATOM 8355 C CA . LYS B 1 255 ? 62.84661 -11.30955 21.46047 1.000 38.59021 255 LYS B CA 1
ATOM 8356 C C . LYS B 1 255 ? 62.15961 -10.91003 20.16163 1.000 35.56831 255 LYS B C 1
ATOM 8357 O O . LYS B 1 255 ? 60.98349 -10.52790 20.16663 1.000 32.71286 255 LYS B O 1
ATOM 8376 N N . GLU B 1 256 ? 62.86725 -11.01338 19.03752 1.000 33.90254 256 GLU B N 1
ATOM 8377 C CA . GLU B 1 256 ? 62.30820 -10.55687 17.76921 1.000 32.69115 256 GLU B CA 1
ATOM 8378 C C . GLU B 1 256 ? 61.17521 -11.46225 17.30126 1.000 32.00789 256 GLU B C 1
ATOM 8379 O O . GLU B 1 256 ? 60.19087 -10.98281 16.72494 1.000 33.46565 256 GLU B O 1
ATOM 8391 N N . THR B 1 257 ? 61.28161 -12.76884 17.55462 1.000 32.25325 257 THR B N 1
ATOM 8392 C CA . THR B 1 257 ? 60.19925 -13.67478 17.18092 1.000 36.62230 257 THR B CA 1
ATOM 8393 C C . THR B 1 257 ? 58.98738 -13.48620 18.08496 1.000 37.60644 257 THR B C 1
ATOM 8394 O O . THR B 1 257 ? 57.84346 -13.55886 17.62132 1.000 34.00477 257 THR B O 1
ATOM 8405 N N . SER B 1 258 ? 59.21285 -13.24884 19.37935 1.000 37.07273 258 SER B N 1
ATOM 8406 C CA . SER B 1 258 ? 58.10648 -12.86184 20.24699 1.000 38.81688 258 SER B CA 1
ATOM 8407 C C . SER B 1 258 ? 57.41998 -11.61384 19.71566 1.000 38.83977 258 SER B C 1
ATOM 8408 O O . SER B 1 258 ? 56.20664 -11.44335 19.88112 1.000 37.08244 258 SER B O 1
ATOM 8416 N N . ASN B 1 259 ? 58.18232 -10.74276 19.06632 1.000 34.76760 259 ASN B N 1
ATOM 8417 C CA . ASN B 1 259 ? 57.69347 -9.49524 18.50145 1.000 38.20403 259 ASN B CA 1
ATOM 8418 C C . ASN B 1 259 ? 57.15124 -9.66604 17.08778 1.000 33.48778 259 ASN B C 1
ATOM 8419 O O . ASN B 1 259 ? 56.75595 -8.67475 16.46704 1.000 38.52923 259 ASN B O 1
ATOM 8430 N N . ARG B 1 260 ? 57.11875 -10.89459 16.56909 1.000 31.71385 260 ARG B N 1
ATOM 8431 C CA . ARG B 1 260 ? 56.57542 -11.18565 15.24188 1.000 35.29956 260 ARG B CA 1
ATOM 8432 C C . ARG B 1 260 ? 57.37985 -10.50858 14.13428 1.000 34.07102 260 ARG B C 1
ATOM 8433 O O . ARG B 1 260 ? 56.84093 -10.17933 13.07518 1.000 34.06635 260 ARG B O 1
ATOM 8443 N N . ASP B 1 261 ? 58.66679 -10.28257 14.37027 1.000 29.26641 261 ASP B N 1
ATOM 8444 C CA . ASP B 1 261 ? 59.55514 -9.66721 13.39448 1.000 29.27237 261 ASP B CA 1
ATOM 8445 C C . ASP B 1 261 ? 60.34582 -10.75248 12.67314 1.000 27.54935 261 ASP B C 1
ATOM 8446 O O . ASP B 1 261 ? 60.59174 -11.82981 13.22059 1.000 28.15431 261 ASP B O 1
ATOM 8455 N N . VAL B 1 262 ? 60.74093 -10.45757 11.43429 1.000 25.29445 262 VAL B N 1
ATOM 8456 C CA . VAL B 1 262 ? 61.37592 -11.42871 10.55116 1.000 25.03102 262 VAL B CA 1
ATOM 8457 C C . VAL B 1 262 ? 62.80682 -11.06413 10.20163 1.000 21.98531 262 VAL B C 1
ATOM 8458 O O . VAL B 1 262 ? 63.47062 -11.82686 9.49329 1.000 23.84609 262 VAL B O 1
ATOM 8471 N N . HIS B 1 263 ? 63.29844 -9.91627 10.65504 1.000 17.85206 263 HIS B N 1
ATOM 8472 C CA . HIS B 1 263 ? 64.58367 -9.39271 10.19149 1.000 21.78191 263 HIS B CA 1
ATOM 8473 C C . HIS B 1 263 ? 65.69063 -9.90848 11.10708 1.000 24.55100 263 HIS B C 1
ATOM 8474 O O . HIS B 1 263 ? 66.28733 -9.19834 11.91662 1.000 21.57313 263 HIS B O 1
ATOM 8488 N N . ASN B 1 264 ? 65.95429 -11.19833 10.93911 1.000 21.94248 264 ASN B N 1
ATOM 8489 C CA . ASN B 1 264 ? 66.87849 -11.93977 11.78005 1.000 20.02317 264 ASN B CA 1
ATOM 8490 C C . ASN B 1 264 ? 67.42132 -13.07310 10.92720 1.000 18.53016 264 ASN B C 1
ATOM 8491 O O . ASN B 1 264 ? 66.63847 -13.82649 10.34084 1.000 17.93430 264 ASN B O 1
ATOM 8502 N N . LEU B 1 265 ? 68.75176 -13.17054 10.84103 1.000 19.36287 265 LEU B N 1
ATOM 8503 C CA . LEU B 1 265 ? 69.38098 -14.18534 10.00006 1.000 21.67966 265 LEU B CA 1
ATOM 8504 C C . LEU B 1 265 ? 68.77175 -15.56656 10.20796 1.000 20.25272 265 LEU B C 1
ATOM 8505 O O . LEU B 1 265 ? 68.57969 -16.31952 9.24572 1.000 18.58085 265 LEU B O 1
ATOM 8521 N N . VAL B 1 266 ? 68.47185 -15.92169 11.45812 1.000 21.24571 266 VAL B N 1
ATOM 8522 C CA . VAL B 1 266 ? 67.95794 -17.25665 11.75029 1.000 23.02199 266 VAL B CA 1
ATOM 8523 C C . VAL B 1 266 ? 66.59040 -17.46189 11.10777 1.000 23.05126 266 VAL B C 1
ATOM 8524 O O . VAL B 1 266 ? 66.33373 -18.49292 10.47490 1.000 22.67897 266 VAL B O 1
ATOM 8537 N N . VAL B 1 267 ? 65.68434 -16.49568 11.27733 1.000 21.56858 267 VAL B N 1
ATOM 8538 C CA . VAL B 1 267 ? 64.36760 -16.59980 10.65194 1.000 23.81639 267 VAL B CA 1
ATOM 8539 C C . VAL B 1 267 ? 64.50639 -16.62134 9.13665 1.000 22.85823 267 VAL B C 1
ATOM 8540 O O . VAL B 1 267 ? 63.84438 -17.40365 8.44307 1.000 22.96059 267 VAL B O 1
ATOM 8553 N N . VAL B 1 268 ? 65.37305 -15.75856 8.60369 1.000 21.10172 268 VAL B N 1
ATOM 8554 C CA . VAL B 1 268 ? 65.60128 -15.69015 7.16282 1.000 23.32082 268 VAL B CA 1
ATOM 8555 C C . VAL B 1 268 ? 66.11923 -17.02651 6.63808 1.000 20.40255 268 VAL B C 1
ATOM 8556 O O . VAL B 1 268 ? 65.69311 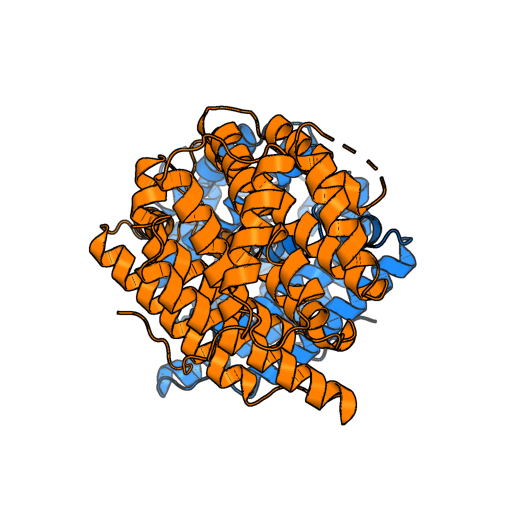-17.49681 5.57665 1.000 24.00179 268 VAL B O 1
ATOM 8569 N N . LEU B 1 269 ? 67.01642 -17.67786 7.38385 1.000 20.00017 269 LEU B N 1
ATOM 8570 C CA . LEU B 1 269 ? 67.52279 -18.97910 6.95255 1.000 22.94763 269 LEU B CA 1
ATOM 8571 C C . LEU B 1 269 ? 66.43211 -20.04948 6.97773 1.000 25.29217 269 LEU B C 1
ATOM 8572 O O . LEU B 1 269 ? 66.35788 -20.88885 6.07068 1.000 26.03158 269 LEU B O 1
ATOM 8588 N N . MET B 1 270 ? 65.59111 -20.05387 8.01680 1.000 22.69714 270 MET B N 1
ATOM 8589 C CA . MET B 1 270 ? 64.50490 -21.02833 8.07842 1.000 26.19441 270 MET B CA 1
ATOM 8590 C C . MET B 1 270 ? 63.61454 -20.92655 6.84685 1.000 26.95131 270 MET B C 1
ATOM 8591 O O . MET B 1 270 ? 63.25619 -21.93937 6.23462 1.000 28.36216 270 MET B O 1
ATOM 8605 N N . HIS B 1 271 ? 63.24411 -19.70185 6.47009 1.000 21.76970 271 HIS B N 1
ATOM 8606 C CA . HIS B 1 271 ? 62.33559 -19.52147 5.34438 1.000 25.06106 271 HIS B CA 1
ATOM 8607 C C . HIS B 1 271 ? 63.00824 -19.87059 4.02237 1.000 27.07877 271 HIS B C 1
ATOM 8608 O O . HIS B 1 271 ? 62.41165 -20.55266 3.18097 1.000 27.25860 271 HIS B O 1
ATOM 8622 N N . GLU B 1 272 ? 64.24832 -19.41750 3.81645 1.000 22.28719 272 GLU B N 1
ATOM 8623 C CA . GLU B 1 272 ? 64.88538 -19.62394 2.51947 1.000 25.06562 272 GLU B CA 1
ATOM 8624 C C . GLU B 1 272 ? 65.27217 -21.08371 2.31459 1.000 29.61787 272 GLU B C 1
ATOM 8625 O O . GLU B 1 272 ? 65.04655 -21.64525 1.23654 1.000 29.74717 272 GLU B O 1
ATOM 8637 N N . GLU B 1 273 ? 65.84970 -21.71368 3.33183 1.000 26.69825 273 GLU B N 1
ATOM 8638 C CA . GLU B 1 273 ? 66.37679 -23.06856 3.21656 1.000 24.89794 273 GLU B CA 1
ATOM 8639 C C . GLU B 1 273 ? 65.37679 -24.13419 3.64789 1.000 29.04690 273 GLU B C 1
ATOM 8640 O O . GLU B 1 273 ? 65.66268 -25.32724 3.49921 1.000 30.12743 273 GLU B O 1
ATOM 8652 N N . ARG B 1 274 ? 64.19989 -23.73701 4.13273 1.000 29.09376 274 ARG B N 1
ATOM 8653 C CA . ARG B 1 274 ? 63.14567 -24.67939 4.50876 1.000 30.09070 274 ARG B CA 1
ATOM 8654 C C . ARG B 1 274 ? 63.63773 -25.61692 5.61273 1.000 33.95272 274 ARG B C 1
ATOM 8655 O O . ARG B 1 274 ? 63.46473 -26.83599 5.55193 1.000 28.98931 274 ARG B O 1
ATOM 8676 N N . ILE B 1 275 ? 64.25952 -25.03014 6.63531 1.000 29.07175 275 ILE B N 1
ATOM 8677 C CA . ILE B 1 275 ? 64.83736 -25.78500 7.73679 1.000 30.73755 275 ILE B CA 1
ATOM 8678 C C . ILE B 1 275 ? 64.20668 -25.33423 9.04723 1.000 32.75559 275 ILE B C 1
ATOM 8679 O O . ILE B 1 275 ? 63.56442 -24.28531 9.13554 1.000 30.06971 275 ILE B O 1
ATOM 8695 N N . GLU B 1 276 ? 64.41000 -26.14572 10.07884 1.000 32.07759 276 GLU B N 1
ATOM 8696 C CA . GLU B 1 276 ? 63.84669 -25.87264 11.38959 1.000 35.16198 276 GLU B CA 1
ATOM 8697 C C . GLU B 1 276 ? 64.80514 -25.01922 12.22334 1.000 33.21469 276 GLU B C 1
ATOM 8698 O O . GLU B 1 276 ? 65.95657 -24.77034 11.85413 1.000 28.84322 276 GLU B O 1
ATOM 8710 N N . LEU B 1 277 ? 64.31191 -24.60068 13.38922 1.000 30.91529 277 LEU B N 1
ATOM 8711 C CA . LEU B 1 277 ? 64.98336 -23.56630 14.16908 1.000 32.22148 277 LEU B CA 1
ATOM 8712 C C . LEU B 1 277 ? 66.41117 -23.95800 14.53576 1.000 32.24244 277 LEU B C 1
ATOM 8713 O O . LEU B 1 277 ? 67.35150 -23.19432 14.29187 1.000 28.21360 277 LEU B O 1
ATOM 8729 N N . GLU B 1 278 ? 66.59965 -25.12723 15.15366 1.000 29.64577 278 GLU B N 1
ATOM 8730 C CA . GLU B 1 278 ? 67.94044 -25.46817 15.62390 1.000 31.03981 278 GLU B CA 1
ATOM 8731 C C . GLU B 1 278 ? 68.91248 -25.58167 14.45529 1.000 29.81402 278 GLU B C 1
ATOM 8732 O O . GLU B 1 278 ? 70.03945 -25.07685 14.52162 1.000 31.24837 278 GLU B O 1
ATOM 8744 N N . ALA B 1 279 ? 68.48927 -26.22754 13.36720 1.000 29.92802 279 ALA B N 1
ATOM 8745 C CA . ALA B 1 279 ? 69.33257 -26.28975 12.17860 1.000 27.04172 279 ALA B CA 1
ATOM 8746 C C . ALA B 1 279 ? 69.66698 -24.89266 11.66579 1.000 30.13794 279 ALA B C 1
ATOM 8747 O O . ALA B 1 279 ? 70.77535 -24.65376 11.17125 1.000 28.13435 279 ALA B O 1
ATOM 8754 N N . ALA B 1 280 ? 68.71850 -23.95588 11.76906 1.000 28.47863 280 ALA B N 1
ATOM 8755 C CA . ALA B 1 280 ? 68.97462 -22.59645 11.30280 1.000 26.12045 280 ALA B CA 1
ATOM 8756 C C . ALA B 1 280 ? 69.94857 -21.87545 12.22245 1.000 24.97227 280 ALA B C 1
ATOM 8757 O O . ALA B 1 280 ? 70.78847 -21.09381 11.76021 1.000 24.05747 280 ALA B O 1
ATOM 8764 N N . TYR B 1 281 ? 69.83382 -22.10380 13.53067 1.000 28.41135 281 TYR B N 1
ATOM 8765 C CA . TYR B 1 281 ? 70.82173 -21.57130 14.45914 1.000 28.54697 281 TYR B CA 1
ATOM 8766 C C . TYR B 1 281 ? 72.22128 -22.01638 14.06303 1.000 27.89758 281 TYR B C 1
ATOM 8767 O O . TYR B 1 281 ? 73.16912 -21.22444 14.06985 1.000 27.69916 281 TYR B O 1
ATOM 8785 N N . ALA B 1 282 ? 72.36809 -23.30446 13.73590 1.000 29.28000 282 ALA B N 1
ATOM 8786 C CA . ALA B 1 282 ? 73.67322 -23.83438 13.36150 1.000 31.30560 282 ALA B CA 1
ATOM 8787 C C . ALA B 1 282 ? 74.17082 -23.21021 12.06480 1.000 27.73884 282 ALA B C 1
ATOM 8788 O O . ALA B 1 282 ? 75.35921 -22.89153 11.94334 1.000 26.91834 282 ALA B O 1
ATOM 8795 N N . ARG B 1 283 ? 73.28523 -23.04388 11.07607 1.000 27.66513 283 ARG B N 1
ATOM 8796 C CA . ARG B 1 283 ? 73.68620 -22.36424 9.84699 1.000 25.41635 283 ARG B CA 1
ATOM 8797 C C . ARG B 1 283 ? 74.09598 -20.92326 10.13107 1.000 25.97953 283 ARG B C 1
ATOM 8798 O O . ARG B 1 283 ? 75.09289 -20.43417 9.58857 1.000 22.67948 283 ARG B O 1
ATOM 8819 N N . ALA B 1 284 ? 73.33216 -20.21939 10.97079 1.000 23.11790 284 ALA B N 1
ATOM 8820 C CA . ALA B 1 284 ? 73.68950 -18.84122 11.28913 1.000 22.51869 284 ALA B CA 1
ATOM 8821 C C . ALA B 1 284 ? 75.03523 -18.77950 12.00145 1.000 24.09727 284 ALA B C 1
ATOM 8822 O O . ALA B 1 284 ? 75.84764 -17.88787 11.73024 1.000 22.39337 284 ALA B O 1
ATOM 8829 N N . ALA B 1 285 ? 75.29816 -19.72483 12.90874 1.000 24.31784 285 ALA B N 1
ATOM 8830 C CA . ALA B 1 285 ? 76.59239 -19.74187 13.58397 1.000 24.90999 285 ALA B CA 1
ATOM 8831 C C . ALA B 1 285 ? 77.72037 -19.98222 12.58763 1.000 23.72657 285 ALA B C 1
ATOM 8832 O O . ALA B 1 285 ? 78.76261 -19.31903 12.64656 1.000 23.56439 285 ALA B O 1
ATOM 8839 N N . GLY B 1 286 ? 77.52523 -20.91945 11.65613 1.000 24.46192 286 GLY B N 1
ATOM 8840 C CA . GLY B 1 286 ? 78.53211 -21.15064 10.63265 1.000 23.95490 286 GLY B CA 1
ATOM 8841 C C . GLY B 1 286 ? 78.82357 -19.91226 9.80747 1.000 22.36357 286 GLY B C 1
ATOM 8842 O O . GLY B 1 286 ? 79.98002 -19.62082 9.49184 1.000 22.65683 286 GLY B O 1
ATOM 8846 N N . ILE B 1 287 ? 77.77792 -19.17478 9.43566 1.000 22.14569 287 ILE B N 1
ATOM 8847 C CA . ILE B 1 287 ? 77.96222 -17.94222 8.67359 1.000 20.33769 287 ILE B CA 1
ATOM 8848 C C . ILE B 1 287 ? 78.71396 -16.91850 9.51504 1.000 21.52321 287 ILE B C 1
ATOM 8849 O O . ILE B 1 287 ? 79.65881 -16.27358 9.04763 1.000 18.71981 287 ILE B O 1
ATOM 8865 N N . HIS B 1 288 ? 78.31253 -16.76968 10.77905 1.000 21.93421 288 HIS B N 1
ATOM 8866 C CA . HIS B 1 288 ? 79.03457 -15.89232 11.69291 1.000 22.94666 288 HIS B CA 1
ATOM 8867 C C . HIS B 1 288 ? 80.50955 -16.27150 11.75260 1.000 22.74636 288 HIS B C 1
ATOM 8868 O O . HIS B 1 288 ? 81.39056 -15.42636 11.56106 1.000 20.94142 288 HIS B O 1
ATOM 8882 N N . ASP B 1 289 ? 80.79392 -17.55401 11.98932 1.000 23.02123 289 ASP B N 1
ATOM 8883 C CA . ASP B 1 289 ? 82.17605 -17.98374 12.17985 1.000 21.67178 289 ASP B CA 1
ATOM 8884 C C . ASP B 1 289 ? 83.00368 -17.79796 10.91426 1.000 25.08230 289 ASP B C 1
ATOM 8885 O O . ASP B 1 289 ? 84.18670 -17.44831 10.98634 1.000 23.25605 289 ASP B O 1
ATOM 8894 N N . ALA B 1 290 ? 82.40403 -18.01585 9.74197 1.000 23.23411 290 ALA B N 1
ATOM 8895 C CA . ALA B 1 290 ? 83.14375 -17.78682 8.50539 1.000 23.47982 290 ALA B CA 1
ATOM 8896 C C . ALA B 1 290 ? 83.49740 -16.31473 8.34070 1.000 21.42100 290 ALA B C 1
ATOM 8897 O O . ALA B 1 290 ? 84.56236 -15.99153 7.80365 1.000 22.71449 290 ALA B O 1
ATOM 8904 N N . GLN B 1 291 ? 82.62630 -15.41020 8.79373 1.000 21.41600 291 GLN B N 1
ATOM 8905 C CA . GLN B 1 291 ? 82.95834 -13.99030 8.73730 1.000 20.36198 291 GLN B CA 1
ATOM 8906 C C . GLN B 1 291 ? 84.08589 -13.65633 9.70826 1.000 21.98362 291 GLN B C 1
ATOM 8907 O O . GLN B 1 291 ? 84.93792 -12.81243 9.41198 1.000 21.08609 291 GLN B O 1
ATOM 8921 N N . VAL B 1 292 ? 84.11872 -14.31877 10.87015 1.000 22.00173 292 VAL B N 1
ATOM 8922 C CA . VAL B 1 292 ? 85.22566 -14.12517 11.80710 1.000 22.25938 292 VAL B CA 1
ATOM 8923 C C . VAL B 1 292 ? 86.54221 -14.54014 11.15928 1.000 22.3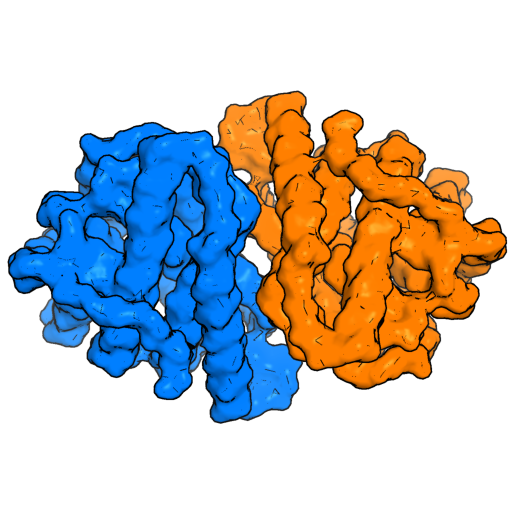2587 292 VAL B C 1
ATOM 8924 O O . VAL B 1 292 ? 87.52271 -13.78634 11.16433 1.000 21.59645 292 VAL B O 1
ATOM 8937 N N . GLU B 1 293 ? 86.58438 -15.75186 10.59597 1.000 23.72948 293 GLU B N 1
ATOM 8938 C CA . GLU B 1 293 ? 87.80089 -16.21871 9.93700 1.000 26.35755 293 GLU B CA 1
ATOM 8939 C C . GLU B 1 293 ? 88.21046 -15.27114 8.82023 1.000 24.60691 293 GLU B C 1
ATOM 8940 O O . GLU B 1 293 ? 89.39868 -14.97127 8.65040 1.000 23.95868 293 GLU B O 1
ATOM 8952 N N . HIS B 1 294 ? 87.22954 -14.80148 8.04550 1.000 23.26978 294 HIS B N 1
ATOM 8953 C CA . HIS B 1 294 ? 87.48226 -13.86982 6.94981 1.000 22.99342 294 HIS B CA 1
ATOM 8954 C C . HIS B 1 294 ? 88.07624 -12.56488 7.46270 1.000 23.93674 294 HIS B C 1
ATOM 8955 O O . HIS B 1 294 ? 89.07200 -12.06979 6.92287 1.000 24.40218 294 HIS B O 1
ATOM 8969 N N . PHE B 1 295 ? 87.47064 -11.98881 8.50463 1.000 20.85894 295 PHE B N 1
ATOM 8970 C CA . PHE B 1 295 ? 88.00779 -10.77489 9.11471 1.000 20.57777 295 PHE B CA 1
ATOM 8971 C C . PHE B 1 295 ? 89.47618 -10.95603 9.47484 1.000 24.03002 295 PHE B C 1
ATOM 8972 O O . PHE B 1 295 ? 90.33153 -10.15310 9.08501 1.000 23.04885 295 PHE B O 1
ATOM 8989 N N . LEU B 1 296 ? 89.78630 -12.02832 10.20528 1.000 24.58851 296 LEU B N 1
ATOM 8990 C CA . LEU B 1 296 ? 91.14745 -12.23578 10.68652 1.000 24.85817 296 LEU B CA 1
ATOM 8991 C C . LEU B 1 296 ? 92.13793 -12.35451 9.53623 1.000 27.15949 296 LEU B C 1
ATOM 8992 O O . LEU B 1 296 ? 93.26117 -11.84668 9.62353 1.000 31.42886 296 LEU B O 1
ATOM 9008 N N . ASP B 1 297 ? 91.74838 -13.02805 8.45344 1.000 27.72291 297 ASP B N 1
ATOM 9009 C CA . ASP B 1 297 ? 92.61348 -13.09099 7.28065 1.000 30.27165 297 ASP B CA 1
ATOM 9010 C C . ASP B 1 297 ? 92.82920 -11.70422 6.68479 1.000 30.74352 297 ASP B C 1
ATOM 9011 O O . ASP B 1 297 ? 93.96613 -11.29884 6.41607 1.000 30.42856 297 ASP B O 1
ATOM 9020 N N . LEU B 1 298 ? 91.74000 -10.95771 6.47874 1.000 26.81808 298 LEU B N 1
ATOM 9021 C CA . LEU B 1 298 ? 91.83147 -9.68283 5.77447 1.000 26.30027 298 LEU B CA 1
ATOM 9022 C C . LEU B 1 298 ? 92.76234 -8.70909 6.48442 1.000 28.03206 298 LEU B C 1
ATOM 9023 O O . LEU B 1 298 ? 93.53031 -7.98799 5.83508 1.000 29.72783 298 LEU B O 1
ATOM 9039 N N . VAL B 1 299 ? 92.68903 -8.65013 7.81741 1.000 25.91790 299 VAL B N 1
ATOM 9040 C CA . VAL B 1 299 ? 93.42772 -7.63060 8.55077 1.000 25.66087 299 VAL B CA 1
ATOM 9041 C C . VAL B 1 299 ? 94.92570 -7.88286 8.53928 1.000 30.49682 299 VAL B C 1
ATOM 9042 O O . VAL B 1 299 ? 95.69126 -7.02929 9.00072 1.000 31.22288 299 VAL B O 1
ATOM 9055 N N . LYS B 1 300 ? 95.36043 -9.03678 8.02789 1.000 29.68414 300 LYS B N 1
ATOM 9056 C CA . LYS B 1 300 ? 96.77614 -9.29878 7.82117 1.000 36.80570 300 LYS B CA 1
ATOM 9057 C C . LYS B 1 300 ? 97.30841 -8.69117 6.53033 1.000 39.10824 300 LYS B C 1
ATOM 9058 O O . LYS B 1 300 ? 98.52307 -8.72638 6.30483 1.000 36.50381 300 LYS B O 1
ATOM 9077 N N . HIS B 1 301 ? 96.43575 -8.15382 5.68093 1.000 34.20192 301 HIS B N 1
ATOM 9078 C CA . HIS B 1 301 ? 96.79334 -7.68776 4.34676 1.000 36.86302 301 HIS B CA 1
ATOM 9079 C C . HIS B 1 301 ? 96.23364 -6.29879 4.09515 1.000 33.10035 301 HIS B C 1
ATOM 9080 O O . HIS B 1 301 ? 95.75635 -5.98695 2.99995 1.000 32.45810 301 HIS B O 1
ATOM 9094 N N . LEU B 1 302 ? 96.29275 -5.44048 5.10277 1.000 33.14696 302 LEU B N 1
ATOM 9095 C CA . LEU B 1 302 ? 95.74495 -4.10284 4.95892 1.000 33.96202 302 LEU B CA 1
ATOM 9096 C C . LEU B 1 302 ? 96.58413 -3.28858 3.97786 1.000 35.36715 302 LEU B C 1
ATOM 9097 O O . LEU B 1 302 ? 97.81748 -3.36314 4.00057 1.000 29.97032 302 LEU B O 1
ATOM 9113 N N . PRO B 1 303 ? 95.95009 -2.49107 3.11911 1.000 28.96389 303 PRO B N 1
ATOM 9114 C CA . PRO B 1 303 ? 96.71715 -1.58971 2.25379 1.000 30.63359 303 PRO B CA 1
ATOM 9115 C C . PRO B 1 303 ? 97.46581 -0.55848 3.08360 1.000 32.76347 303 PRO B C 1
ATOM 9116 O O . PRO B 1 303 ? 97.12583 -0.28001 4.23588 1.000 31.41185 303 PRO B O 1
ATOM 9127 N N . THR B 1 304 ? 98.49645 0.01831 2.47847 1.000 34.20913 304 THR B N 1
ATOM 9128 C CA . THR B 1 304 ? 99.35385 0.98034 3.15150 1.000 34.61783 304 THR B CA 1
ATOM 9129 C C . THR B 1 304 ? 99.21134 2.34937 2.49660 1.000 35.42051 304 THR B C 1
ATOM 9130 O O . THR B 1 304 ? 98.98748 2.45988 1.28796 1.000 37.37205 304 THR B O 1
ATOM 9141 N N . PHE B 1 305 ? 99.34104 3.39434 3.31688 1.000 33.04665 305 PHE B N 1
ATOM 9142 C CA . PHE B 1 305 ? 99.06863 4.75606 2.87527 1.000 39.53245 305 PHE B CA 1
ATOM 9143 C C . PHE B 1 305 ? 100.20005 5.69498 3.27293 1.000 41.29449 305 PHE B C 1
ATOM 9144 O O . PHE B 1 305 ? 100.74659 6.41611 2.43208 1.000 45.25617 305 PHE B O 1
ATOM 9161 N N . SER B 1 306 ? 100.54924 5.68619 4.55553 1.000 42.17405 306 SER B N 1
ATOM 9162 C CA . SER B 1 306 ? 101.56977 6.55268 5.12855 1.000 42.99680 306 SER B CA 1
ATOM 9163 C C . SER B 1 306 ? 101.77071 6.10694 6.56871 1.000 47.24816 306 SER B C 1
ATOM 9164 O O . SER B 1 306 ? 100.87091 5.52333 7.17957 1.000 41.43778 306 SER B O 1
ATOM 9172 N N . ALA B 1 307 ? 102.96240 6.38688 7.10520 1.000 43.16204 307 ALA B N 1
ATOM 9173 C CA . ALA B 1 307 ? 103.27090 5.95798 8.46655 1.000 43.31655 307 ALA B CA 1
ATOM 9174 C C . ALA B 1 307 ? 102.17140 6.37024 9.43514 1.000 44.21098 307 ALA B C 1
ATOM 9175 O O . ALA B 1 307 ? 101.74248 5.57354 10.27943 1.000 44.05712 307 ALA B O 1
ATOM 9182 N N . THR B 1 308 ? 101.69628 7.61005 9.32032 1.000 44.31170 308 THR B N 1
ATOM 9183 C CA . THR B 1 308 ? 100.70206 8.11864 10.25775 1.000 45.49871 308 THR B CA 1
ATOM 9184 C C . THR B 1 308 ? 99.34012 7.47649 10.02246 1.000 42.67901 308 THR B C 1
ATOM 9185 O O . THR B 1 308 ? 98.67123 7.04923 10.97123 1.000 38.23118 308 THR B O 1
ATOM 9196 N N . ILE B 1 309 ? 98.90643 7.40930 8.76303 1.000 42.43413 309 ILE B N 1
ATOM 9197 C CA . ILE B 1 309 ? 97.60674 6.81911 8.46098 1.000 42.23029 309 ILE B CA 1
ATOM 9198 C C . ILE B 1 309 ? 97.60491 5.33230 8.79449 1.000 34.18711 309 ILE B C 1
ATOM 9199 O O . ILE B 1 309 ? 96.63591 4.81330 9.36204 1.000 34.11964 309 ILE B O 1
ATOM 9215 N N . ASP B 1 310 ? 98.68650 4.62241 8.45878 1.000 34.82107 310 ASP B N 1
ATOM 9216 C CA . ASP B 1 310 ? 98.73861 3.19401 8.75360 1.000 31.81359 310 ASP B CA 1
ATOM 9217 C C . ASP B 1 310 ? 98.56306 2.93289 10.24434 1.000 33.78763 310 ASP B C 1
ATOM 9218 O O . ASP B 1 310 ? 97.91720 1.95598 10.64049 1.000 34.84353 310 ASP B O 1
ATOM 9227 N N . ARG B 1 311 ? 99.14055 3.79304 11.08631 1.000 36.72472 311 ARG B N 1
ATOM 9228 C CA . ARG B 1 311 ? 99.01608 3.61559 12.52934 1.000 35.23411 311 ARG B CA 1
ATOM 9229 C C . ARG B 1 311 ? 97.59675 3.90764 12.99939 1.000 35.01577 311 ARG B C 1
ATOM 9230 O O . ARG B 1 311 ? 97.06502 3.19987 13.86280 1.000 34.97650 311 ARG B O 1
ATOM 9251 N N . ASN B 1 312 ? 96.97217 4.95209 12.45096 1.000 31.99045 312 ASN B N 1
ATOM 9252 C CA . ASN B 1 312 ? 95.58415 5.24577 12.79218 1.000 30.69932 312 ASN B CA 1
ATOM 9253 C C . ASN B 1 312 ? 94.66337 4.12681 12.32972 1.000 28.81407 312 ASN B C 1
ATOM 9254 O O . ASN B 1 312 ? 93.70327 3.77020 13.02324 1.000 27.86806 312 ASN B O 1
ATOM 9265 N N . LEU B 1 313 ? 94.93816 3.56417 11.15312 1.000 28.75736 313 LEU B N 1
ATOM 9266 C CA . LEU B 1 313 ? 94.12388 2.46356 10.65213 1.000 28.87790 313 LEU B CA 1
ATOM 9267 C C . LEU B 1 313 ? 94.27651 1.23380 11.53550 1.000 29.52850 313 LEU B C 1
ATOM 9268 O O . LEU B 1 313 ? 93.30540 0.50615 11.77470 1.000 24.33057 313 LEU B O 1
ATOM 9284 N N . ALA B 1 314 ? 95.48742 0.99365 12.03899 1.000 29.18229 314 ALA B N 1
ATOM 9285 C CA . ALA B 1 314 ? 95.69914 -0.14023 12.92939 1.000 29.52640 314 ALA B CA 1
ATOM 9286 C C . ALA B 1 314 ? 94.92627 0.03859 14.23200 1.000 25.72031 314 ALA B C 1
ATOM 9287 O O . ALA B 1 314 ? 94.36804 -0.92848 14.76149 1.000 28.11351 314 ALA B O 1
ATOM 9294 N N . ARG B 1 315 ? 94.85857 1.26940 14.75322 1.000 27.10061 315 ARG B N 1
ATOM 9295 C CA . ARG B 1 315 ? 94.06198 1.51531 15.95399 1.000 29.81175 315 ARG B CA 1
ATOM 9296 C C . ARG B 1 315 ? 92.57103 1.36813 15.66234 1.000 23.21043 315 ARG B C 1
ATOM 9297 O O . ARG B 1 315 ? 91.80698 0.88534 16.50697 1.000 25.90586 315 ARG B O 1
ATOM 9318 N N . TYR B 1 316 ? 92.13962 1.80692 14.47955 1.000 24.85517 316 TYR B N 1
ATOM 9319 C CA . TYR B 1 316 ? 90.74656 1.65616 14.06267 1.000 24.80538 316 TYR B CA 1
ATOM 9320 C C . TYR B 1 316 ? 90.34794 0.18936 14.00135 1.000 24.00722 316 TYR B C 1
ATOM 9321 O O . TYR B 1 316 ? 89.30076 -0.20867 14.52671 1.000 22.38060 316 TYR B O 1
ATOM 9339 N N . VAL B 1 317 ? 91.17711 -0.63253 13.35935 1.000 21.80452 317 VAL B N 1
ATOM 9340 C CA . VAL B 1 317 ? 90.88436 -2.05838 13.27214 1.000 22.40639 317 VAL B CA 1
ATOM 9341 C C . VAL B 1 317 ? 90.88401 -2.68419 14.65926 1.000 24.53340 317 VAL B C 1
ATOM 9342 O O . VAL B 1 317 ? 90.03510 -3.52634 14.97617 1.000 22.46483 317 VAL B O 1
ATOM 9355 N N . GLU B 1 318 ? 91.83393 -2.28745 15.50905 1.000 24.47100 318 GLU B N 1
ATOM 9356 C CA . GLU B 1 318 ? 91.82671 -2.77078 16.88587 1.000 26.04442 318 GLU B CA 1
ATOM 9357 C C . GLU B 1 318 ? 90.53279 -2.37319 17.58627 1.000 24.27334 318 GLU B C 1
ATOM 9358 O O . GLU B 1 318 ? 89.95994 -3.16405 18.34600 1.000 24.99533 318 GLU B O 1
ATOM 9370 N N . GLY B 1 319 ? 90.05033 -1.15414 17.32652 1.000 25.44523 319 GLY B N 1
ATOM 9371 C CA . GLY B 1 319 ? 88.76710 -0.74050 17.86934 1.000 25.22894 319 GLY B CA 1
ATOM 9372 C C . GLY B 1 319 ? 87.62668 -1.63909 17.43304 1.000 21.75085 319 GLY B C 1
ATOM 9373 O O . GLY B 1 319 ? 86.70390 -1.90633 18.20660 1.000 21.39634 319 GLY B O 1
ATOM 9377 N N . ILE B 1 320 ? 87.66521 -2.11518 16.18809 1.000 22.24327 320 ILE B N 1
ATOM 9378 C CA . ILE B 1 320 ? 86.62620 -3.03971 15.75038 1.000 21.43167 320 ILE B CA 1
ATOM 9379 C C . ILE B 1 320 ? 86.74331 -4.35691 16.50930 1.000 23.48302 320 ILE B C 1
ATOM 9380 O O . ILE B 1 320 ? 85.73506 -4.93968 16.92586 1.000 21.07552 320 ILE B O 1
ATOM 9396 N N . ARG B 1 321 ? 87.97245 -4.84357 16.71093 1.000 19.65649 321 ARG B N 1
ATOM 9397 C CA . ARG B 1 321 ? 88.15752 -6.07388 17.47443 1.000 23.91944 321 ARG B CA 1
ATOM 9398 C C . ARG B 1 321 ? 87.61066 -5.92765 18.89011 1.000 25.63049 321 ARG B C 1
ATOM 9399 O O . ARG B 1 321 ? 86.95255 -6.83579 19.41074 1.000 22.46531 321 ARG B O 1
ATOM 9420 N N . ILE B 1 322 ? 87.89259 -4.79494 19.53630 1.000 22.67504 322 ILE B N 1
ATOM 9421 C CA . ILE B 1 322 ? 87.39354 -4.56022 20.88785 1.000 20.82146 322 ILE B CA 1
ATOM 9422 C C . ILE B 1 322 ? 85.87211 -4.55017 20.89374 1.000 22.55291 322 ILE B C 1
ATOM 9423 O O . ILE B 1 322 ? 85.22940 -5.14159 21.77213 1.000 25.89876 322 ILE B O 1
ATOM 9439 N N . TRP B 1 323 ? 85.27561 -3.85826 19.92029 1.000 24.73485 323 TRP B N 1
ATOM 9440 C CA . TRP B 1 323 ? 83.82358 -3.75635 19.84800 1.000 20.62737 323 TRP B CA 1
ATOM 9441 C C . TRP B 1 323 ? 83.20043 -5.13359 19.70630 1.000 21.09281 323 TRP B C 1
ATOM 9442 O O . TRP B 1 323 ? 82.22425 -5.45991 20.39169 1.000 22.47068 323 TRP B O 1
ATOM 9463 N N . ILE B 1 324 ? 83.76838 -5.95884 18.82529 1.000 21.65084 324 ILE B N 1
ATOM 9464 C CA . ILE B 1 324 ? 83.21104 -7.27996 18.55822 1.000 22.55723 324 ILE B CA 1
ATOM 9465 C C . ILE B 1 324 ? 83.17795 -8.11032 19.83333 1.000 22.60235 324 ILE B C 1
ATOM 9466 O O . ILE B 1 324 ? 82.15331 -8.70825 20.17921 1.000 24.75585 324 ILE B O 1
ATOM 9482 N N . ARG B 1 325 ? 84.30267 -8.17611 20.54463 1.000 24.29118 325 ARG B N 1
ATOM 9483 C CA . ARG B 1 325 ? 84.33865 -8.96151 21.77321 1.000 26.56791 325 ARG B CA 1
ATOM 9484 C C . ARG B 1 325 ? 83.37325 -8.38905 22.80573 1.000 26.71611 325 ARG B C 1
ATOM 9485 O O . ARG B 1 325 ? 82.61729 -9.12842 23.44894 1.000 26.01685 325 ARG B O 1
ATOM 9506 N N . ALA B 1 326 ? 83.38888 -7.06469 22.97529 1.000 22.82266 326 ALA B N 1
ATOM 9507 C CA . ALA B 1 326 ? 82.47141 -6.41436 23.90552 1.000 26.13849 326 ALA B CA 1
ATOM 9508 C C . ALA B 1 326 ? 81.02297 -6.73855 23.56481 1.000 25.42285 326 ALA B C 1
ATOM 9509 O O . ALA B 1 326 ? 80.22053 -7.06353 24.44800 1.000 26.38022 326 ALA B O 1
ATOM 9516 N N . ASN B 1 327 ? 80.66843 -6.64522 22.28120 1.000 26.13776 327 ASN B N 1
ATOM 9517 C CA . ASN B 1 327 ? 79.31241 -6.97981 21.86045 1.000 24.57849 327 ASN B CA 1
ATOM 9518 C C . ASN B 1 327 ? 78.99631 -8.44083 22.14243 1.000 28.03617 327 ASN B C 1
ATOM 9519 O O . ASN B 1 327 ? 77.88675 -8.77773 22.57302 1.000 25.53877 327 ASN B O 1
ATOM 9530 N N . HIS B 1 328 ? 79.95651 -9.32622 21.88681 1.000 24.94819 328 HIS B N 1
ATOM 9531 C CA . HIS B 1 328 ? 79.73291 -10.74733 22.11491 1.000 30.27869 328 HIS B CA 1
ATOM 9532 C C . HIS B 1 328 ? 79.38515 -11.01122 23.57566 1.000 29.52736 328 HIS B C 1
ATOM 9533 O O . HIS B 1 328 ? 78.33815 -11.59132 23.88860 1.000 31.91345 328 HIS B O 1
ATOM 9547 N N . ASP B 1 329 ? 80.25220 -10.56773 24.48864 1.000 27.49232 329 ASP B N 1
ATOM 9548 C CA . ASP B 1 329 ? 80.04215 -10.82863 25.90943 1.000 30.54873 329 ASP B CA 1
ATOM 9549 C C . ASP B 1 329 ? 78.74691 -10.19781 26.40075 1.000 32.12622 329 ASP B C 1
ATOM 9550 O O . ASP B 1 329 ? 78.00904 -10.80283 27.18757 1.000 33.20208 329 ASP B O 1
ATOM 9559 N N . TRP B 1 330 ? 78.45598 -8.98075 25.94056 1.000 30.93630 330 TRP B N 1
ATOM 9560 C CA . TRP B 1 330 ? 77.26327 -8.26444 26.38051 1.000 26.94696 330 TRP B CA 1
ATOM 9561 C C . TRP B 1 330 ? 75.99153 -8.94963 25.90099 1.000 29.98056 330 TRP B C 1
ATOM 9562 O O . TRP B 1 330 ? 75.02646 -9.07746 26.66402 1.000 29.76333 330 TRP B O 1
ATOM 9583 N N . SER B 1 331 ? 75.97414 -9.40773 24.64599 1.000 25.55858 331 SER B N 1
ATOM 9584 C CA . SER B 1 331 ? 74.76692 -10.01877 24.10043 1.000 31.13327 331 SER B CA 1
ATOM 9585 C C . SER B 1 331 ? 74.34063 -11.23795 24.90476 1.000 32.45281 331 SER B C 1
ATOM 9586 O O . SER B 1 331 ? 73.14602 -11.54981 24.97797 1.000 33.76808 331 SER B O 1
ATOM 9594 N N . ILE B 1 332 ? 75.30321 -11.93951 25.50513 1.000 28.81176 332 ILE B N 1
ATOM 9595 C CA . ILE B 1 332 ? 75.00558 -13.16099 26.24286 1.000 35.39116 332 ILE B CA 1
ATOM 9596 C C . ILE B 1 332 ? 74.27834 -12.85108 27.54351 1.000 39.05195 332 ILE B C 1
ATOM 9597 O O . ILE B 1 332 ? 73.46504 -13.65943 28.00962 1.000 37.75645 332 ILE B O 1
ATOM 9613 N N . VAL B 1 333 ? 74.53303 -11.68747 28.13865 1.000 35.35186 333 VAL B N 1
ATOM 9614 C CA . VAL B 1 333 ? 74.01168 -11.37799 29.46381 1.000 38.01757 333 VAL B CA 1
ATOM 9615 C C . VAL B 1 333 ? 73.02810 -10.22053 29.47393 1.000 34.73512 333 VAL B C 1
ATOM 9616 O O . VAL B 1 333 ? 72.28271 -10.07622 30.46101 1.000 33.83976 333 VAL B O 1
ATOM 9629 N N . THR B 1 334 ? 72.97251 -9.38142 28.44394 1.000 34.35266 334 THR B N 1
ATOM 9630 C CA . THR B 1 334 ? 72.15165 -8.18478 28.53496 1.000 32.71973 334 THR B CA 1
ATOM 9631 C C . THR B 1 334 ? 70.69601 -8.57119 28.78426 1.000 37.17697 334 THR B C 1
ATOM 9632 O O . THR B 1 334 ? 70.17748 -9.49429 28.14235 1.000 34.65765 334 THR B O 1
ATOM 9643 N N . PRO B 1 335 ? 70.00716 -7.89321 29.70480 1.000 35.91490 335 PRO B N 1
ATOM 9644 C CA . PRO B 1 335 ? 68.57318 -8.17027 29.88607 1.000 37.75095 335 PRO B CA 1
ATOM 9645 C C . PRO B 1 335 ? 67.74101 -7.82176 28.66382 1.000 39.36707 335 PRO B C 1
ATOM 9646 O O . PRO B 1 335 ? 66.60912 -8.30571 28.54573 1.000 39.74484 335 PRO B O 1
ATOM 9657 N N . ARG B 1 336 ? 68.26797 -7.00377 27.74626 1.000 31.33505 336 ARG B N 1
ATOM 9658 C CA . ARG B 1 336 ? 67.54162 -6.69612 26.51751 1.000 36.17238 336 ARG B CA 1
ATOM 9659 C C . ARG B 1 336 ? 67.17027 -7.96031 25.75219 1.000 36.56105 336 ARG B C 1
ATOM 9660 O O . ARG B 1 336 ? 66.11877 -8.00467 25.10195 1.000 34.73612 336 ARG B O 1
ATOM 9681 N N . TYR B 1 337 ? 68.01772 -8.99021 25.81100 1.000 35.00078 337 TYR B N 1
ATOM 9682 C CA . TYR B 1 337 ? 67.79482 -10.22688 25.07761 1.000 36.12744 337 TYR B CA 1
ATOM 9683 C C . TYR B 1 337 ? 67.45826 -11.40373 25.97521 1.000 47.14265 337 TYR B C 1
ATOM 9684 O O . TYR B 1 337 ? 67.04263 -12.44930 25.46458 1.000 37.24026 337 TYR B O 1
ATOM 9702 N N . ASN B 1 338 ? 67.62121 -11.25921 27.28631 1.000 50.57420 338 ASN B N 1
ATOM 9703 C CA . ASN B 1 338 ? 67.76839 -12.40341 28.17092 1.000 56.67724 338 ASN B CA 1
ATOM 9704 C C . ASN B 1 338 ? 66.76695 -12.36796 29.31908 1.000 53.01920 338 ASN B C 1
ATOM 9705 O O . ASN B 1 338 ? 65.64693 -12.86085 29.19196 1.000 62.18133 338 ASN B O 1
#

InterPro domains:
  IPR008949 Isoprenoid synthase domain superfamily [G3DSA:1.10.600.10] (4-315)
  IPR008949 Isoprenoid synthase domain superfamily [SSF48576] (6-307)
  IPR034686 Terpene cyclase-like 2 [PTHR35201] (139-312)
  IPR034686 Terpene cyclase-like 2 [SFLDG01020] (4-313)

Secondary structure (DSSP, 8-state):
-----S---PPPTTHHHHHHHHHHHHHHTT--S---HHHHHHHHHHHHHHHHHSTTS-HHHHHHHHHHHHHHHHHHHHHHHHHHTT--HHHHHHHHHHHHGGGGS---HHHHHHHHHHHHHHTTS-HHHHHHHHHHHHHHHHHHHHHHHHHHTT----HHHHHHHHHHHT-HHHHHHHHHHHHT----HHHHTSHHHHHHHHHHHHHHHHHHHHHTHHHHHHTT---SHHHHHHHHHT--HHHHHHHHHHHHHHHHHHHHHHGGG-----HHHHHHHHHHHHHHHHHHHHHHHHHTT-TT-/-----SPP-PPPTTHHHHHHHHHHHHHHTT--S---HHHHHHHHHHHHHHHHHSTTS-HHHHHHHHHHHHHHHHHHHHHHHHHHTT--HHHHHHHHHHHHGGGT---SHHHHHHHHHHHHHTTS-HHHHHHHHHHHHHHHHHHHHHHHHHHTT-PPPHHHHHHHHHHHT-HHHHHHHHHHHHT----HHHHTSHHHHHHHHHHHHHHHHHHHHHTHHHHHHTT---SHHHHHHHHHT--HHHHHHHHHHHHHHHHHHHHHHTTS-----HHHHHHHHHHHHHHHHHHHHHHHHHHH-TTT-

Organism: Sorangium cellulosum (strain So ce56) (NCBI:txid448385)